Protein AF-0000000069824097 (afdb_homodimer)

Sequence (402 aa):
MFVSARKRLFFLFISSLLLLLLAPSDGSSNSTTNLNQSHNKTGRIILARMSSKSKSGRSIRVLFYCHVISQIAAVLLATGGAALSLMNFENSFSNSHQRVGLALYGFMWLQPLIGFFRPERGVKVRSLWYFLHWLLGIAICATGITNVYIGLHTYHERTTKSVKLWTGLLTFELSLLLFFYLLIDRWSYMMKQGNAPIELVMFVSARKRLFFLFISSLLLLLLAPSDGSSNSTTNLNQSHNKTGRIILARMSSKSKSGRSIRVLFYCHVISQIAAVLLATGGAALSLMNFENSFSNSHQRVGLALYGFMWLQPLIGFFRPERGVKVRSLWYFLHWLLGIAICATGITNVYIGLHTYHERTTKSVKLWTGLLTFELSLLLFFYLLIDRWSYMMKQGNAPIELV

Structure (mmCIF, N/CA/C/O backbone):
data_AF-0000000069824097-model_v1
#
loop_
_entity.id
_entity.type
_entity.pdbx_description
1 polymer 'Cytochrome b561 domain-containing protein'
#
loop_
_atom_site.group_PDB
_atom_site.id
_atom_site.type_symbol
_atom_site.label_atom_id
_atom_site.label_alt_id
_atom_site.label_comp_id
_atom_site.label_asym_id
_atom_site.label_entity_id
_atom_site.label_seq_id
_atom_site.pdbx_PDB_ins_code
_atom_site.Cartn_x
_atom_site.Cartn_y
_atom_site.Cartn_z
_atom_site.occupancy
_atom_site.B_iso_or_equiv
_atom_site.auth_seq_id
_atom_site.auth_comp_id
_atom_site.auth_asym_id
_atom_site.auth_atom_id
_atom_site.pdbx_PDB_model_num
ATOM 1 N N . MET A 1 1 ? -8.945 -9.586 -41.656 1 26.78 1 MET A N 1
ATOM 2 C CA . MET A 1 1 ? -8.562 -8.18 -41.656 1 26.78 1 MET A CA 1
ATOM 3 C C . MET A 1 1 ? -9.055 -7.477 -40.406 1 26.78 1 MET A C 1
ATOM 5 O O . MET A 1 1 ? -8.602 -6.383 -40.062 1 26.78 1 MET A O 1
ATOM 9 N N . PHE A 1 2 ? -10.164 -7.992 -39.75 1 33.19 2 PHE A N 1
ATOM 10 C CA . PHE A 1 2 ? -10.836 -7.43 -38.594 1 33.19 2 PHE A CA 1
ATOM 11 C C . PHE A 1 2 ? -10.023 -7.656 -37.312 1 33.19 2 PHE A C 1
ATOM 13 O O . PHE A 1 2 ? -10.414 -7.215 -36.219 1 33.19 2 PHE A O 1
ATOM 20 N N . VAL A 1 3 ? -9.094 -8.594 -37.375 1 39.66 3 VAL A N 1
ATOM 21 C CA . VAL A 1 3 ? -8.398 -9 -36.156 1 39.66 3 VAL A CA 1
ATOM 22 C C . VAL A 1 3 ? -7.395 -7.926 -35.75 1 39.66 3 VAL A C 1
ATOM 24 O O . VAL A 1 3 ? -7.004 -7.844 -34.594 1 39.66 3 VAL A O 1
ATOM 27 N N . SER A 1 4 ? -6.809 -7.195 -36.719 1 33.75 4 SER A N 1
ATOM 28 C CA . SER A 1 4 ? -5.691 -6.301 -36.438 1 33.75 4 SER A CA 1
ATOM 29 C C . SER A 1 4 ? -6.148 -5.07 -35.656 1 33.75 4 SER A C 1
ATOM 31 O O . SER A 1 4 ? -5.379 -4.504 -34.875 1 33.75 4 SER A O 1
ATOM 33 N N . ALA A 1 5 ? -7.426 -4.566 -35.875 1 34.25 5 ALA A N 1
ATOM 34 C CA . ALA A 1 5 ? -7.848 -3.291 -35.312 1 34.25 5 ALA A CA 1
ATOM 35 C C . ALA A 1 5 ? -8.039 -3.412 -33.781 1 34.25 5 ALA A C 1
ATOM 37 O O . ALA A 1 5 ? -8.086 -2.402 -33.094 1 34.25 5 ALA A O 1
ATOM 38 N N . ARG A 1 6 ? -8.406 -4.59 -33.25 1 34.03 6 ARG A N 1
ATOM 39 C CA . ARG A 1 6 ? -8.789 -4.664 -31.844 1 34.03 6 ARG A CA 1
ATOM 40 C C . ARG A 1 6 ? -7.566 -4.551 -30.938 1 34.03 6 ARG A C 1
ATOM 42 O O . ARG A 1 6 ? -7.699 -4.391 -29.719 1 34.03 6 ARG A O 1
ATOM 49 N N . LYS A 1 7 ? -6.348 -4.895 -31.484 1 33.72 7 LYS A N 1
ATOM 50 C CA . LYS A 1 7 ? -5.172 -4.777 -30.625 1 33.72 7 LYS A CA 1
ATOM 51 C C . LYS A 1 7 ? -4.875 -3.316 -30.297 1 33.72 7 LYS A C 1
ATOM 53 O O . LYS A 1 7 ? -4.352 -3.012 -29.219 1 33.72 7 LYS A O 1
ATOM 58 N N . ARG A 1 8 ? -5.121 -2.344 -31.297 1 33.91 8 ARG A N 1
ATOM 59 C CA . ARG A 1 8 ? -4.754 -0.949 -31.062 1 33.91 8 ARG A CA 1
ATOM 60 C C . ARG A 1 8 ? -5.648 -0.31 -30.016 1 33.91 8 ARG A C 1
ATOM 62 O O . ARG A 1 8 ? -5.219 0.593 -29.297 1 33.91 8 ARG A O 1
ATOM 69 N N . LEU A 1 9 ? -6.93 -0.753 -30.031 1 33.25 9 LEU A N 1
ATOM 70 C CA . LEU A 1 9 ? -7.809 -0.053 -29.094 1 33.25 9 LEU A CA 1
ATOM 71 C C . LEU A 1 9 ? -7.406 -0.336 -27.656 1 33.25 9 LEU A C 1
ATOM 73 O O . LEU A 1 9 ? -7.457 0.556 -26.812 1 33.25 9 LEU A O 1
ATOM 77 N N . PHE A 1 10 ? -6.906 -1.541 -27.453 1 32.72 10 PHE A N 1
ATOM 78 C CA . PHE A 1 10 ? -6.523 -1.837 -26.078 1 32.72 10 PHE A CA 1
ATOM 79 C C . PHE A 1 10 ? -5.266 -1.069 -25.688 1 32.72 10 PHE A C 1
ATOM 81 O O . PHE A 1 10 ? -5.164 -0.56 -24.578 1 32.72 10 PHE A O 1
ATOM 88 N N . PHE A 1 11 ? -4.324 -0.885 -26.609 1 35.38 11 PHE A N 1
ATOM 89 C CA . PHE A 1 11 ? -3.109 -0.149 -26.297 1 35.38 11 PHE A CA 1
ATOM 90 C C . PHE A 1 11 ? -3.412 1.327 -26.062 1 35.38 11 PHE A C 1
ATOM 92 O O . PHE A 1 11 ? -2.773 1.978 -25.234 1 35.38 11 PHE A O 1
ATOM 99 N N . LEU A 1 12 ? -4.422 1.825 -26.703 1 32.62 12 LEU A N 1
ATOM 100 C CA . LEU A 1 12 ? -4.734 3.242 -26.547 1 32.62 12 LEU A CA 1
ATOM 101 C C . LEU A 1 12 ? -5.348 3.521 -25.188 1 32.62 12 LEU A C 1
ATOM 103 O O . LEU A 1 12 ? -5.086 4.566 -24.578 1 32.62 12 LEU A O 1
ATOM 107 N N . PHE A 1 13 ? -6.051 2.508 -24.641 1 33.84 13 PHE A N 1
ATOM 108 C CA . PHE A 1 13 ? -6.73 2.84 -23.391 1 33.84 13 PHE A CA 1
ATOM 109 C C . PHE A 1 13 ? -5.738 2.885 -22.234 1 33.84 13 PHE A C 1
ATOM 111 O O . PHE A 1 13 ? -5.887 3.693 -21.312 1 33.84 13 PHE A O 1
ATOM 118 N N . ILE A 1 14 ? -4.754 2.039 -22.25 1 33.88 14 ILE A N 1
ATOM 119 C CA . ILE A 1 14 ? -3.852 2.025 -21.109 1 33.88 14 ILE A CA 1
ATOM 120 C C . ILE A 1 14 ? -2.932 3.244 -21.156 1 33.88 14 ILE A C 1
ATOM 122 O O . ILE A 1 14 ? -2.625 3.844 -20.125 1 33.88 14 ILE A O 1
ATOM 126 N N . SER A 1 15 ? -2.564 3.795 -22.281 1 31.41 15 SER A N 1
ATOM 127 C CA . SER A 1 15 ? -1.646 4.926 -22.375 1 31.41 15 SER A CA 1
ATOM 128 C C . SER A 1 15 ? -2.316 6.219 -21.922 1 31.41 15 SER A C 1
ATOM 130 O O . SER A 1 15 ? -1.657 7.109 -21.375 1 31.41 15 SER A O 1
ATOM 132 N N . SER A 1 16 ? -3.535 6.395 -22.188 1 31.44 16 SER A N 1
ATOM 133 C CA . SER A 1 16 ? -4.172 7.68 -21.906 1 31.44 16 SER A CA 1
ATOM 134 C C . SER A 1 16 ? -4.336 7.902 -20.406 1 31.44 16 SER A C 1
ATOM 136 O O . SER A 1 16 ? -4.449 9.047 -19.953 1 31.44 16 SER A O 1
ATOM 138 N N . LEU A 1 17 ? -4.488 6.852 -19.703 1 32.88 17 LEU A N 1
ATOM 139 C CA . LEU A 1 17 ? -4.77 7.141 -18.297 1 32.88 17 LEU A CA 1
ATOM 140 C C . LEU A 1 17 ? -3.543 7.73 -17.609 1 32.88 17 LEU A C 1
ATOM 142 O O . LEU A 1 17 ? -3.664 8.641 -16.781 1 32.88 17 LEU A O 1
ATOM 146 N N . LEU A 1 18 ? -2.4 7.23 -17.984 1 31.69 18 LEU A N 1
ATOM 147 C CA . LEU A 1 18 ? -1.22 7.742 -17.297 1 31.69 18 LEU A CA 1
ATOM 148 C C . LEU A 1 18 ? -0.957 9.195 -17.688 1 31.69 18 LEU A C 1
ATOM 150 O O . LEU A 1 18 ? -0.444 9.969 -16.875 1 31.69 18 LEU A O 1
ATOM 154 N N . LEU A 1 19 ? -1.293 9.531 -18.906 1 30.16 19 LEU A N 1
ATOM 155 C CA . LEU A 1 19 ? -0.924 10.859 -19.391 1 30.16 19 LEU A CA 1
ATOM 156 C C . LEU A 1 19 ? -1.71 11.938 -18.656 1 30.16 19 LEU A C 1
ATOM 158 O O . LEU A 1 19 ? -1.314 13.109 -18.656 1 30.16 19 LEU A O 1
ATOM 162 N N . LEU A 1 20 ? -2.861 11.586 -18.219 1 30.25 20 LEU A N 1
ATOM 163 C CA . LEU A 1 20 ? -3.709 12.664 -17.719 1 30.25 20 LEU A CA 1
ATOM 164 C C . LEU A 1 20 ? -3.129 13.258 -16.438 1 30.25 20 LEU A C 1
ATOM 166 O O . LEU A 1 20 ? -3.504 14.367 -16.031 1 30.25 20 LEU A O 1
ATOM 170 N N . LEU A 1 21 ? -2.252 12.562 -15.766 1 28.06 21 LEU A N 1
ATOM 171 C CA . LEU A 1 21 ? -1.923 13.102 -14.453 1 28.06 21 LEU A CA 1
ATOM 172 C C . LEU A 1 21 ? -0.902 14.234 -14.57 1 28.06 21 LEU A C 1
ATOM 174 O O . LEU A 1 21 ? -0.626 14.93 -13.594 1 28.06 21 LEU A O 1
ATOM 178 N N . LEU A 1 22 ? -0.114 14.234 -15.602 1 26.03 22 LEU A N 1
ATOM 179 C CA . LEU A 1 22 ? 1.062 15.094 -15.523 1 26.03 22 LEU A CA 1
ATOM 180 C C . LEU A 1 22 ? 0.716 16.531 -15.922 1 26.03 22 LEU A C 1
ATOM 182 O O . LEU A 1 22 ? 1.606 17.312 -16.234 1 26.03 22 LEU A O 1
ATOM 186 N N . ALA A 1 23 ? -0.488 16.984 -16 1 22.69 23 ALA A N 1
ATOM 187 C CA . ALA A 1 23 ? -0.591 18.281 -16.656 1 22.69 23 ALA A CA 1
ATOM 188 C C . ALA A 1 23 ? -0.081 19.391 -15.742 1 22.69 23 ALA A C 1
ATOM 190 O O . ALA A 1 23 ? -0.574 19.562 -14.625 1 22.69 23 ALA A O 1
ATOM 191 N N . PRO A 1 24 ? 1.198 19.688 -15.797 1 26.56 24 PRO A N 1
ATOM 192 C CA . PRO A 1 24 ? 1.756 20.781 -15.008 1 26.56 24 PRO A CA 1
ATOM 193 C C . PRO A 1 24 ? 1.087 22.125 -15.305 1 26.56 24 PRO A C 1
ATOM 195 O O . PRO A 1 24 ? 0.727 22.391 -16.453 1 26.56 24 PRO A O 1
ATOM 198 N N . SER A 1 25 ? 0.126 22.516 -14.57 1 23.95 25 SER A N 1
ATOM 199 C CA . SER A 1 25 ? -0.515 23.812 -14.75 1 23.95 25 SER A CA 1
ATOM 200 C C . SER A 1 25 ? 0.5 24.953 -14.664 1 23.95 25 SER A C 1
ATOM 202 O O . SER A 1 25 ? 1.311 25 -13.734 1 23.95 25 SER A O 1
ATOM 204 N N . ASP A 1 26 ? 0.97 25.438 -15.734 1 25.23 26 ASP A N 1
ATOM 205 C CA . ASP A 1 26 ? 1.887 26.562 -15.93 1 25.23 26 ASP A CA 1
ATOM 206 C C . ASP A 1 26 ? 1.325 27.844 -15.312 1 25.23 26 ASP A C 1
ATOM 208 O O . ASP A 1 26 ? 0.227 28.266 -15.664 1 25.23 26 ASP A O 1
ATOM 212 N N . GLY A 1 27 ? 1.366 28.016 -13.984 1 23.19 27 GLY A N 1
ATOM 213 C CA . GLY A 1 27 ? 0.985 29.25 -13.305 1 23.19 27 GLY A CA 1
ATOM 214 C C . GLY A 1 27 ? 1.664 30.469 -13.883 1 23.19 27 GLY A C 1
ATOM 215 O O . GLY A 1 27 ? 2.854 30.438 -14.203 1 23.19 27 GLY A O 1
ATOM 216 N N . SER A 1 28 ? 0.969 31.219 -14.656 1 24.27 28 SER A N 1
ATOM 217 C CA . SER A 1 28 ? 1.321 32.5 -15.242 1 24.27 28 SER A CA 1
ATOM 218 C C . SER A 1 28 ? 1.707 33.531 -14.164 1 24.27 28 SER A C 1
ATOM 220 O O . SER A 1 28 ? 1.133 33.531 -13.07 1 24.27 28 SER A O 1
ATOM 222 N N . SER A 1 29 ? 2.867 34.188 -14.25 1 24.52 29 SER A N 1
ATOM 223 C CA . SER A 1 29 ? 3.75 35.125 -13.562 1 24.52 29 SER A CA 1
ATOM 224 C C . SER A 1 29 ? 3.096 36.5 -13.414 1 24.52 29 SER A C 1
ATOM 226 O O . SER A 1 29 ? 3.75 37.469 -13.016 1 24.52 29 SER A O 1
ATOM 228 N N . ASN A 1 30 ? 1.792 36.625 -13.055 1 21.97 30 ASN A N 1
ATOM 229 C CA . ASN A 1 30 ? 1.436 38.031 -13.203 1 21.97 30 ASN A CA 1
ATOM 230 C C . ASN A 1 30 ? 2.234 38.906 -12.25 1 21.97 30 ASN A C 1
ATOM 232 O O . ASN A 1 30 ? 2.729 38.438 -11.227 1 21.97 30 ASN A O 1
ATOM 236 N N . SER A 1 31 ? 2.453 40.281 -12.648 1 23.94 31 SER A N 1
ATOM 237 C CA . SER A 1 31 ? 3.215 41.5 -12.391 1 23.94 31 SER A CA 1
ATOM 238 C C . SER A 1 31 ? 2.689 42.219 -11.156 1 23.94 31 SER A C 1
ATOM 240 O O . SER A 1 31 ? 1.684 42.906 -11.227 1 23.94 31 SER A O 1
ATOM 242 N N . THR A 1 32 ? 2.508 41.594 -9.992 1 24.92 32 THR A N 1
ATOM 243 C CA . THR A 1 32 ? 1.929 42.438 -8.953 1 24.92 32 THR A CA 1
ATOM 244 C C . THR A 1 32 ? 2.859 43.594 -8.617 1 24.92 32 THR A C 1
ATOM 246 O O . THR A 1 32 ? 4.062 43.406 -8.438 1 24.92 32 THR A O 1
ATOM 249 N N . THR A 1 33 ? 2.326 44.844 -8.828 1 25.36 33 THR A N 1
ATOM 250 C CA . THR A 1 33 ? 2.791 46.188 -8.555 1 25.36 33 THR A CA 1
ATOM 251 C C . THR A 1 33 ? 3.164 46.344 -7.086 1 25.36 33 THR A C 1
ATOM 253 O O . THR A 1 33 ? 2.693 45.594 -6.234 1 25.36 33 THR A O 1
ATOM 256 N N . ASN A 1 34 ? 4.035 47.375 -6.715 1 24.22 34 ASN A N 1
ATOM 257 C CA . ASN A 1 34 ? 4.965 47.875 -5.711 1 24.22 34 ASN A CA 1
ATOM 258 C C . ASN A 1 34 ? 4.227 48.438 -4.488 1 24.22 34 ASN A C 1
ATOM 260 O O . ASN A 1 34 ? 4.789 49.188 -3.705 1 24.22 34 ASN A O 1
ATOM 264 N N . LEU A 1 35 ? 2.939 48.094 -4.219 1 26.09 35 LEU A N 1
ATOM 265 C CA . LEU A 1 35 ? 2.395 49 -3.201 1 26.09 35 LEU A CA 1
ATOM 266 C C . LEU A 1 35 ? 3.176 48.875 -1.898 1 26.09 35 LEU A C 1
ATOM 268 O O . LEU A 1 35 ? 3.812 47.844 -1.642 1 26.09 35 LEU A O 1
ATOM 272 N N . ASN A 1 36 ? 2.963 49.906 -0.99 1 29.08 36 ASN A N 1
ATOM 273 C CA . ASN A 1 36 ? 3.564 50.5 0.204 1 29.08 36 ASN A CA 1
ATOM 274 C C . ASN A 1 36 ? 3.592 49.5 1.361 1 29.08 36 ASN A C 1
ATOM 276 O O . ASN A 1 36 ? 2.623 48.781 1.584 1 29.08 36 ASN A O 1
ATOM 280 N N . GLN A 1 37 ? 4.797 49.219 1.959 1 31.12 37 GLN A N 1
ATOM 281 C CA . GLN A 1 37 ? 5.457 48.188 2.746 1 31.12 37 GLN A CA 1
ATOM 282 C C . GLN A 1 37 ? 4.949 48.188 4.184 1 31.12 37 GLN A C 1
ATOM 284 O O . GLN A 1 37 ? 5.195 47.219 4.93 1 31.12 37 GLN A O 1
ATOM 289 N N . SER A 1 38 ? 4.586 49.312 4.75 1 35.62 38 SER A N 1
ATOM 290 C CA . SER A 1 38 ? 4.785 49.344 6.195 1 35.62 38 SER A CA 1
ATOM 291 C C . SER A 1 38 ? 3.723 48.5 6.906 1 35.62 38 SER A C 1
ATOM 293 O O . SER A 1 38 ? 4.023 47.812 7.871 1 35.62 38 SER A O 1
ATOM 295 N N . HIS A 1 39 ? 2.453 48.906 6.879 1 37.34 39 HIS A N 1
ATOM 296 C CA . HIS A 1 39 ? 1.416 48.375 7.75 1 37.34 39 HIS A CA 1
ATOM 297 C C . HIS A 1 39 ? 1.124 46.906 7.414 1 37.34 39 HIS A C 1
ATOM 299 O O . HIS A 1 39 ? 0.224 46.312 7.996 1 37.34 39 HIS A O 1
ATOM 305 N N . ASN A 1 40 ? 1.776 46.344 6.379 1 35 40 ASN A N 1
ATOM 306 C CA . ASN A 1 40 ? 1.243 45.125 5.734 1 35 40 ASN A CA 1
ATOM 307 C C . ASN A 1 40 ? 1.794 43.875 6.375 1 35 40 ASN A C 1
ATOM 309 O O . ASN A 1 40 ? 1.699 42.781 5.793 1 35 40 ASN A O 1
ATOM 313 N N . LYS A 1 41 ? 2.477 44.062 7.465 1 43.75 41 LYS A N 1
ATOM 314 C CA . LYS A 1 41 ? 2.986 42.812 8.008 1 43.75 41 LYS A CA 1
ATOM 315 C C . LYS A 1 41 ? 1.861 41.969 8.609 1 43.75 41 LYS A C 1
ATOM 317 O O . LYS A 1 41 ? 1.834 40.75 8.445 1 43.75 41 LYS A O 1
ATOM 322 N N . THR A 1 42 ? 0.943 42.625 9.398 1 44.16 42 THR A N 1
ATOM 323 C CA . THR A 1 42 ? -0.125 41.812 9.984 1 44.16 42 THR A CA 1
ATOM 324 C C . THR A 1 42 ? -1.011 41.219 8.891 1 44.16 42 THR A C 1
ATOM 326 O O . THR A 1 42 ? -1.438 40.062 9 1 44.16 42 THR A O 1
ATOM 329 N N . GLY A 1 43 ? -1.23 41.969 7.836 1 42.59 43 GLY A N 1
ATOM 330 C CA . GLY A 1 43 ? -1.995 41.469 6.707 1 42.59 43 GLY A CA 1
ATOM 331 C C . GLY A 1 43 ? -1.289 40.344 5.957 1 42.59 43 GLY A C 1
ATOM 332 O O . GLY A 1 43 ? -1.933 39.438 5.457 1 42.59 43 GLY A O 1
ATOM 333 N N . ARG A 1 44 ? 0.066 40.375 6.02 1 45.62 44 ARG A N 1
ATOM 334 C CA . ARG A 1 44 ? 0.812 39.344 5.293 1 45.62 44 ARG A CA 1
ATOM 335 C C . ARG A 1 44 ? 0.715 38 5.996 1 45.62 44 ARG A C 1
ATOM 337 O O . ARG A 1 44 ? 0.598 36.969 5.34 1 45.62 44 ARG A O 1
ATOM 344 N N . ILE A 1 45 ? 0.768 38.031 7.332 1 46.81 45 ILE A N 1
ATOM 345 C CA . ILE A 1 45 ? 0.668 36.781 8.047 1 46.81 45 ILE A CA 1
ATOM 346 C C . ILE A 1 45 ? -0.742 36.188 7.902 1 46.81 45 ILE A C 1
ATOM 348 O O . ILE A 1 45 ? -0.916 35 7.699 1 46.81 45 ILE A O 1
ATOM 352 N N . ILE A 1 46 ? -1.754 37.094 8.07 1 45.66 46 ILE A N 1
ATOM 353 C CA . ILE A 1 46 ? -3.117 36.625 7.875 1 45.66 46 ILE A CA 1
ATOM 354 C C . ILE A 1 46 ? -3.303 36.188 6.426 1 45.66 46 ILE A C 1
ATOM 356 O O . ILE A 1 46 ? -3.922 35.156 6.164 1 45.66 46 ILE A O 1
ATOM 360 N N . LEU A 1 47 ? -2.746 36.906 5.48 1 45.31 47 LEU A N 1
ATOM 361 C CA . LEU A 1 47 ? -2.879 36.531 4.078 1 45.31 47 LEU A CA 1
ATOM 362 C C . LEU A 1 47 ? -2.102 35.25 3.795 1 45.31 47 LEU A C 1
ATOM 364 O O . LEU A 1 47 ? -2.553 34.406 3.02 1 45.31 47 LEU A O 1
ATOM 368 N N . ALA A 1 48 ? -0.944 35.062 4.395 1 45.91 48 ALA A N 1
ATOM 369 C CA . ALA A 1 48 ? -0.196 33.844 4.188 1 45.91 48 ALA A CA 1
ATOM 370 C C . ALA A 1 48 ? -0.941 32.656 4.773 1 45.91 48 ALA A C 1
ATOM 372 O O . ALA A 1 48 ? -0.967 31.562 4.176 1 45.91 48 ALA A O 1
ATOM 373 N N . ARG A 1 49 ? -1.507 32.844 5.996 1 44.88 49 ARG A N 1
ATOM 374 C CA . ARG A 1 49 ? -2.287 31.75 6.586 1 44.88 49 ARG A CA 1
ATOM 375 C C . ARG A 1 49 ? -3.559 31.5 5.785 1 44.88 49 ARG A C 1
ATOM 377 O O . ARG A 1 49 ? -3.98 30.359 5.633 1 44.88 49 ARG A O 1
ATOM 384 N N . MET A 1 50 ? -4.223 32.594 5.438 1 45.34 50 MET A N 1
ATOM 385 C CA . MET A 1 50 ? -5.387 32.438 4.574 1 45.34 50 MET A CA 1
ATOM 386 C C . MET A 1 50 ? -4.996 31.797 3.244 1 45.34 50 MET A C 1
ATOM 388 O O . MET A 1 50 ? -5.742 31 2.693 1 45.34 50 MET A O 1
ATOM 392 N N . SER A 1 51 ? -3.895 32.188 2.775 1 47.06 51 SER A N 1
ATOM 393 C CA . SER A 1 51 ? -3.396 31.609 1.525 1 47.06 51 SER A CA 1
ATOM 394 C C . SER A 1 51 ? -3.041 30.141 1.688 1 47.06 51 SER A C 1
ATOM 396 O O . SER A 1 51 ? -3.342 29.328 0.815 1 47.06 51 SER A O 1
ATOM 398 N N . SER A 1 52 ? -2.387 29.797 2.779 1 47.94 52 SER A N 1
ATOM 399 C CA . SER A 1 52 ? -2.07 28.406 3.033 1 47.94 52 SER A CA 1
ATOM 400 C C . SER A 1 52 ? -3.336 27.578 3.248 1 47.94 52 SER A C 1
ATOM 402 O O . SER A 1 52 ? -3.453 26.469 2.734 1 47.94 52 SER A O 1
ATOM 404 N N . LYS A 1 53 ? -4.297 28.25 4.117 1 51.09 53 LYS A N 1
ATOM 405 C CA . LYS A 1 53 ? -5.598 27.609 4.293 1 51.09 53 LYS A CA 1
ATOM 406 C C . LYS A 1 53 ? -6.367 27.562 2.977 1 51.09 53 LYS A C 1
ATOM 408 O O . LYS A 1 53 ? -7.027 26.562 2.678 1 51.09 53 LYS A O 1
ATOM 413 N N . SER A 1 54 ? -6.324 28.703 2.227 1 51.47 54 SER A N 1
ATOM 414 C CA . SER A 1 54 ? -6.992 28.766 0.93 1 51.47 54 SER A CA 1
ATOM 415 C C . SER A 1 54 ? -6.387 27.766 -0.048 1 51.47 54 SER A C 1
ATOM 417 O O . SER A 1 54 ? -7.109 27.109 -0.809 1 51.47 54 SER A O 1
ATOM 419 N N . LYS A 1 55 ? -5.082 27.719 0.038 1 58.56 55 LYS A N 1
ATOM 420 C CA . LYS A 1 55 ? -4.402 26.766 -0.826 1 58.56 55 LYS A CA 1
ATOM 421 C C . LYS A 1 55 ? -4.77 25.328 -0.454 1 58.56 55 LYS A C 1
ATOM 423 O O . LYS A 1 55 ? -4.969 24.484 -1.331 1 58.56 55 LYS A O 1
ATOM 428 N N . SER A 1 56 ? -5.102 25.188 0.76 1 70.44 56 SER A N 1
ATOM 429 C CA . SER A 1 56 ? -5.488 23.859 1.229 1 70.44 56 SER A CA 1
ATOM 430 C C . SER A 1 56 ? -6.895 23.484 0.761 1 70.44 56 SER A C 1
ATOM 432 O O . SER A 1 56 ? -7.121 22.391 0.265 1 70.44 56 SER A O 1
ATOM 434 N N . GLY A 1 57 ? -7.719 24.562 0.655 1 73.12 57 GLY A N 1
ATOM 435 C CA . GLY A 1 57 ? -9.078 24.312 0.208 1 73.12 57 GLY A CA 1
ATOM 436 C C . GLY A 1 57 ? -9.172 24.031 -1.282 1 73.12 57 GLY A C 1
ATOM 437 O O . GLY A 1 57 ? -9.898 23.141 -1.711 1 73.12 57 GLY A O 1
ATOM 438 N N . ARG A 1 58 ? -8.469 24.906 -2.004 1 83.75 58 ARG A N 1
ATOM 439 C CA . ARG A 1 58 ? -8.453 24.719 -3.453 1 83.75 58 ARG A CA 1
ATOM 440 C C . ARG A 1 58 ? -7.844 23.375 -3.83 1 83.75 58 ARG A C 1
ATOM 442 O O . ARG A 1 58 ? -8.344 22.688 -4.723 1 83.75 58 ARG A O 1
ATOM 449 N N . SER A 1 59 ? -6.805 23.016 -3.178 1 84.44 59 SER A N 1
ATOM 450 C CA . SER A 1 59 ? -6.137 21.734 -3.453 1 84.44 59 SER A CA 1
ATOM 451 C C . SER A 1 59 ? -7.059 20.562 -3.176 1 84.44 59 SER A C 1
ATOM 453 O O . SER A 1 59 ? -7.109 19.609 -3.959 1 84.44 59 SER A O 1
ATOM 455 N N . ILE A 1 60 ? -7.777 20.719 -2.174 1 85.12 60 ILE A N 1
ATOM 456 C CA . ILE A 1 60 ? -8.688 19.641 -1.812 1 85.12 60 ILE A CA 1
ATOM 457 C C . ILE A 1 60 ? -9.797 19.531 -2.857 1 85.12 60 ILE A C 1
ATOM 459 O O . ILE A 1 60 ? -10.211 18.422 -3.213 1 85.12 60 ILE A O 1
ATOM 463 N N . ARG A 1 61 ? -10.242 20.688 -3.375 1 89.06 61 ARG A N 1
ATOM 464 C CA . ARG A 1 61 ? -11.273 20.688 -4.406 1 89.06 61 ARG A CA 1
ATOM 465 C C . ARG A 1 61 ? -10.766 20.062 -5.695 1 89.06 61 ARG A C 1
ATOM 467 O O . ARG A 1 61 ? -11.469 19.281 -6.34 1 89.06 61 ARG A O 1
ATOM 474 N N . VAL A 1 62 ? -9.594 20.391 -6.062 1 90.12 62 VAL A N 1
ATOM 475 C CA . VAL A 1 62 ? -8.992 19.828 -7.266 1 90.12 62 VAL A CA 1
ATOM 476 C C . VAL A 1 62 ? -8.844 18.328 -7.113 1 90.12 62 VAL A C 1
ATOM 478 O O . VAL A 1 62 ? -9.141 17.562 -8.047 1 90.12 62 VAL A O 1
ATOM 481 N N . LEU A 1 63 ? -8.383 17.906 -5.945 1 89.69 63 LEU A N 1
ATOM 482 C CA . LEU A 1 63 ? -8.227 16.484 -5.691 1 89.69 63 LEU A CA 1
ATOM 483 C C . LEU A 1 63 ? -9.57 15.766 -5.766 1 89.69 63 LEU A C 1
ATOM 485 O O . LEU A 1 63 ? -9.648 14.641 -6.262 1 89.69 63 LEU A O 1
ATOM 489 N N . PHE A 1 64 ? -10.586 16.469 -5.309 1 91.12 64 PHE A N 1
ATOM 490 C CA . PHE A 1 64 ? -11.914 15.875 -5.363 1 91.12 64 PHE A CA 1
ATOM 491 C C . PHE A 1 64 ? -12.375 15.703 -6.809 1 91.12 64 PHE A C 1
ATOM 493 O O . PHE A 1 64 ? -12.867 14.641 -7.188 1 91.12 64 PHE A O 1
ATOM 500 N N . TYR A 1 65 ? -12.195 16.672 -7.602 1 92.81 65 TYR A N 1
ATOM 501 C CA . TYR A 1 65 ? -12.633 16.594 -8.992 1 92.81 65 TYR A CA 1
ATOM 502 C C . TYR A 1 65 ? -11.805 15.586 -9.773 1 92.81 65 TYR A C 1
ATOM 504 O O . TYR A 1 65 ? -12.328 14.883 -10.633 1 92.81 65 TYR A O 1
ATOM 512 N N . CYS A 1 66 ? -10.555 15.547 -9.523 1 91.88 66 CYS A N 1
ATOM 513 C CA . CYS A 1 66 ? -9.727 14.508 -10.133 1 91.88 66 CYS A CA 1
ATOM 514 C C . CYS A 1 66 ? -10.234 13.117 -9.781 1 91.88 66 CYS A C 1
ATOM 516 O O . CYS A 1 66 ? -10.297 12.234 -10.633 1 91.88 66 CYS A O 1
ATOM 518 N N . HIS A 1 67 ? -10.547 12.945 -8.539 1 93.19 67 HIS A N 1
ATOM 519 C CA . HIS A 1 67 ? -11.125 11.688 -8.078 1 93.19 67 HIS A CA 1
ATOM 520 C C . HIS A 1 67 ? -12.398 11.352 -8.836 1 93.19 67 HIS A C 1
ATOM 522 O O . HIS A 1 67 ? -12.547 10.25 -9.367 1 93.19 67 HIS A O 1
ATOM 528 N N . VAL A 1 68 ? -13.258 12.297 -9 1 94.88 68 VAL A N 1
ATOM 529 C CA . VAL A 1 68 ? -14.547 12.078 -9.648 1 94.88 68 VAL A CA 1
ATOM 530 C C . VAL A 1 68 ? -14.336 11.734 -11.125 1 94.88 68 VAL A C 1
ATOM 532 O O . VAL A 1 68 ? -14.906 10.766 -11.625 1 94.88 68 VAL A O 1
ATOM 535 N N . ILE A 1 69 ? -13.531 12.445 -11.758 1 95.56 69 ILE A N 1
ATOM 536 C CA . ILE A 1 69 ? -13.273 12.242 -13.18 1 95.56 69 ILE A CA 1
ATOM 537 C C . ILE A 1 69 ? -12.633 10.875 -13.391 1 95.56 69 ILE A C 1
ATOM 539 O O . ILE A 1 69 ? -13.023 10.133 -14.297 1 95.56 69 ILE A O 1
ATOM 543 N N . SER A 1 70 ? -11.648 10.547 -12.555 1 94.81 70 SER A N 1
ATOM 544 C CA . SER A 1 70 ? -10.977 9.25 -12.672 1 94.81 70 SER A CA 1
ATOM 545 C C . SER A 1 70 ? -11.953 8.102 -12.438 1 94.81 70 SER A C 1
ATOM 547 O O . SER A 1 70 ? -11.906 7.086 -13.125 1 94.81 70 SER A O 1
ATOM 549 N N . GLN A 1 71 ? -12.844 8.312 -11.5 1 95.75 71 GLN A N 1
ATOM 550 C CA . GLN A 1 71 ? -13.805 7.254 -11.195 1 95.75 71 GLN A CA 1
ATOM 551 C C . GLN A 1 71 ? -14.82 7.094 -12.32 1 95.75 71 GLN A C 1
ATOM 553 O O . GLN A 1 71 ? -15.234 5.977 -12.641 1 95.75 71 GLN A O 1
ATOM 558 N N . ILE A 1 72 ? -15.258 8.133 -12.922 1 95.06 72 ILE A N 1
ATOM 559 C CA . ILE A 1 72 ? -16.172 8.055 -14.055 1 95.06 72 ILE A CA 1
ATOM 560 C C . ILE A 1 72 ? -15.5 7.316 -15.211 1 95.06 72 ILE A C 1
ATOM 562 O O . ILE A 1 72 ? -16.094 6.418 -15.805 1 95.06 72 ILE A O 1
ATOM 566 N N . ALA A 1 73 ? -14.297 7.68 -15.492 1 95.88 73 ALA A N 1
ATOM 567 C CA . ALA A 1 73 ? -13.547 7.012 -16.547 1 95.88 73 ALA A CA 1
ATOM 568 C C . ALA A 1 73 ? -13.391 5.523 -16.266 1 95.88 73 ALA A C 1
ATOM 570 O O . ALA A 1 73 ? -13.555 4.684 -17.156 1 95.88 73 ALA A O 1
ATOM 571 N N . ALA A 1 74 ? -13.086 5.207 -15.008 1 95.75 74 ALA A N 1
ATOM 572 C CA . ALA A 1 74 ? -12.883 3.814 -14.617 1 95.75 74 ALA A CA 1
ATOM 573 C C . ALA A 1 74 ? -14.164 3.002 -14.789 1 95.75 74 ALA A C 1
ATOM 575 O O . ALA A 1 74 ? -14.133 1.886 -15.305 1 95.75 74 ALA A O 1
ATOM 576 N N . VAL A 1 75 ? -15.266 3.527 -14.375 1 95.62 75 VAL A N 1
ATOM 577 C CA . VAL A 1 75 ? -16.547 2.83 -14.469 1 95.62 75 VAL A CA 1
ATOM 578 C C . VAL A 1 75 ? -16.922 2.625 -15.93 1 95.62 75 VAL A C 1
ATOM 580 O O . VAL A 1 75 ? -17.375 1.547 -16.312 1 95.62 75 VAL A O 1
ATOM 583 N N . LEU A 1 76 ? -16.672 3.611 -16.75 1 95.5 76 LEU A N 1
ATOM 584 C CA . LEU A 1 76 ? -16.984 3.51 -18.172 1 95.5 76 LEU A CA 1
ATOM 585 C C . LEU A 1 76 ? -16.094 2.484 -18.859 1 95.5 76 LEU A C 1
ATOM 587 O O . LEU A 1 76 ? -16.562 1.676 -19.656 1 95.5 76 LEU A O 1
ATOM 591 N N . LEU A 1 77 ? -14.859 2.52 -18.578 1 94.75 77 LEU A N 1
ATOM 592 C CA . LEU A 1 77 ? -13.922 1.564 -19.172 1 94.75 77 LEU A CA 1
ATOM 593 C C . LEU A 1 77 ? -14.258 0.141 -18.734 1 94.75 77 LEU A C 1
ATOM 595 O O . LEU A 1 77 ? -14.242 -0.782 -19.547 1 94.75 77 LEU A O 1
ATOM 599 N N . ALA A 1 78 ? -14.492 0.02 -17.469 1 94.69 78 ALA A N 1
ATOM 600 C CA . ALA A 1 78 ? -14.852 -1.3 -16.953 1 94.69 78 ALA A CA 1
ATOM 601 C C . ALA A 1 78 ? -16.141 -1.81 -17.594 1 94.69 78 ALA A C 1
ATOM 603 O O . ALA A 1 78 ? -16.25 -2.994 -17.922 1 94.69 78 ALA A O 1
ATOM 604 N N . THR A 1 79 ? -17.078 -0.947 -17.75 1 94.25 79 THR A N 1
ATOM 605 C CA . THR A 1 79 ? -18.328 -1.314 -18.375 1 94.25 79 THR A CA 1
ATOM 606 C C . THR A 1 79 ? -18.109 -1.718 -19.844 1 94.25 79 THR A C 1
ATOM 608 O O . THR A 1 79 ? -18.656 -2.719 -20.297 1 94.25 79 THR A O 1
ATOM 611 N N . GLY A 1 80 ? -17.312 -0.921 -20.531 1 93.81 80 GLY A N 1
ATOM 612 C CA . GLY A 1 80 ? -16.969 -1.3 -21.891 1 93.81 80 GLY A CA 1
ATOM 613 C C . GLY A 1 80 ? -16.266 -2.646 -21.969 1 93.81 80 GLY A C 1
ATOM 614 O O . GLY A 1 80 ? -16.562 -3.451 -22.859 1 93.81 80 GLY A O 1
ATOM 615 N N . GLY A 1 81 ? -15.344 -2.914 -21.062 1 90.31 81 GLY A N 1
ATOM 616 C CA . GLY A 1 81 ? -14.672 -4.203 -21.016 1 90.31 81 GLY A CA 1
ATOM 617 C C . GLY A 1 81 ? -15.617 -5.355 -20.734 1 90.31 81 GLY A C 1
ATOM 618 O O . GLY A 1 81 ? -15.484 -6.43 -21.328 1 90.31 81 GLY A O 1
ATOM 619 N N . ALA A 1 82 ? -16.531 -5.129 -19.891 1 89.56 82 ALA A N 1
ATOM 620 C CA . ALA A 1 82 ? -17.531 -6.156 -19.594 1 89.56 82 ALA A CA 1
ATOM 621 C C . ALA A 1 82 ? -18.391 -6.449 -20.828 1 89.56 82 ALA A C 1
ATOM 623 O O . ALA A 1 82 ? -18.688 -7.609 -21.125 1 89.56 82 ALA A O 1
ATOM 624 N N . ALA A 1 83 ? -18.797 -5.457 -21.516 1 91 83 ALA A N 1
ATOM 625 C CA . ALA A 1 83 ? -19.609 -5.625 -22.719 1 91 83 ALA A CA 1
ATOM 626 C C . ALA A 1 83 ? -18.859 -6.43 -23.781 1 91 83 ALA A C 1
ATOM 628 O O . ALA A 1 83 ? -19.406 -7.355 -24.375 1 91 83 ALA A O 1
ATOM 629 N N . LEU A 1 84 ? -17.609 -6.16 -23.984 1 88.88 84 LEU A N 1
ATOM 630 C CA . LEU A 1 84 ? -16.797 -6.879 -24.953 1 88.88 84 LEU A CA 1
ATOM 631 C C . LEU A 1 84 ? -16.625 -8.336 -24.562 1 88.88 84 LEU A C 1
ATOM 633 O O . LEU A 1 84 ? -16.656 -9.227 -25.406 1 88.88 84 LEU A O 1
ATOM 637 N N . SER A 1 85 ? -16.453 -8.508 -23.234 1 86.31 85 SER A N 1
ATOM 638 C CA . SER A 1 85 ? -16.297 -9.867 -22.734 1 86.31 85 SER A CA 1
ATOM 639 C C . SER A 1 85 ? -17.578 -10.68 -22.953 1 86.31 85 SER A C 1
ATOM 641 O O . SER A 1 85 ? -17.516 -11.844 -23.359 1 86.31 85 SER A O 1
ATOM 643 N N . LEU A 1 86 ? -18.719 -10.102 -22.719 1 85.81 86 LEU A N 1
ATOM 644 C CA . LEU A 1 86 ? -20 -10.773 -22.875 1 85.81 86 LEU A CA 1
ATOM 645 C C . LEU A 1 86 ? -20.266 -11.078 -24.344 1 85.81 86 LEU A C 1
ATOM 647 O O . LEU A 1 86 ? -20.891 -12.094 -24.672 1 85.81 86 LEU A O 1
ATOM 651 N N . MET A 1 87 ? -19.75 -10.312 -25.219 1 89.94 87 MET A N 1
ATOM 652 C CA . MET A 1 87 ? -19.984 -10.461 -26.656 1 89.94 87 MET A CA 1
ATOM 653 C C . MET A 1 87 ? -19.047 -11.5 -27.266 1 89.94 87 MET A C 1
ATOM 655 O O . MET A 1 87 ? -19.391 -12.133 -28.266 1 89.94 87 MET A O 1
ATOM 659 N N . ASN A 1 88 ? -17.938 -11.68 -26.641 1 85.62 88 ASN A N 1
ATOM 660 C CA . ASN A 1 88 ? -16.922 -12.469 -27.312 1 85.62 88 ASN A CA 1
ATOM 661 C C . ASN A 1 88 ? -16.688 -13.805 -26.625 1 85.62 88 ASN A C 1
ATOM 663 O O . ASN A 1 88 ? -16.094 -14.719 -27.203 1 85.62 88 ASN A O 1
ATOM 667 N N . PHE A 1 89 ? -17.078 -13.906 -25.406 1 81.94 89 PHE A N 1
ATOM 668 C CA . PHE A 1 89 ? -16.797 -15.133 -24.672 1 81.94 89 PHE A CA 1
ATOM 669 C C . PHE A 1 89 ? -18.094 -15.742 -24.141 1 81.94 89 PHE A C 1
ATOM 671 O O . PHE A 1 89 ? -19.109 -15.07 -24.047 1 81.94 89 PHE A O 1
ATOM 678 N N . GLU A 1 90 ? -18 -17.047 -23.922 1 80.12 90 GLU A N 1
ATOM 679 C CA . GLU A 1 90 ? -19.141 -17.734 -23.297 1 80.12 90 GLU A CA 1
ATOM 680 C C . GLU A 1 90 ? -19.375 -17.219 -21.891 1 80.12 90 GLU A C 1
ATOM 682 O O . GLU A 1 90 ? -18.438 -16.969 -21.141 1 80.12 90 GLU A O 1
ATOM 687 N N . ASN A 1 91 ? -20.625 -16.906 -21.531 1 76.94 91 ASN A N 1
ATOM 688 C CA . ASN A 1 91 ? -21.016 -16.328 -20.266 1 76.94 91 ASN A CA 1
ATOM 689 C C . ASN A 1 91 ? -21.875 -17.297 -19.453 1 76.94 91 ASN A C 1
ATOM 691 O O . ASN A 1 91 ? -22.969 -16.938 -19.016 1 76.94 91 ASN A O 1
ATOM 695 N N . SER A 1 92 ? -21.344 -18.453 -19.344 1 80.5 92 SER A N 1
ATOM 696 C CA . SER A 1 92 ? -22.094 -19.438 -18.562 1 80.5 92 SER A CA 1
ATOM 697 C C . SER A 1 92 ? -21.875 -19.25 -17.062 1 80.5 92 SER A C 1
ATOM 699 O O . SER A 1 92 ? -22.531 -19.906 -16.25 1 80.5 92 SER A O 1
ATOM 701 N N . PHE A 1 93 ? -21.016 -18.266 -16.672 1 82.5 93 PHE A N 1
ATOM 702 C CA . PHE A 1 93 ? -20.703 -17.938 -15.281 1 82.5 93 PHE A CA 1
ATOM 703 C C . PHE A 1 93 ? -20.312 -19.172 -14.5 1 82.5 93 PHE A C 1
ATOM 705 O O . PHE A 1 93 ? -20.734 -19.344 -13.352 1 82.5 93 PHE A O 1
ATOM 712 N N . SER A 1 94 ? -19.578 -19.984 -15.172 1 83.12 94 SER A N 1
ATOM 713 C CA . SER A 1 94 ? -19.188 -21.266 -14.602 1 83.12 94 SER A CA 1
ATOM 714 C C . SER A 1 94 ? -17.875 -21.156 -13.836 1 83.12 94 SER A C 1
ATOM 716 O O . SER A 1 94 ? -17.5 -22.078 -13.109 1 83.12 94 SER A O 1
ATOM 718 N N . ASN A 1 95 ? -17.25 -20 -14.047 1 85.62 95 ASN A N 1
ATOM 719 C CA . ASN A 1 95 ? -15.984 -19.875 -13.336 1 85.62 95 ASN A CA 1
ATOM 720 C C . ASN A 1 95 ? -15.992 -18.688 -12.383 1 85.62 95 ASN A C 1
ATOM 722 O O . ASN A 1 95 ? -16.859 -17.812 -12.477 1 85.62 95 ASN A O 1
ATOM 726 N N . SER A 1 96 ? -15.094 -18.703 -11.461 1 88.44 96 SER A N 1
ATOM 727 C CA . SER A 1 96 ? -15.016 -17.719 -10.383 1 88.44 96 SER A CA 1
ATOM 728 C C . SER A 1 96 ? -14.742 -16.312 -10.93 1 88.44 96 SER A C 1
ATOM 730 O O . SER A 1 96 ? -15.281 -15.328 -10.422 1 88.44 96 SER A O 1
ATOM 732 N N . HIS A 1 97 ? -13.984 -16.172 -11.984 1 90.94 97 HIS A N 1
ATOM 733 C CA . HIS A 1 97 ? -13.695 -14.859 -12.562 1 90.94 97 HIS A CA 1
ATOM 734 C C . HIS A 1 97 ? -14.969 -14.164 -13.031 1 90.94 97 HIS A C 1
ATOM 736 O O . HIS A 1 97 ? -15.188 -12.992 -12.734 1 90.94 97 HIS A O 1
ATOM 742 N N . GLN A 1 98 ? -15.773 -14.93 -13.672 1 90.88 98 GLN A N 1
ATOM 743 C CA . GLN A 1 98 ? -17.016 -14.367 -14.211 1 90.88 98 GLN A CA 1
ATOM 744 C C . GLN A 1 98 ? -17.969 -13.977 -13.086 1 90.88 98 GLN A C 1
ATOM 746 O O . GLN A 1 98 ? -18.578 -12.906 -13.125 1 90.88 98 GLN A O 1
ATOM 751 N N . ARG A 1 99 ? -18.062 -14.805 -12.117 1 92.75 99 ARG A N 1
ATOM 752 C CA . ARG A 1 99 ? -19 -14.555 -11.016 1 92.75 99 ARG A CA 1
ATOM 753 C C . ARG A 1 99 ? -18.531 -13.359 -10.18 1 92.75 99 ARG A C 1
ATOM 755 O O . ARG A 1 99 ? -19.344 -12.484 -9.859 1 92.75 99 ARG A O 1
ATOM 762 N N . VAL A 1 100 ? -17.328 -13.352 -9.844 1 94.5 100 VAL A N 1
ATOM 763 C CA . VAL A 1 100 ? -16.766 -12.242 -9.078 1 94.5 100 VAL A CA 1
ATOM 764 C C . VAL A 1 100 ? -16.828 -10.961 -9.906 1 94.5 100 VAL A C 1
ATOM 766 O O . VAL A 1 100 ? -17.141 -9.883 -9.383 1 94.5 100 VAL A O 1
ATOM 769 N N . GLY A 1 101 ? -16.562 -11.117 -11.156 1 94.19 101 GLY A N 1
ATOM 770 C CA . GLY A 1 101 ? -16.656 -9.969 -12.039 1 94.19 101 GLY A CA 1
ATOM 771 C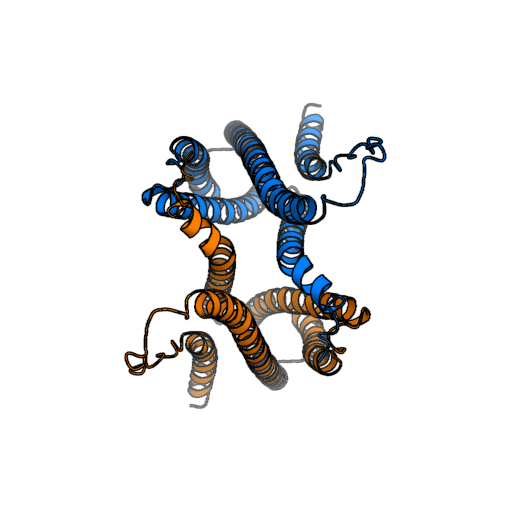 C . GLY A 1 101 ? -18.047 -9.359 -12.078 1 94.19 101 GLY A C 1
ATOM 772 O O . GLY A 1 101 ? -18.203 -8.141 -12.055 1 94.19 101 GLY A O 1
ATOM 773 N N . LEU A 1 102 ? -19.016 -10.211 -12.133 1 92.12 102 LEU A N 1
ATOM 774 C CA . LEU A 1 102 ? -20.391 -9.727 -12.141 1 92.12 102 LEU A CA 1
ATOM 775 C C . LEU A 1 102 ? -20.719 -8.969 -10.859 1 92.12 102 LEU A C 1
ATOM 777 O O . LEU A 1 102 ? -21.312 -7.891 -10.898 1 92.12 102 LEU A O 1
ATOM 781 N N . ALA A 1 103 ? -20.391 -9.555 -9.766 1 94.44 103 ALA A N 1
ATOM 782 C CA . ALA A 1 103 ? -20.594 -8.875 -8.484 1 94.44 103 ALA A CA 1
ATOM 783 C C . ALA A 1 103 ? -19.859 -7.543 -8.445 1 94.44 103 ALA A C 1
ATOM 785 O O . ALA A 1 103 ? -20.391 -6.543 -7.973 1 94.44 103 ALA A O 1
ATOM 786 N N . LEU A 1 104 ? -18.656 -7.508 -8.938 1 96.56 104 LEU A N 1
ATOM 787 C CA . LEU A 1 104 ? -17.828 -6.301 -8.969 1 96.56 104 LEU A CA 1
ATOM 788 C C . LEU A 1 104 ? -18.516 -5.203 -9.781 1 96.56 104 LEU A C 1
ATOM 790 O O . LEU A 1 104 ? -18.484 -4.031 -9.391 1 96.56 104 LEU A O 1
ATOM 794 N N . TYR A 1 105 ? -19.109 -5.594 -10.844 1 94.06 105 TYR A N 1
ATOM 795 C CA . TYR A 1 105 ? -19.812 -4.602 -11.656 1 94.06 105 TYR A CA 1
ATOM 796 C C . TYR A 1 105 ? -20.953 -3.967 -10.875 1 94.06 105 TYR A C 1
ATOM 798 O O . TYR A 1 105 ? -21.156 -2.75 -10.93 1 94.06 105 TYR A O 1
ATOM 806 N N . GLY A 1 106 ? -21.641 -4.746 -10.141 1 94.56 106 GLY A N 1
ATOM 807 C CA . GLY A 1 106 ? -22.688 -4.211 -9.281 1 94.56 106 GLY A CA 1
ATOM 808 C C . GLY A 1 106 ? -22.172 -3.199 -8.273 1 94.56 106 GLY A C 1
ATOM 809 O O . GLY A 1 106 ? -22.719 -2.098 -8.164 1 94.56 106 GLY A O 1
ATOM 810 N N . PHE A 1 107 ? -21.125 -3.514 -7.656 1 96.75 107 PHE A N 1
ATOM 811 C CA . PHE A 1 107 ? -20.578 -2.652 -6.617 1 96.75 107 PHE A CA 1
ATOM 812 C C . PHE A 1 107 ? -19.922 -1.419 -7.227 1 96.75 107 PHE A C 1
ATOM 814 O O . PHE A 1 107 ? -19.938 -0.339 -6.633 1 96.75 107 PHE A O 1
ATOM 821 N N . MET A 1 108 ? -19.344 -1.581 -8.383 1 96.5 108 MET A N 1
ATOM 822 C CA . MET A 1 108 ? -18.703 -0.457 -9.055 1 96.5 108 MET A CA 1
ATOM 823 C C . MET A 1 108 ? -19.719 0.619 -9.414 1 96.5 108 MET A C 1
ATOM 825 O O . MET A 1 108 ? -19.406 1.811 -9.383 1 96.5 108 MET A O 1
ATOM 829 N N . TRP A 1 109 ? -20.906 0.2 -9.727 1 95.62 109 TRP A N 1
ATOM 830 C CA . TRP A 1 109 ? -21.953 1.165 -10.055 1 95.62 109 TRP A CA 1
ATOM 831 C C . TRP A 1 109 ? -22.625 1.697 -8.789 1 95.62 109 TRP A C 1
ATOM 833 O O . TRP A 1 109 ? -23.125 2.82 -8.773 1 95.62 109 TRP A O 1
ATOM 843 N N . LEU A 1 110 ? -22.625 0.95 -7.75 1 96.38 110 LEU A N 1
ATOM 844 C CA . LEU A 1 110 ? -23.172 1.375 -6.465 1 96.38 110 LEU A CA 1
ATOM 845 C C . LEU A 1 110 ? -22.312 2.484 -5.852 1 96.38 110 LEU A C 1
ATOM 847 O O . LEU A 1 110 ? -22.844 3.391 -5.207 1 96.38 110 LEU A O 1
ATOM 851 N N . GLN A 1 111 ? -21.047 2.471 -6.125 1 96.88 111 GLN A N 1
ATOM 852 C CA . GLN A 1 111 ? -20.094 3.396 -5.512 1 96.88 111 GLN A CA 1
ATOM 853 C C . GLN A 1 111 ? -20.406 4.84 -5.898 1 96.88 111 GLN A C 1
ATOM 855 O O . GLN A 1 111 ? -20.531 5.703 -5.031 1 96.88 111 GLN A O 1
ATOM 860 N N . PRO A 1 112 ? -20.594 5.156 -7.184 1 94.56 112 PRO A N 1
ATOM 861 C CA . PRO A 1 112 ? -20.969 6.531 -7.52 1 94.56 112 PRO A CA 1
ATOM 862 C C . PRO A 1 112 ? -22.375 6.887 -7.031 1 94.56 112 PRO A C 1
ATOM 864 O O . PRO A 1 112 ? -22.641 8.047 -6.699 1 94.56 112 PRO A O 1
ATOM 867 N N . LEU A 1 113 ? -23.219 5.922 -6.973 1 94.5 113 LEU A N 1
ATOM 868 C CA . LEU A 1 113 ? -24.562 6.18 -6.438 1 94.5 113 LEU A CA 1
ATOM 869 C C . LEU A 1 113 ? -24.484 6.609 -4.977 1 94.5 113 LEU A C 1
ATOM 871 O O . LEU A 1 113 ? -25.141 7.578 -4.578 1 94.5 113 LEU A O 1
ATOM 875 N N . ILE A 1 114 ? -23.688 5.941 -4.238 1 95.44 114 ILE A N 1
ATOM 876 C CA . ILE A 1 114 ? -23.469 6.309 -2.844 1 95.44 114 ILE A CA 1
ATOM 877 C C . ILE A 1 114 ? -22.812 7.691 -2.775 1 95.44 114 ILE A C 1
ATOM 879 O O . ILE A 1 114 ? -23.141 8.492 -1.896 1 95.44 114 ILE A O 1
ATOM 883 N N . GLY A 1 115 ? -21.906 7.918 -3.674 1 94.31 115 GLY A N 1
ATOM 884 C CA . GLY A 1 115 ? -21.25 9.219 -3.752 1 94.31 115 GLY A CA 1
ATOM 885 C C . GLY A 1 115 ? -22.219 10.367 -3.91 1 94.31 115 GLY A C 1
ATOM 886 O O . GLY A 1 115 ? -22.016 11.445 -3.35 1 94.31 115 GLY A O 1
ATOM 887 N N . PHE A 1 116 ? -23.312 10.188 -4.57 1 93.06 116 PHE A N 1
ATOM 888 C CA . PHE A 1 116 ? -24.312 11.219 -4.82 1 93.06 116 PHE A CA 1
ATOM 889 C C . PHE A 1 116 ? -25.094 11.539 -3.549 1 93.06 116 PHE A C 1
ATOM 891 O O . PHE A 1 116 ? -25.672 12.625 -3.426 1 93.06 116 PHE A O 1
ATOM 898 N N . PHE A 1 117 ? -25.062 10.664 -2.566 1 94.44 117 PHE A N 1
ATOM 899 C CA . PHE A 1 117 ? -25.812 10.867 -1.326 1 94.44 117 PHE A CA 1
ATOM 900 C C . PHE A 1 117 ? -24.875 11.273 -0.195 1 94.44 117 PHE A C 1
ATOM 902 O O . PHE A 1 117 ? -25.125 10.961 0.971 1 94.44 117 PHE A O 1
ATOM 909 N N . ARG A 1 118 ? -23.812 11.898 -0.579 1 94.56 118 ARG A N 1
ATOM 910 C CA . ARG A 1 118 ? -22.875 12.406 0.414 1 94.56 118 ARG A CA 1
ATOM 911 C C . ARG A 1 118 ? -23.531 13.414 1.339 1 94.56 118 ARG A C 1
ATOM 913 O O . ARG A 1 118 ? -24.062 14.43 0.878 1 94.56 118 ARG A O 1
ATOM 920 N N . PRO A 1 119 ? -23.5 13.117 2.635 1 95.38 119 PRO A N 1
ATOM 921 C CA . PRO A 1 119 ? -24.062 14.094 3.574 1 95.38 119 PRO A CA 1
ATOM 922 C C . PRO A 1 119 ? -23.297 15.414 3.586 1 95.38 119 PRO A C 1
ATOM 924 O O . PRO A 1 119 ? -22.141 15.453 3.188 1 95.38 119 PRO A O 1
ATOM 927 N N . GLU A 1 120 ? -23.984 16.469 4.129 1 92.62 120 GLU A N 1
ATOM 928 C CA . GLU A 1 120 ? -23.375 17.781 4.219 1 92.62 120 GLU A CA 1
ATOM 929 C C . GLU A 1 120 ? -22.234 17.797 5.242 1 92.62 120 GLU A C 1
ATOM 931 O O . GLU A 1 120 ? -22.266 17.031 6.215 1 92.62 120 GLU A O 1
ATOM 936 N N . ARG A 1 121 ? -21.281 18.609 4.902 1 90 121 ARG A N 1
ATOM 937 C CA . ARG A 1 121 ? -20.156 18.75 5.82 1 90 121 ARG A CA 1
ATOM 938 C C . ARG A 1 121 ? -20.625 19.219 7.191 1 90 121 ARG A C 1
ATOM 940 O O . ARG A 1 121 ? -21.5 20.078 7.293 1 90 121 ARG A O 1
ATOM 947 N N . GLY A 1 122 ? -20.031 18.672 8.211 1 91 122 GLY A N 1
ATOM 948 C CA . GLY A 1 122 ? -20.359 19.094 9.562 1 91 122 GLY A CA 1
ATOM 949 C C . GLY A 1 122 ? -21.375 18.188 10.234 1 91 122 GLY A C 1
ATOM 950 O O . GLY A 1 122 ? -21.562 18.25 11.453 1 91 122 GLY A O 1
ATOM 951 N N . VAL A 1 123 ? -22.125 17.391 9.453 1 93 123 VAL A N 1
ATOM 952 C CA . VAL A 1 123 ? -23.078 16.438 10.023 1 93 123 VAL A CA 1
ATOM 953 C C . VAL A 1 123 ? -22.344 15.156 10.422 1 93 123 VAL A C 1
ATOM 955 O O . VAL A 1 123 ? -21.531 14.633 9.656 1 93 123 VAL A O 1
ATOM 958 N N . LYS A 1 124 ? -22.609 14.695 11.586 1 92.62 124 LYS A N 1
ATOM 959 C CA . LYS A 1 124 ? -21.906 13.562 12.172 1 92.62 124 LYS A CA 1
ATOM 960 C C . LYS A 1 124 ? -21.938 12.344 11.25 1 92.62 124 LYS A C 1
ATOM 962 O O . LYS A 1 124 ? -20.969 11.602 11.148 1 92.62 124 LYS A O 1
ATOM 967 N N . VAL A 1 125 ? -23.062 12.109 10.625 1 95.88 125 VAL A N 1
ATOM 968 C CA . VAL A 1 125 ? -23.234 10.93 9.789 1 95.88 125 VAL A CA 1
ATOM 969 C C . VAL A 1 125 ? -22.281 10.992 8.602 1 95.88 125 VAL A C 1
ATOM 971 O O . VAL A 1 125 ? -22.031 9.977 7.945 1 95.88 125 VAL A O 1
ATOM 974 N N . ARG A 1 126 ? -21.734 12.148 8.297 1 95.75 126 ARG A N 1
ATOM 975 C CA . ARG A 1 126 ? -20.812 12.297 7.172 1 95.75 126 ARG A CA 1
ATOM 976 C C . ARG A 1 126 ? -19.547 11.492 7.395 1 95.75 126 ARG A C 1
ATOM 978 O O . ARG A 1 126 ? -18.984 10.93 6.453 1 95.75 126 ARG A O 1
ATOM 985 N N . SER A 1 127 ? -19.094 11.445 8.625 1 95.62 127 SER A N 1
ATOM 986 C CA . SER A 1 127 ? -17.906 10.656 8.938 1 95.62 127 SER A CA 1
ATOM 987 C C . SER A 1 127 ? -18.141 9.18 8.656 1 95.62 127 SER A C 1
ATOM 989 O O . SER A 1 127 ? -17.266 8.508 8.102 1 95.62 127 SER A O 1
ATOM 991 N N . LEU A 1 128 ? -19.281 8.742 9.094 1 95.69 128 LEU A N 1
ATOM 992 C CA . LEU A 1 128 ? -19.625 7.352 8.828 1 95.69 128 LEU A CA 1
ATOM 993 C C . LEU A 1 128 ? -19.734 7.094 7.328 1 95.69 128 LEU A C 1
ATOM 995 O O . LEU A 1 128 ? -19.297 6.062 6.828 1 95.69 128 LEU A O 1
ATOM 999 N N . TRP A 1 129 ? -20.391 7.969 6.656 1 96.56 129 TRP A N 1
ATOM 1000 C CA . TRP A 1 129 ? -20.5 7.887 5.203 1 96.56 129 TRP A CA 1
ATOM 1001 C C . TRP A 1 129 ? -19.125 7.793 4.555 1 96.56 129 TRP A C 1
ATOM 1003 O O . TRP A 1 129 ? -18.906 6.941 3.689 1 96.56 129 TRP A O 1
ATOM 1013 N N . TYR A 1 130 ? -18.25 8.656 4.984 1 95.75 130 TYR A N 1
ATOM 1014 C CA . TYR A 1 130 ? -16.891 8.672 4.441 1 95.75 130 TYR A CA 1
ATOM 1015 C C . TYR A 1 130 ? -16.188 7.344 4.684 1 95.75 130 TYR A C 1
ATOM 1017 O O . TYR A 1 130 ? -15.531 6.809 3.785 1 95.75 130 TYR A O 1
ATOM 1025 N N . PHE A 1 131 ? -16.359 6.871 5.836 1 95.88 131 PHE A N 1
ATOM 1026 C CA . PHE A 1 131 ? -15.727 5.613 6.191 1 95.88 131 PHE A CA 1
ATOM 1027 C C . PHE A 1 131 ? -16.25 4.473 5.328 1 95.88 131 PHE A C 1
ATOM 1029 O O . PHE A 1 131 ? -15.477 3.693 4.777 1 95.88 131 PHE A O 1
ATOM 1036 N N . LEU A 1 132 ? -17.484 4.363 5.164 1 96.62 132 LEU A N 1
ATOM 1037 C CA . LEU A 1 132 ? -18.094 3.283 4.398 1 96.62 132 LEU A CA 1
ATOM 1038 C C . LEU A 1 132 ? -17.766 3.41 2.916 1 96.62 132 LEU A C 1
ATOM 1040 O O . LEU A 1 132 ? -17.469 2.41 2.254 1 96.62 132 LEU A O 1
ATOM 1044 N N . HIS A 1 133 ? -17.859 4.621 2.416 1 97.19 133 HIS A N 1
ATOM 1045 C CA . HIS A 1 133 ? -17.484 4.863 1.024 1 97.19 133 HIS A CA 1
ATOM 1046 C C . HIS A 1 133 ? -16.031 4.496 0.762 1 97.19 133 HIS A C 1
ATOM 1048 O O . HIS A 1 133 ? -15.727 3.846 -0.239 1 97.19 133 HIS A O 1
ATOM 1054 N N . TRP A 1 134 ? -15.172 4.871 1.689 1 96.5 134 TRP A N 1
ATOM 1055 C CA . TRP A 1 134 ? -13.75 4.574 1.604 1 96.5 134 TRP A CA 1
ATOM 1056 C C . TRP A 1 134 ? -13.5 3.072 1.668 1 96.5 134 TRP A C 1
ATOM 1058 O O . TRP A 1 134 ? -12.766 2.521 0.844 1 96.5 134 TRP A O 1
ATOM 1068 N N . LEU A 1 135 ? -14.133 2.402 2.59 1 97.12 135 LEU A N 1
ATOM 1069 C CA . LEU A 1 135 ? -13.977 0.964 2.775 1 97.12 135 LEU A CA 1
ATOM 1070 C C . LEU A 1 135 ? -14.469 0.201 1.549 1 97.12 135 LEU A C 1
ATOM 1072 O O . LEU A 1 135 ? -13.805 -0.736 1.094 1 97.12 135 LEU A O 1
ATOM 1076 N N . LEU A 1 136 ? -15.57 0.582 1.048 1 97.56 136 LEU A N 1
ATOM 1077 C CA . LEU A 1 136 ? -16.109 -0.041 -0.155 1 97.56 136 LEU A CA 1
ATOM 1078 C C . LEU A 1 136 ? -15.188 0.174 -1.344 1 97.56 136 LEU A C 1
ATOM 1080 O O . LEU A 1 136 ? -14.977 -0.737 -2.148 1 97.56 136 LEU A O 1
ATOM 1084 N N . GLY A 1 137 ? -14.633 1.352 -1.458 1 96.88 137 GLY A N 1
ATOM 1085 C CA . GLY A 1 137 ? -13.672 1.635 -2.518 1 96.88 137 GLY A CA 1
ATOM 1086 C C . GLY A 1 137 ? -12.445 0.749 -2.463 1 96.88 137 GLY A C 1
ATOM 1087 O O . GLY A 1 137 ? -12 0.226 -3.49 1 96.88 137 GLY A O 1
ATOM 1088 N N . ILE A 1 138 ? -11.953 0.555 -1.271 1 96.88 138 ILE A N 1
ATOM 1089 C CA . ILE A 1 138 ? -10.789 -0.304 -1.081 1 96.88 138 ILE A CA 1
ATOM 1090 C C . ILE A 1 138 ? -11.141 -1.738 -1.472 1 96.88 138 ILE A C 1
ATOM 1092 O O . ILE A 1 138 ? -10.352 -2.416 -2.137 1 96.88 138 ILE A O 1
ATOM 1096 N N . ALA A 1 139 ? -12.25 -2.176 -1.055 1 96.81 139 ALA A N 1
ATOM 1097 C CA . ALA A 1 139 ? -12.68 -3.539 -1.35 1 96.81 139 ALA A CA 1
ATOM 1098 C C . ALA A 1 139 ? -12.852 -3.748 -2.852 1 96.81 139 ALA A C 1
ATOM 1100 O O . ALA A 1 139 ? -12.43 -4.77 -3.396 1 96.81 139 ALA A O 1
ATOM 1101 N N . ILE A 1 140 ? -13.453 -2.783 -3.475 1 97.12 140 ILE A N 1
ATOM 1102 C CA . ILE A 1 140 ? -13.672 -2.861 -4.914 1 97.12 140 ILE A CA 1
ATOM 1103 C C . ILE A 1 140 ? -12.328 -2.879 -5.637 1 97.12 140 ILE A C 1
ATOM 1105 O O . ILE A 1 140 ? -12.109 -3.691 -6.543 1 97.12 140 ILE A O 1
ATOM 1109 N N . CYS A 1 141 ? -11.406 -2.035 -5.23 1 96.44 141 CYS A N 1
ATOM 1110 C CA . CYS A 1 141 ? -10.094 -1.951 -5.871 1 96.44 141 CYS A CA 1
ATOM 1111 C C . CYS A 1 141 ? -9.312 -3.24 -5.672 1 96.44 141 CYS A C 1
ATOM 1113 O O . CYS A 1 141 ? -8.758 -3.789 -6.629 1 96.44 141 CYS A O 1
ATOM 1115 N N . ALA A 1 142 ? -9.297 -3.729 -4.492 1 95.62 142 ALA A N 1
ATOM 1116 C CA . ALA A 1 142 ? -8.547 -4.945 -4.191 1 95.62 142 ALA A CA 1
ATOM 1117 C C . ALA A 1 142 ? -9.117 -6.145 -4.941 1 95.62 142 ALA A C 1
ATOM 1119 O O . ALA A 1 142 ? -8.375 -6.918 -5.551 1 95.62 142 ALA A O 1
ATOM 1120 N N . THR A 1 143 ? -10.406 -6.281 -4.867 1 96.56 143 THR A N 1
ATOM 1121 C CA . THR A 1 143 ? -11.047 -7.391 -5.559 1 96.56 143 THR A CA 1
ATOM 1122 C C . THR A 1 143 ? -10.914 -7.238 -7.07 1 96.56 143 THR A C 1
ATOM 1124 O O . THR A 1 143 ? -10.695 -8.219 -7.781 1 96.56 143 THR A O 1
ATOM 1127 N N . GLY A 1 144 ? -11.023 -6.035 -7.535 1 96.62 144 GLY A N 1
ATOM 1128 C CA . GLY A 1 144 ? -10.867 -5.77 -8.953 1 96.62 144 GLY A CA 1
ATOM 1129 C C . GLY A 1 144 ? -9.492 -6.125 -9.484 1 96.62 144 GLY A C 1
ATOM 1130 O O . GLY A 1 144 ? -9.367 -6.75 -10.539 1 96.62 144 GLY A O 1
ATOM 1131 N N . ILE A 1 145 ? -8.5 -5.762 -8.789 1 95.94 145 ILE A N 1
ATOM 1132 C CA . ILE A 1 145 ? -7.129 -6.066 -9.18 1 95.94 145 ILE A CA 1
ATOM 1133 C C . ILE A 1 145 ? -6.938 -7.582 -9.242 1 95.94 145 ILE A C 1
ATOM 1135 O O . ILE A 1 145 ? -6.43 -8.109 -10.234 1 95.94 145 ILE A O 1
ATOM 1139 N N . THR A 1 146 ? -7.352 -8.258 -8.195 1 94.81 146 THR A N 1
ATOM 1140 C CA . THR A 1 146 ? -7.238 -9.711 -8.156 1 94.81 146 THR A CA 1
ATOM 1141 C C . THR A 1 146 ? -7.988 -10.344 -9.328 1 94.81 146 THR A C 1
ATOM 1143 O O . THR A 1 146 ? -7.484 -11.266 -9.969 1 94.81 146 THR A O 1
ATOM 1146 N N . ASN A 1 147 ? -9.172 -9.836 -9.586 1 96.38 147 ASN A N 1
ATOM 1147 C CA . ASN A 1 147 ? -9.992 -10.406 -10.648 1 96.38 147 ASN A CA 1
ATOM 1148 C C . ASN A 1 147 ? -9.391 -10.156 -12.023 1 96.38 147 ASN A C 1
ATOM 1150 O O . ASN A 1 147 ? -9.57 -10.953 -12.945 1 96.38 147 ASN A O 1
ATOM 1154 N N . VAL A 1 148 ? -8.664 -9.031 -12.219 1 96.06 148 VAL A N 1
ATOM 1155 C CA . VAL A 1 148 ? -7.988 -8.766 -13.484 1 96.06 148 VAL A CA 1
ATOM 1156 C C . VAL A 1 148 ? -6.859 -9.773 -13.688 1 96.06 148 VAL A C 1
ATOM 1158 O O . VAL A 1 148 ? -6.688 -10.312 -14.789 1 96.06 148 VAL A O 1
ATOM 1161 N N . TYR A 1 149 ? -6.133 -10.07 -12.68 1 95.25 149 TYR A N 1
ATOM 1162 C CA . TYR A 1 149 ? -5.059 -11.047 -12.789 1 95.25 149 TYR A CA 1
ATOM 1163 C C . TYR A 1 149 ? -5.613 -12.43 -13.117 1 95.25 149 TYR A C 1
ATOM 1165 O O . TYR A 1 149 ? -5.082 -13.125 -13.984 1 95.25 149 TYR A O 1
ATOM 1173 N N . ILE A 1 150 ? -6.625 -12.805 -12.398 1 94.62 150 ILE A N 1
ATOM 1174 C CA . ILE A 1 150 ? -7.25 -14.094 -12.68 1 94.62 150 ILE A CA 1
ATOM 1175 C C . ILE A 1 150 ? -7.809 -14.102 -14.102 1 94.62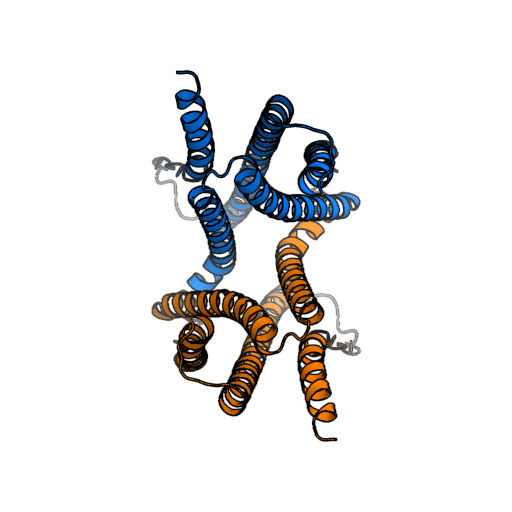 150 ILE A C 1
ATOM 1177 O O . ILE A 1 150 ? -7.711 -15.102 -14.805 1 94.62 150 ILE A O 1
ATOM 1181 N N . GLY A 1 151 ? -8.383 -13.008 -14.516 1 93.31 151 GLY A N 1
ATOM 1182 C CA . GLY A 1 151 ? -8.891 -12.875 -15.867 1 93.31 151 GLY A CA 1
ATOM 1183 C C . GLY A 1 151 ? -7.812 -13.039 -16.922 1 93.31 151 GLY A C 1
ATOM 1184 O O . GLY A 1 151 ? -8.039 -13.68 -17.953 1 93.31 151 GLY A O 1
ATOM 1185 N N . LEU A 1 152 ? -6.652 -12.484 -16.75 1 94.62 152 LEU A N 1
ATOM 1186 C CA . LEU A 1 152 ? -5.535 -12.625 -17.672 1 94.62 152 LEU A CA 1
ATOM 1187 C C . LEU A 1 152 ? -5.09 -14.086 -17.781 1 94.62 152 LEU A C 1
ATOM 1189 O O . LEU A 1 152 ? -4.809 -14.578 -18.859 1 94.62 152 LEU A O 1
ATOM 1193 N N . HIS A 1 153 ? -5.098 -14.703 -16.656 1 93.81 153 HIS A N 1
ATOM 1194 C CA . HIS A 1 153 ? -4.75 -16.125 -16.641 1 93.81 153 HIS A CA 1
ATOM 1195 C C . HIS A 1 153 ? -5.777 -16.953 -17.406 1 93.81 153 HIS A C 1
ATOM 1197 O O . HIS A 1 153 ? -5.414 -17.812 -18.203 1 93.81 153 HIS A O 1
ATOM 1203 N N . THR A 1 154 ? -7.027 -16.688 -17.156 1 90.31 154 THR A N 1
ATOM 1204 C CA . THR A 1 154 ? -8.102 -17.391 -17.844 1 90.31 154 THR A CA 1
ATOM 1205 C C . THR A 1 154 ? -8.07 -17.109 -19.344 1 90.31 154 THR A C 1
ATOM 1207 O O . THR A 1 154 ? -8.305 -18 -20.156 1 90.31 154 THR A O 1
ATOM 1210 N N . TYR A 1 155 ? -7.832 -15.859 -19.688 1 91 155 TYR A N 1
ATOM 1211 C CA . TYR A 1 155 ? -7.711 -15.477 -21.094 1 91 155 TYR A CA 1
ATOM 1212 C C . TYR A 1 155 ? -6.598 -16.25 -21.781 1 91 155 TYR A C 1
ATOM 1214 O O . TYR A 1 155 ? -6.777 -16.75 -22.906 1 91 155 TYR A O 1
ATOM 1222 N N . HIS A 1 156 ? -5.469 -16.438 -21.141 1 94.56 156 HIS A N 1
ATOM 1223 C CA . HIS A 1 156 ? -4.355 -17.219 -21.672 1 94.56 156 HIS A CA 1
ATOM 1224 C C . HIS A 1 156 ? -4.758 -18.672 -21.875 1 94.56 156 HIS A C 1
ATOM 1226 O O . HIS A 1 156 ? -4.441 -19.266 -22.906 1 94.56 156 HIS A O 1
ATOM 1232 N N . GLU A 1 157 ? -5.473 -19.172 -20.969 1 91.38 157 GLU A N 1
ATOM 1233 C CA . GLU A 1 157 ? -5.879 -20.578 -21.031 1 91.38 157 GLU A CA 1
ATOM 1234 C C . GLU A 1 157 ? -6.844 -20.812 -22.188 1 91.38 157 GLU A C 1
ATOM 1236 O O . GLU A 1 157 ? -6.777 -21.859 -22.859 1 91.38 157 GLU A O 1
ATOM 1241 N N . ARG A 1 158 ? -7.641 -19.875 -22.406 1 86.81 158 ARG A N 1
ATOM 1242 C CA . ARG A 1 158 ? -8.695 -20.047 -23.391 1 86.81 158 ARG A CA 1
ATOM 1243 C C . ARG A 1 158 ? -8.18 -19.75 -24.797 1 86.81 158 ARG A C 1
ATOM 1245 O O . ARG A 1 158 ? -8.641 -20.344 -25.781 1 86.81 158 ARG A O 1
ATOM 1252 N N . THR A 1 159 ? -7.277 -18.828 -24.938 1 91.31 159 THR A N 1
ATOM 1253 C CA . THR A 1 159 ? -6.879 -18.359 -26.266 1 91.31 159 THR A CA 1
ATOM 1254 C C . THR A 1 159 ? -5.461 -18.812 -26.594 1 91.31 159 THR A C 1
ATOM 1256 O O . THR A 1 159 ? -5.031 -18.75 -27.75 1 91.31 159 THR A O 1
ATOM 1259 N N . THR A 1 160 ? -4.641 -19.203 -25.594 1 94.19 160 THR A N 1
ATOM 1260 C CA . THR A 1 160 ? -3.256 -19.641 -25.703 1 94.19 160 THR A CA 1
ATOM 1261 C C . THR A 1 160 ? -2.348 -18.469 -26.062 1 94.19 160 THR A C 1
ATOM 1263 O O . THR A 1 160 ? -1.166 -18.672 -26.359 1 94.19 160 THR A O 1
ATOM 1266 N N . LYS A 1 161 ? -2.883 -17.297 -26.141 1 95.44 161 LYS A N 1
ATOM 1267 C CA . LYS A 1 161 ? -2.086 -16.094 -26.375 1 95.44 161 LYS A CA 1
ATOM 1268 C C . LYS A 1 161 ? -1.315 -15.688 -25.125 1 95.44 161 LYS A C 1
ATOM 1270 O O . LYS A 1 161 ? -1.805 -15.859 -24.016 1 95.44 161 LYS A O 1
ATOM 1275 N N . SER A 1 162 ? -0.158 -15.156 -25.391 1 97.12 162 SER A N 1
ATOM 1276 C CA . SER A 1 162 ? 0.658 -14.734 -24.266 1 97.12 162 SER A CA 1
ATOM 1277 C C . SER A 1 162 ? 0.078 -13.492 -23.594 1 97.12 162 SER A C 1
ATOM 1279 O O . SER A 1 162 ? -0.339 -12.555 -24.281 1 97.12 162 SER A O 1
ATOM 1281 N N . VAL A 1 163 ? 0.043 -13.5 -22.219 1 97.06 163 VAL A N 1
ATOM 1282 C CA . VAL A 1 163 ? -0.46 -12.367 -21.453 1 97.06 163 VAL A CA 1
ATOM 1283 C C . VAL A 1 163 ? 0.673 -11.742 -20.641 1 97.06 163 VAL A C 1
ATOM 1285 O O . VAL A 1 163 ? 0.431 -10.93 -19.75 1 97.06 163 VAL A O 1
ATOM 1288 N N . LYS A 1 164 ? 1.888 -12.055 -20.891 1 97.06 164 LYS A N 1
ATOM 1289 C CA . LYS A 1 164 ? 3.051 -11.609 -20.125 1 97.06 164 LYS A CA 1
ATOM 1290 C C . LYS A 1 164 ? 3.186 -10.086 -20.156 1 97.06 164 LYS A C 1
ATOM 1292 O O . LYS A 1 164 ? 3.461 -9.461 -19.141 1 97.06 164 LYS A O 1
ATOM 1297 N N . LEU A 1 165 ? 3.014 -9.586 -21.312 1 96.62 165 LEU A N 1
ATOM 1298 C CA . LEU A 1 165 ? 3.148 -8.141 -21.469 1 96.62 165 LEU A CA 1
ATOM 1299 C C . LEU A 1 165 ? 2.09 -7.41 -20.641 1 96.62 165 LEU A C 1
ATOM 1301 O O . LEU A 1 165 ? 2.398 -6.449 -19.938 1 96.62 165 LEU A O 1
ATOM 1305 N N . TRP A 1 166 ? 0.862 -7.863 -20.703 1 95.81 166 TRP A N 1
ATOM 1306 C CA . TRP A 1 166 ? -0.246 -7.219 -20 1 95.81 166 TRP A CA 1
ATOM 1307 C C . TRP A 1 166 ? -0.1 -7.371 -18.5 1 95.81 166 TRP A C 1
ATOM 1309 O O . TRP A 1 166 ? -0.344 -6.426 -17.75 1 95.81 166 TRP A O 1
ATOM 1319 N N . THR A 1 167 ? 0.289 -8.508 -18.109 1 97 167 THR A N 1
ATOM 1320 C CA . THR A 1 167 ? 0.522 -8.758 -16.688 1 97 167 THR A CA 1
ATOM 1321 C C . THR A 1 167 ? 1.661 -7.887 -16.156 1 97 167 THR A C 1
ATOM 1323 O O . THR A 1 167 ? 1.565 -7.32 -15.07 1 97 167 THR A O 1
ATOM 1326 N N . GLY A 1 168 ? 2.711 -7.805 -16.969 1 96.44 168 GLY A N 1
ATOM 1327 C CA . GLY A 1 168 ? 3.842 -6.969 -16.594 1 96.44 168 GLY A CA 1
ATOM 1328 C C . GLY A 1 168 ? 3.488 -5.496 -16.516 1 96.44 168 GLY A C 1
ATOM 1329 O O . GLY A 1 168 ? 3.889 -4.812 -15.562 1 96.44 168 GLY A O 1
ATOM 1330 N N . LEU A 1 169 ? 2.766 -5.059 -17.438 1 96.75 169 LEU A N 1
ATOM 1331 C CA . LEU A 1 169 ? 2.363 -3.656 -17.453 1 96.75 169 LEU A CA 1
ATOM 1332 C C . LEU A 1 169 ? 1.461 -3.334 -16.266 1 96.75 169 LEU A C 1
ATOM 1334 O O . LEU A 1 169 ? 1.597 -2.275 -15.648 1 96.75 169 LEU A O 1
ATOM 1338 N N . LEU A 1 170 ? 0.52 -4.23 -16 1 96.75 170 LEU A N 1
ATOM 1339 C CA . LEU A 1 170 ? -0.365 -4.035 -14.859 1 96.75 170 LEU A CA 1
ATOM 1340 C C . LEU A 1 170 ? 0.428 -3.994 -13.555 1 96.75 170 LEU A C 1
ATOM 1342 O O . LEU A 1 170 ? 0.217 -3.109 -12.727 1 96.75 170 LEU A O 1
ATOM 1346 N N . THR A 1 171 ? 1.334 -4.855 -13.43 1 95.38 171 THR A N 1
ATOM 1347 C CA . THR A 1 171 ? 2.162 -4.914 -12.227 1 95.38 171 THR A CA 1
ATOM 1348 C C . THR A 1 171 ? 3.002 -3.65 -12.086 1 95.38 171 THR A C 1
ATOM 1350 O O . THR A 1 171 ? 3.117 -3.094 -10.992 1 95.38 171 THR A O 1
ATOM 1353 N N . PHE A 1 172 ? 3.557 -3.254 -13.219 1 96.38 172 PHE A N 1
ATOM 1354 C CA . PHE A 1 172 ? 4.371 -2.045 -13.227 1 96.38 172 PHE A CA 1
ATOM 1355 C C . PHE A 1 172 ? 3.545 -0.832 -12.812 1 96.38 172 PHE A C 1
ATOM 1357 O O . PHE A 1 172 ? 3.979 -0.031 -11.984 1 96.38 172 PHE A O 1
ATOM 1364 N N . GLU A 1 173 ? 2.377 -0.766 -13.328 1 96.56 173 GLU A N 1
ATOM 1365 C CA . GLU A 1 173 ? 1.486 0.348 -13.016 1 96.56 173 GLU A CA 1
ATOM 1366 C C . GLU A 1 173 ? 1.104 0.349 -11.539 1 96.56 173 GLU A C 1
ATOM 1368 O O . GLU A 1 173 ? 1.146 1.392 -10.883 1 96.56 173 GLU A O 1
ATOM 1373 N N . LEU A 1 174 ? 0.729 -0.77 -11.023 1 96.06 174 LEU A N 1
ATOM 1374 C CA . LEU A 1 174 ? 0.353 -0.882 -9.617 1 96.06 174 LEU A CA 1
ATOM 1375 C C . LEU A 1 174 ? 1.528 -0.533 -8.711 1 96.06 174 LEU A C 1
ATOM 1377 O O . LEU A 1 174 ? 1.356 0.153 -7.699 1 96.06 174 LEU A O 1
ATOM 1381 N N . SER A 1 175 ? 2.717 -0.904 -9.117 1 95.44 175 SER A N 1
ATOM 1382 C CA . SER A 1 175 ? 3.922 -0.606 -8.352 1 95.44 175 SER A CA 1
ATOM 1383 C C . SER A 1 175 ? 4.227 0.888 -8.359 1 95.44 175 SER A C 1
ATOM 1385 O O . SER A 1 175 ? 4.625 1.449 -7.336 1 95.44 175 SER A O 1
ATOM 1387 N N . LEU A 1 176 ? 4.051 1.451 -9.484 1 96 176 LEU A N 1
ATOM 1388 C CA . LEU A 1 176 ? 4.297 2.885 -9.602 1 96 176 LEU A CA 1
ATOM 1389 C C . LEU A 1 176 ? 3.312 3.676 -8.742 1 96 176 LEU A C 1
ATOM 1391 O O . LEU A 1 176 ? 3.695 4.641 -8.078 1 96 176 LEU A O 1
ATOM 139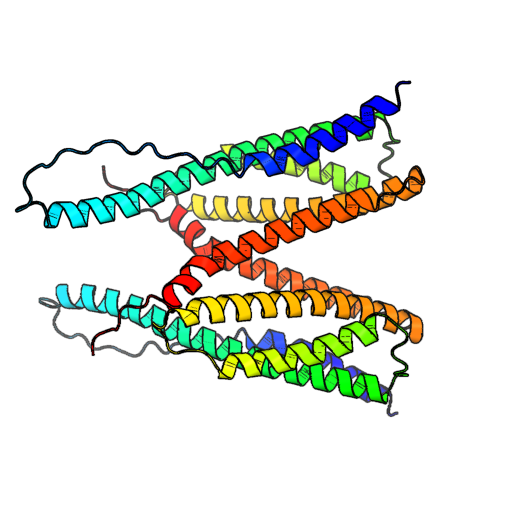5 N N . LEU A 1 177 ? 2.07 3.256 -8.742 1 94.56 177 LEU A N 1
ATOM 1396 C CA . LEU A 1 177 ? 1.054 3.936 -7.945 1 94.56 177 LEU A CA 1
ATOM 1397 C C . LEU A 1 177 ? 1.357 3.811 -6.457 1 94.56 177 LEU A C 1
ATOM 1399 O O . LEU A 1 177 ? 1.254 4.789 -5.715 1 94.56 177 LEU A O 1
ATOM 1403 N N . LEU A 1 178 ? 1.708 2.635 -6.074 1 93.62 178 LEU A N 1
ATOM 1404 C CA . LEU A 1 178 ? 2.049 2.412 -4.672 1 93.62 178 LEU A CA 1
ATOM 1405 C C . LEU A 1 178 ? 3.285 3.215 -4.281 1 93.62 178 LEU A C 1
ATOM 1407 O O . LEU A 1 178 ? 3.318 3.828 -3.213 1 93.62 178 LEU A O 1
ATOM 1411 N N . PHE A 1 179 ? 4.289 3.285 -5.199 1 94.56 179 PHE A N 1
ATOM 1412 C CA . PHE A 1 179 ? 5.527 4.016 -4.945 1 94.56 179 PHE A CA 1
ATOM 1413 C C . PHE A 1 179 ? 5.254 5.504 -4.777 1 94.56 179 PHE A C 1
ATOM 1415 O O . PHE A 1 179 ? 5.715 6.121 -3.814 1 94.56 179 PHE A O 1
ATOM 1422 N N . PHE A 1 180 ? 4.438 6.02 -5.59 1 93 180 PHE A N 1
ATOM 1423 C CA . PHE A 1 180 ? 4.148 7.445 -5.527 1 93 180 PHE A CA 1
ATOM 1424 C C . PHE A 1 180 ? 3.277 7.77 -4.32 1 93 180 PHE A C 1
ATOM 1426 O O . PHE A 1 180 ? 3.414 8.836 -3.715 1 93 180 PHE A O 1
ATOM 1433 N N . TYR A 1 181 ? 2.377 6.957 -4.062 1 92.94 181 TYR A N 1
ATOM 1434 C CA . TYR A 1 181 ? 1.58 7.156 -2.859 1 92.94 181 TYR A CA 1
ATOM 1435 C C . TYR A 1 181 ? 2.469 7.254 -1.626 1 92.94 181 TYR A C 1
ATOM 1437 O O . TYR A 1 181 ? 2.322 8.172 -0.819 1 92.94 181 TYR A O 1
ATOM 1445 N N . LEU A 1 182 ? 3.443 6.34 -1.534 1 93.25 182 LEU A N 1
ATOM 1446 C CA . LEU A 1 182 ? 4.348 6.324 -0.389 1 93.25 182 LEU A CA 1
ATOM 1447 C C . LEU A 1 182 ? 5.285 7.527 -0.422 1 93.25 182 LEU A C 1
ATOM 1449 O O . LEU A 1 182 ? 5.582 8.117 0.619 1 93.25 182 LEU A O 1
ATOM 1453 N N . LEU A 1 183 ? 5.703 7.875 -1.597 1 93.19 183 LEU A N 1
ATOM 1454 C CA . LEU A 1 183 ? 6.605 9.008 -1.734 1 93.19 183 LEU A CA 1
ATOM 1455 C C . LEU A 1 183 ? 5.922 10.305 -1.312 1 93.19 183 LEU A C 1
ATOM 1457 O O . LEU A 1 183 ? 6.492 11.102 -0.562 1 93.19 183 LEU A O 1
ATOM 1461 N N . ILE A 1 184 ? 4.715 10.461 -1.741 1 90.06 184 ILE A N 1
ATOM 1462 C CA . ILE A 1 184 ? 3.969 11.672 -1.415 1 90.06 184 ILE A CA 1
ATOM 1463 C C . ILE A 1 184 ? 3.723 11.734 0.09 1 90.06 184 ILE A C 1
ATOM 1465 O O . ILE A 1 184 ? 3.826 12.805 0.697 1 90.06 184 ILE A O 1
ATOM 1469 N N . ASP A 1 185 ? 3.453 10.617 0.623 1 89 185 ASP A N 1
ATOM 1470 C CA . ASP A 1 185 ? 3.178 10.531 2.055 1 89 185 ASP A CA 1
ATOM 1471 C C . ASP A 1 185 ? 4.402 10.938 2.873 1 89 185 ASP A C 1
ATOM 1473 O O . ASP A 1 185 ? 4.27 11.57 3.924 1 89 185 ASP A O 1
ATOM 1477 N N . ARG A 1 186 ? 5.586 10.625 2.354 1 92.06 186 ARG A N 1
ATOM 1478 C CA . ARG A 1 186 ? 6.781 10.805 3.17 1 92.06 186 ARG A CA 1
ATOM 1479 C C . ARG A 1 186 ? 7.578 12.023 2.711 1 92.06 186 ARG A C 1
ATOM 1481 O O . ARG A 1 186 ? 8.461 12.5 3.428 1 92.06 186 ARG A O 1
ATOM 1488 N N . TRP A 1 187 ? 7.262 12.562 1.619 1 89.94 187 TRP A N 1
ATOM 1489 C CA . TRP A 1 187 ? 8.062 13.586 0.954 1 89.94 187 TRP A CA 1
ATOM 1490 C C . TRP A 1 187 ? 8.266 14.797 1.858 1 89.94 187 TRP A C 1
ATOM 1492 O O . TRP A 1 187 ? 9.391 15.25 2.064 1 89.94 187 TRP A O 1
ATOM 1502 N N . SER A 1 188 ? 7.18 15.391 2.418 1 88 188 SER A N 1
ATOM 1503 C CA . SER A 1 188 ? 7.266 16.594 3.234 1 88 188 SER A CA 1
ATOM 1504 C C . SER A 1 188 ? 8.117 16.359 4.477 1 88 188 SER A C 1
ATOM 1506 O O . SER A 1 188 ? 8.906 17.234 4.867 1 88 188 SER A O 1
ATOM 1508 N N . TYR A 1 189 ? 7.93 15.266 5.047 1 87.88 189 TYR A N 1
ATOM 1509 C CA . TYR A 1 189 ? 8.711 14.93 6.23 1 87.88 189 TYR A CA 1
ATOM 1510 C C . TYR A 1 189 ? 10.195 14.859 5.902 1 87.88 189 TYR A C 1
ATOM 1512 O O . TYR A 1 189 ? 11.031 15.414 6.625 1 87.88 189 TYR A O 1
ATOM 1520 N N . MET A 1 190 ? 10.57 14.25 4.809 1 89.69 190 MET A N 1
ATOM 1521 C CA . MET A 1 190 ? 11.961 14.102 4.398 1 89.69 190 MET A CA 1
ATOM 1522 C C . MET A 1 190 ? 12.602 15.461 4.133 1 89.69 190 MET A C 1
ATOM 1524 O O . MET A 1 190 ? 13.734 15.703 4.543 1 89.69 190 MET A O 1
ATOM 1528 N N . MET A 1 191 ? 11.875 16.266 3.492 1 88.94 191 MET A N 1
ATOM 1529 C CA . MET A 1 191 ? 12.391 17.578 3.148 1 88.94 191 MET A CA 1
ATOM 1530 C C . MET A 1 191 ? 12.602 18.422 4.398 1 88.94 191 MET A C 1
ATOM 1532 O O . MET A 1 191 ? 13.57 19.188 4.488 1 88.94 191 MET A O 1
ATOM 1536 N N . LYS A 1 192 ? 11.758 18.25 5.379 1 89.38 192 LYS A N 1
ATOM 1537 C CA . LYS A 1 192 ? 11.844 19.031 6.613 1 89.38 192 LYS A CA 1
ATOM 1538 C C . LYS A 1 192 ? 13.055 18.609 7.441 1 89.38 192 LYS A C 1
ATOM 1540 O O . LYS A 1 192 ? 13.555 19.391 8.25 1 89.38 192 LYS A O 1
ATOM 1545 N N . GLN A 1 193 ? 13.453 17.406 7.207 1 89.12 193 GLN A N 1
ATOM 1546 C CA . GLN A 1 193 ? 14.594 16.922 7.965 1 89.12 193 GLN A CA 1
ATOM 1547 C C . GLN A 1 193 ? 15.852 17.734 7.652 1 89.12 193 GLN A C 1
ATOM 1549 O O . GLN A 1 193 ? 16.688 17.969 8.531 1 89.12 193 GLN A O 1
ATOM 1554 N N . GLY A 1 194 ? 16.047 18.094 6.484 1 89.25 194 GLY A N 1
ATOM 1555 C CA . GLY A 1 194 ? 17.234 18.828 6.066 1 89.25 194 GLY A CA 1
ATOM 1556 C C . GLY A 1 194 ? 17.094 20.328 6.199 1 89.25 194 GLY A C 1
ATOM 1557 O O . GLY A 1 194 ? 18.062 21.062 6.055 1 89.25 194 GLY A O 1
ATOM 1558 N N . ASN A 1 195 ? 15.945 20.844 6.41 1 83.44 195 ASN A N 1
ATOM 1559 C CA . ASN A 1 195 ? 15.688 22.281 6.43 1 83.44 195 ASN A CA 1
ATOM 1560 C C . ASN A 1 195 ? 15.219 22.75 7.809 1 83.44 195 ASN A C 1
ATOM 1562 O O . ASN A 1 195 ? 14.578 23.797 7.93 1 83.44 195 ASN A O 1
ATOM 1566 N N . ALA A 1 196 ? 15.375 22.016 8.883 1 71.75 196 ALA A N 1
ATOM 1567 C CA . ALA A 1 196 ? 14.891 22.406 10.203 1 71.75 196 ALA A CA 1
ATOM 1568 C C . ALA A 1 196 ? 15.625 23.656 10.703 1 71.75 196 ALA A C 1
ATOM 1570 O O . ALA A 1 196 ? 16.844 23.781 10.531 1 71.75 196 ALA A O 1
ATOM 1571 N N . PRO A 1 197 ? 14.695 24.688 11.047 1 60 197 PRO A N 1
ATOM 1572 C CA . PRO A 1 197 ? 15.375 25.875 11.594 1 60 197 PRO A CA 1
ATOM 1573 C C . PRO A 1 197 ? 16.281 25.531 12.773 1 60 197 PRO A C 1
ATOM 1575 O O . PRO A 1 197 ? 16.016 24.578 13.508 1 60 197 PRO A O 1
ATOM 1578 N N . ILE A 1 198 ? 17.531 25.859 12.68 1 50.28 198 ILE A N 1
ATOM 1579 C CA . ILE A 1 198 ? 18.438 25.828 13.82 1 50.28 198 ILE A CA 1
ATOM 1580 C C . ILE A 1 198 ? 17.703 26.312 15.07 1 50.28 198 ILE A C 1
ATOM 1582 O O . ILE A 1 198 ? 17.266 27.453 15.141 1 50.28 198 ILE A O 1
ATOM 1586 N N . GLU A 1 199 ? 16.781 25.609 15.578 1 46.09 199 GLU A N 1
ATOM 1587 C CA . GLU A 1 199 ? 16.312 26.156 16.844 1 46.09 199 GLU A CA 1
ATOM 1588 C C . GLU A 1 199 ? 17.469 26.75 17.641 1 46.09 199 GLU A C 1
ATOM 1590 O O . GLU A 1 199 ? 18.484 26.094 17.875 1 46.09 199 GLU A O 1
ATOM 1595 N N . LEU A 1 200 ? 17.688 27.984 17.359 1 37.28 200 LEU A N 1
ATOM 1596 C CA . LEU A 1 200 ? 18.484 28.719 18.328 1 37.28 200 LEU A CA 1
ATOM 1597 C C . LEU A 1 200 ? 18.156 28.281 19.75 1 37.28 200 LEU A C 1
ATOM 1599 O O . LEU A 1 200 ? 16.984 28.328 20.156 1 37.28 200 LEU A O 1
ATOM 1603 N N . VAL A 1 201 ? 18.828 27.359 20.281 1 33.53 201 VAL A N 1
ATOM 1604 C CA . VAL A 1 201 ? 18.906 27.5 21.734 1 33.53 201 VAL A CA 1
ATOM 1605 C C . VAL A 1 201 ? 19.375 28.906 22.094 1 33.53 201 VAL A C 1
ATOM 1607 O O . VAL A 1 201 ? 20.328 29.422 21.5 1 33.53 201 VAL A O 1
ATOM 1610 N N . MET B 1 1 ? 11.031 -38.469 17.828 1 27.06 1 MET B N 1
ATOM 1611 C CA . MET B 1 1 ? 10.539 -37.656 18.922 1 27.06 1 MET B CA 1
ATOM 1612 C C . MET B 1 1 ? 10.953 -36.188 18.703 1 27.06 1 MET B C 1
ATOM 1614 O O . MET B 1 1 ? 10.43 -35.281 19.375 1 27.06 1 MET B O 1
ATOM 1618 N N . PHE B 1 2 ? 12.086 -35.906 17.969 1 33.22 2 PHE B N 1
ATOM 1619 C CA . PHE B 1 2 ? 12.703 -34.594 17.734 1 33.22 2 PHE B CA 1
ATOM 1620 C C . PHE B 1 2 ? 11.883 -33.781 16.734 1 33.22 2 PHE B C 1
ATOM 1622 O O . PHE B 1 2 ? 12.227 -32.625 16.438 1 33.22 2 PHE B O 1
ATOM 1629 N N . VAL B 1 3 ? 11.008 -34.469 15.969 1 37.72 3 VAL B N 1
ATOM 1630 C CA . VAL B 1 3 ? 10.32 -33.75 14.883 1 37.72 3 VAL B CA 1
ATOM 1631 C C . VAL B 1 3 ? 9.242 -32.844 15.461 1 37.72 3 VAL B C 1
ATOM 1633 O O . VAL B 1 3 ? 8.797 -31.906 14.797 1 37.72 3 VAL B O 1
ATOM 1636 N N . SER B 1 4 ? 8.664 -33.188 16.625 1 34.59 4 SER B N 1
ATOM 1637 C CA . SER B 1 4 ? 7.496 -32.469 17.125 1 34.59 4 SER B CA 1
ATOM 1638 C C . SER B 1 4 ? 7.871 -31.078 17.625 1 34.59 4 SER B C 1
ATOM 1640 O O . SER B 1 4 ? 7.043 -30.156 17.609 1 34.59 4 SER B O 1
ATOM 1642 N N . ALA B 1 5 ? 9.117 -30.906 18.203 1 35.06 5 ALA B N 1
ATOM 1643 C CA . ALA B 1 5 ? 9.453 -29.641 18.844 1 35.06 5 ALA B CA 1
ATOM 1644 C C . ALA B 1 5 ? 9.617 -28.531 17.828 1 35.06 5 ALA B C 1
ATOM 1646 O O . ALA B 1 5 ? 9.641 -27.344 18.188 1 35.06 5 ALA B O 1
ATOM 1647 N N . ARG B 1 6 ? 10 -28.797 16.609 1 35.34 6 ARG B N 1
ATOM 1648 C CA . ARG B 1 6 ? 10.344 -27.75 15.641 1 35.34 6 ARG B CA 1
ATOM 1649 C C . ARG B 1 6 ? 9.094 -27.031 15.148 1 35.34 6 ARG B C 1
ATOM 1651 O O . ARG B 1 6 ? 9.188 -25.953 14.539 1 35.34 6 ARG B O 1
ATOM 1658 N N . LYS B 1 7 ? 7.891 -27.672 15.172 1 33.16 7 LYS B N 1
ATOM 1659 C CA . LYS B 1 7 ? 6.691 -26.984 14.711 1 33.16 7 LYS B CA 1
ATOM 1660 C C . LYS B 1 7 ? 6.277 -25.891 15.695 1 33.16 7 LYS B C 1
ATOM 1662 O O . LYS B 1 7 ? 5.695 -24.875 15.289 1 33.16 7 LYS B O 1
ATOM 1667 N N . ARG B 1 8 ? 6.555 -26.062 17.016 1 35.66 8 ARG B N 1
ATOM 1668 C CA . ARG B 1 8 ? 6.07 -25.094 18 1 35.66 8 ARG B CA 1
ATOM 1669 C C . ARG B 1 8 ? 6.867 -23.797 17.922 1 35.66 8 ARG B C 1
ATOM 1671 O O . ARG B 1 8 ? 6.355 -22.734 18.266 1 35.66 8 ARG B O 1
ATOM 1678 N N . LEU B 1 9 ? 8.164 -23.953 17.562 1 33.06 9 LEU B N 1
ATOM 1679 C CA . LEU B 1 9 ? 8.961 -22.719 17.578 1 33.06 9 LEU B CA 1
ATOM 1680 C C . LEU B 1 9 ? 8.523 -21.781 16.469 1 33.06 9 LEU B C 1
ATOM 1682 O O . LEU B 1 9 ? 8.492 -20.562 16.656 1 33.06 9 LEU B O 1
ATOM 1686 N N . PHE B 1 10 ? 8.062 -22.391 15.352 1 33.12 10 PHE B N 1
ATOM 1687 C CA . PHE B 1 10 ? 7.656 -21.484 14.281 1 33.12 10 PHE B CA 1
ATOM 1688 C C . PHE B 1 10 ? 6.355 -20.781 14.633 1 33.12 10 PHE B C 1
ATOM 1690 O O . PHE B 1 10 ? 6.195 -19.594 14.367 1 33.12 10 PHE B O 1
ATOM 1697 N N . PHE B 1 11 ? 5.441 -21.453 15.336 1 34.91 11 PHE B N 1
ATOM 1698 C CA . PHE B 1 11 ? 4.172 -20.828 15.703 1 34.91 11 PHE B CA 1
ATOM 1699 C C . PHE B 1 11 ? 4.383 -19.734 16.75 1 34.91 11 PHE B C 1
ATOM 1701 O O . PHE B 1 11 ? 3.664 -18.734 16.766 1 34.91 11 PHE B O 1
ATOM 1708 N N . LEU B 1 12 ? 5.375 -19.875 17.531 1 32.94 12 LEU B N 1
ATOM 1709 C CA . LEU B 1 12 ? 5.598 -18.875 18.578 1 32.94 12 LEU B CA 1
ATOM 1710 C C . LEU B 1 12 ? 6.145 -17.578 17.984 1 32.94 12 LEU B C 1
ATOM 1712 O O . LEU B 1 12 ? 5.805 -16.484 18.438 1 32.94 12 LEU B O 1
ATOM 1716 N N . PHE B 1 13 ? 6.895 -17.703 16.875 1 34.31 13 PHE B N 1
ATOM 1717 C CA . PHE B 1 13 ? 7.5 -16.469 16.391 1 34.31 13 PHE B CA 1
ATOM 1718 C C . PHE B 1 13 ? 6.461 -15.586 15.703 1 34.31 13 PHE B C 1
ATOM 1720 O O . PHE B 1 13 ? 6.523 -14.359 15.789 1 34.31 13 PHE B O 1
ATOM 1727 N N . ILE B 1 14 ? 5.52 -16.203 15.031 1 33.59 14 ILE B N 1
ATOM 1728 C CA . ILE B 1 14 ? 4.574 -15.359 14.305 1 33.59 14 ILE B CA 1
ATOM 1729 C C . ILE B 1 14 ? 3.586 -14.727 15.281 1 33.59 14 ILE B C 1
ATOM 1731 O O . ILE B 1 14 ? 3.199 -13.562 15.125 1 33.59 14 ILE B O 1
ATOM 1735 N N . SER B 1 15 ? 3.225 -15.328 16.406 1 31.52 15 SER B N 1
ATOM 1736 C CA . SER B 1 15 ? 2.246 -14.758 17.328 1 31.52 15 SER B CA 1
ATOM 1737 C C . SER B 1 15 ? 2.822 -13.562 18.078 1 31.52 15 SER B C 1
ATOM 1739 O O . SER B 1 15 ? 2.092 -12.633 18.438 1 31.52 15 SER B O 1
ATOM 1741 N N . SER B 1 16 ? 4.047 -13.594 18.438 1 31.39 16 SER B N 1
ATOM 1742 C CA . SER B 1 16 ? 4.594 -12.547 19.281 1 31.39 16 SER B CA 1
ATOM 1743 C C . SER B 1 16 ? 4.688 -11.219 18.531 1 31.39 16 SER B C 1
ATOM 1745 O O . SER B 1 16 ? 4.699 -10.148 19.156 1 31.39 16 SER B O 1
ATOM 1747 N N . LEU B 1 17 ? 4.887 -11.289 17.266 1 33.12 17 LEU B N 1
ATOM 1748 C CA . LEU B 1 17 ? 5.098 -9.992 16.641 1 33.12 17 LEU B CA 1
ATOM 1749 C C . LEU B 1 17 ? 3.812 -9.172 16.641 1 33.12 17 LEU B C 1
ATOM 1751 O O . LEU B 1 17 ? 3.846 -7.961 16.875 1 33.12 17 LEU B O 1
ATOM 1755 N N . LEU B 1 18 ? 2.719 -9.875 16.453 1 32 18 LEU B N 1
ATOM 1756 C CA . LEU B 1 18 ? 1.485 -9.094 16.391 1 32 18 LEU B CA 1
ATOM 1757 C C . LEU B 1 18 ? 1.134 -8.523 17.766 1 32 18 LEU B C 1
ATOM 1759 O O . LEU B 1 18 ? 0.595 -7.418 17.859 1 32 18 LEU B O 1
ATOM 1763 N N . LEU B 1 19 ? 1.468 -9.281 18.781 1 30.33 19 LEU B N 1
ATOM 1764 C CA . LEU B 1 19 ? 1.021 -8.875 20.109 1 30.33 19 LEU B CA 1
ATOM 1765 C C . LEU B 1 19 ? 1.716 -7.59 20.547 1 30.33 19 LEU B C 1
ATOM 1767 O O . LEU B 1 19 ? 1.244 -6.902 21.453 1 30.33 19 LEU B O 1
ATOM 1771 N N . LEU B 1 20 ? 2.891 -7.414 20.047 1 30.31 20 LEU B N 1
ATOM 1772 C CA . LEU B 1 20 ? 3.648 -6.305 20.609 1 30.31 20 LEU B CA 1
ATOM 1773 C C . LEU B 1 20 ? 2.988 -4.969 20.297 1 30.31 20 LEU B C 1
ATOM 1775 O O . LEU B 1 20 ? 3.275 -3.957 20.938 1 30.31 20 LEU B O 1
ATOM 1779 N N . LEU B 1 21 ? 2.145 -4.945 19.281 1 28.34 21 LEU B N 1
ATOM 1780 C CA . LEU B 1 21 ? 1.739 -3.596 18.906 1 28.34 21 LEU B CA 1
ATOM 1781 C C . LEU B 1 21 ? 0.643 -3.078 19.828 1 28.34 21 LEU B C 1
ATOM 1783 O O . LEU B 1 21 ? 0.287 -1.898 19.781 1 28.34 21 LEU B O 1
ATOM 1787 N N . LEU B 1 22 ? -0.132 -3.975 20.406 1 26.3 22 LEU B N 1
ATOM 1788 C CA . LEU B 1 22 ? -1.369 -3.473 21 1 26.3 22 LEU B CA 1
ATOM 1789 C C . LEU B 1 22 ? -1.114 -2.898 22.391 1 26.3 22 LEU B C 1
ATOM 1791 O O . LEU B 1 22 ? -2.051 -2.711 23.172 1 26.3 22 LEU B O 1
ATOM 1795 N N . ALA B 1 23 ? 0.069 -2.666 22.859 1 22.98 23 ALA B N 1
ATOM 1796 C CA . ALA B 1 23 ? 0.101 -2.395 24.281 1 22.98 23 ALA B CA 1
ATOM 1797 C C . ALA B 1 23 ? -0.491 -1.023 24.594 1 22.98 23 ALA B C 1
ATOM 1799 O O . ALA B 1 23 ? -0.017 -0.004 24.094 1 22.98 23 ALA B O 1
ATOM 1800 N N . PRO B 1 24 ? -1.796 -0.954 24.766 1 26.59 24 PRO B N 1
ATOM 1801 C CA . PRO B 1 24 ? -2.416 0.318 25.141 1 26.59 24 PRO B CA 1
ATOM 1802 C C . PRO B 1 24 ? -1.833 0.905 26.422 1 26.59 24 PRO B C 1
ATOM 1804 O O . PRO B 1 24 ? -1.489 0.161 27.344 1 26.59 24 PRO B O 1
ATOM 1807 N N . SER B 1 25 ? -0.906 1.764 26.328 1 24.22 25 SER B N 1
ATOM 1808 C CA . SER B 1 25 ? -0.346 2.439 27.5 1 24.22 25 SER B CA 1
ATOM 1809 C C . SER B 1 25 ? -1.434 3.137 28.312 1 24.22 25 SER B C 1
ATOM 1811 O O . SER B 1 25 ? -2.277 3.84 27.75 1 24.22 25 SER B O 1
ATOM 1813 N N . ASP B 1 26 ? -1.907 2.551 29.328 1 25.59 26 ASP B N 1
ATOM 1814 C CA . ASP B 1 26 ? -2.887 3.021 30.297 1 25.59 26 ASP B CA 1
ATOM 1815 C C . ASP B 1 26 ? -2.432 4.328 30.953 1 25.59 26 ASP B C 1
ATOM 1817 O O . ASP B 1 26 ? -1.358 4.387 31.547 1 25.59 26 ASP B O 1
ATOM 1821 N N . GLY B 1 27 ? -2.51 5.496 30.266 1 23.02 27 GLY B N 1
ATOM 1822 C CA . GLY B 1 27 ? -2.217 6.805 30.828 1 23.02 27 GLY B CA 1
ATOM 1823 C C . GLY B 1 27 ? -2.988 7.094 32.094 1 23.02 27 GLY B C 1
ATOM 1824 O O . GLY B 1 27 ? -4.199 6.871 32.156 1 23.02 27 GLY B O 1
ATOM 1825 N N . SER B 1 28 ? -2.432 6.852 33.25 1 24.8 28 SER B N 1
ATOM 1826 C CA . SER B 1 28 ? -2.934 7.188 34.562 1 24.8 28 SER B CA 1
ATOM 1827 C C . SER B 1 28 ? -3.166 8.688 34.719 1 24.8 28 SER B C 1
ATOM 1829 O O . SER B 1 28 ? -2.271 9.492 34.438 1 24.8 28 SER B O 1
ATOM 1831 N N . SER B 1 29 ? -4.359 9.25 34.531 1 24.89 29 SER B N 1
ATOM 1832 C CA . SER B 1 29 ? -4.91 10.594 34.656 1 24.89 29 SER B CA 1
ATOM 1833 C C . SER B 1 29 ? -4.727 11.133 36.062 1 24.89 29 SER B C 1
ATOM 1835 O O . SER B 1 29 ? -5.363 10.648 37 1 24.89 29 SER B O 1
ATOM 1837 N N . ASN B 1 30 ? -3.48 11.375 36.5 1 22.31 30 ASN B N 1
ATOM 1838 C CA . ASN B 1 30 ? -3.441 11.961 37.812 1 22.31 30 ASN B CA 1
ATOM 1839 C C . ASN B 1 30 ? -4.227 13.266 37.875 1 22.31 30 ASN B C 1
ATOM 1841 O O . ASN B 1 30 ? -4.492 13.883 36.844 1 22.31 30 ASN B O 1
ATOM 1845 N N . SER B 1 31 ? -4.566 13.773 39.219 1 23.77 31 SER B N 1
ATOM 1846 C CA . SER B 1 31 ? -5.434 14.656 40 1 23.77 31 SER B CA 1
ATOM 1847 C C . SER B 1 31 ? -4.98 16.109 39.906 1 23.77 31 SER B C 1
ATOM 1849 O O . SER B 1 31 ? -4.016 16.516 40.562 1 23.77 31 SER B O 1
ATOM 1851 N N . THR B 1 32 ? -4.805 16.734 38.719 1 24.61 32 THR B N 1
ATOM 1852 C CA . THR B 1 32 ? -4.32 18.109 38.812 1 24.61 32 THR B CA 1
ATOM 1853 C C . THR B 1 32 ? -5.32 18.984 39.562 1 24.61 32 THR B C 1
ATOM 1855 O O . THR B 1 32 ? -6.523 18.938 39.281 1 24.61 32 THR B O 1
ATOM 1858 N N . THR B 1 33 ? -4.832 19.578 40.688 1 25.81 33 THR B N 1
ATOM 1859 C CA . THR B 1 33 ? -5.383 20.547 41.625 1 25.81 33 THR B CA 1
ATOM 1860 C C . THR B 1 33 ? -5.848 21.797 40.875 1 25.81 33 THR B C 1
ATOM 1862 O O . THR B 1 33 ? -5.387 22.078 39.781 1 25.81 33 THR B O 1
ATOM 1865 N N . ASN B 1 34 ? -6.828 22.625 41.469 1 24.8 34 ASN B N 1
ATOM 1866 C CA . ASN B 1 34 ? -7.816 23.672 41.25 1 24.8 34 ASN B CA 1
ATOM 1867 C C . ASN B 1 34 ? -7.156 25.031 41 1 24.8 34 ASN B C 1
ATOM 1869 O O . ASN B 1 34 ? -7.785 26.078 41.188 1 24.8 34 ASN B O 1
ATOM 1873 N N . LEU B 1 35 ? -5.863 25.141 40.625 1 26.3 35 LEU B N 1
ATOM 1874 C CA . LEU B 1 35 ? -5.41 26.516 40.75 1 26.3 35 LEU B CA 1
ATOM 1875 C C . LEU B 1 35 ? -6.234 27.453 39.875 1 26.3 35 LEU B C 1
ATOM 1877 O O . LEU B 1 35 ? -6.82 27.016 38.875 1 26.3 35 LEU B O 1
ATOM 1881 N N . ASN B 1 36 ? -6.133 28.797 40.156 1 29.17 36 ASN B N 1
ATOM 1882 C CA . ASN B 1 36 ? -6.812 30.062 39.906 1 29.17 36 ASN B CA 1
ATOM 1883 C C . ASN B 1 36 ? -6.812 30.422 38.438 1 29.17 36 ASN B C 1
ATOM 1885 O O . ASN B 1 36 ? -5.805 30.234 37.75 1 29.17 36 ASN B O 1
ATOM 1889 N N . GLN B 1 37 ? -8.008 30.641 37.781 1 31.47 37 GLN B N 1
ATOM 1890 C CA . GLN B 1 37 ? -8.625 30.609 36.469 1 31.47 37 GLN B CA 1
ATOM 1891 C C . GLN B 1 37 ? -8.18 31.797 35.625 1 31.47 37 GLN B C 1
ATOM 1893 O O . GLN B 1 37 ? -8.406 31.828 34.406 1 31.47 37 GLN B O 1
ATOM 1898 N N . SER B 1 38 ? -7.914 32.969 36.188 1 35.81 38 SER B N 1
ATOM 1899 C CA . SER B 1 38 ? -8.172 34.125 35.375 1 35.81 38 SER B CA 1
ATOM 1900 C C . SER B 1 38 ? -7.094 34.281 34.281 1 35.81 38 SER B C 1
ATOM 1902 O O . SER B 1 38 ? -7.398 34.625 33.156 1 35.81 38 SER B O 1
ATOM 1904 N N . HIS B 1 39 ? -5.852 34.625 34.625 1 37.56 39 HIS B N 1
ATOM 1905 C CA . HIS B 1 39 ? -4.828 35.094 33.719 1 37.56 39 HIS B CA 1
ATOM 1906 C C . HIS B 1 39 ? -4.398 34 32.75 1 37.56 39 HIS B C 1
ATOM 1908 O O . HIS B 1 39 ? -3.498 34.219 31.922 1 37.56 39 HIS B O 1
ATOM 1914 N N . ASN B 1 40 ? -4.895 32.781 32.875 1 35.84 40 ASN B N 1
ATOM 1915 C CA . ASN B 1 40 ? -4.191 31.625 32.312 1 35.84 40 ASN B CA 1
ATOM 1916 C C . ASN B 1 40 ? -4.68 31.312 30.906 1 35.84 40 ASN B C 1
ATOM 1918 O O . ASN B 1 40 ? -4.465 30.203 30.406 1 35.84 40 ASN B O 1
ATOM 1922 N N . LYS B 1 41 ? -5.434 32.219 30.359 1 45.09 41 LYS B N 1
ATOM 1923 C CA . LYS B 1 41 ? -5.871 31.875 29.016 1 45.09 41 LYS B CA 1
ATOM 1924 C C . LYS B 1 41 ? -4.715 31.938 28.016 1 45.09 41 LYS B C 1
ATOM 1926 O O . LYS B 1 41 ? -4.586 31.078 27.141 1 45.09 41 LYS B O 1
ATOM 1931 N N . THR B 1 42 ? -3.893 33.031 28.109 1 44.81 42 THR B N 1
ATOM 1932 C CA . THR B 1 42 ? -2.795 33.125 27.156 1 44.81 42 THR B CA 1
ATOM 1933 C C . THR B 1 42 ? -1.822 31.953 27.359 1 44.81 42 THR B C 1
ATOM 1935 O O . THR B 1 42 ? -1.316 31.391 26.375 1 44.81 42 THR B O 1
ATOM 1938 N N . GLY B 1 43 ? -1.604 31.562 28.594 1 42.84 43 GLY B N 1
ATOM 1939 C CA . GLY B 1 43 ? -0.76 30.422 28.891 1 42.84 43 GLY B CA 1
ATOM 1940 C C . GLY B 1 43 ? -1.353 29.109 28.422 1 42.84 43 GLY B C 1
ATOM 1941 O O . GLY B 1 43 ? -0.624 28.203 28 1 42.84 43 GLY B O 1
ATOM 1942 N N . ARG B 1 44 ? -2.715 29.062 28.359 1 46 44 ARG B N 1
ATOM 1943 C CA . ARG B 1 44 ? -3.354 27.812 27.953 1 46 44 ARG B CA 1
ATOM 1944 C C . ARG B 1 44 ? -3.188 27.578 26.453 1 46 44 ARG B C 1
ATOM 1946 O O . ARG B 1 44 ? -2.969 26.438 26.016 1 46 44 ARG B O 1
ATOM 1953 N N . ILE B 1 45 ? -3.285 28.656 25.672 1 47.22 45 ILE B N 1
ATOM 1954 C CA . ILE B 1 45 ? -3.121 28.484 24.234 1 47.22 45 ILE B CA 1
ATOM 1955 C C . ILE B 1 45 ? -1.667 28.141 23.922 1 47.22 45 ILE B C 1
ATOM 1957 O O . ILE B 1 45 ? -1.397 27.266 23.094 1 47.22 45 ILE B O 1
ATOM 1961 N N . ILE B 1 46 ? -0.728 28.891 24.578 1 46 46 ILE B N 1
ATOM 1962 C CA . ILE B 1 46 ? 0.673 28.547 24.375 1 46 46 ILE B CA 1
ATOM 1963 C C . ILE B 1 46 ? 0.942 27.125 24.875 1 46 46 ILE B C 1
ATOM 1965 O O . ILE B 1 46 ? 1.645 26.344 24.234 1 46 46 ILE B O 1
ATOM 1969 N N . LEU B 1 47 ? 0.36 26.781 26.016 1 45.94 47 LEU B N 1
ATOM 1970 C CA . LEU B 1 47 ? 0.57 25.438 26.547 1 45.94 47 LEU B CA 1
ATOM 1971 C C . LEU B 1 47 ? -0.104 24.391 25.656 1 45.94 47 LEU B C 1
ATOM 1973 O O . LEU B 1 47 ? 0.433 23.297 25.469 1 45.94 47 LEU B O 1
ATOM 1977 N N . ALA B 1 48 ? -1.262 24.688 25.125 1 46.34 48 ALA B N 1
ATOM 1978 C CA . ALA B 1 48 ? -1.914 23.734 24.234 1 46.34 48 ALA B CA 1
ATOM 1979 C C . ALA B 1 48 ? -1.106 23.547 22.953 1 46.34 48 ALA B C 1
ATOM 1981 O O . ALA B 1 48 ? -0.986 22.422 22.438 1 46.34 48 ALA B O 1
ATOM 1982 N N . ARG B 1 49 ? -0.599 24.688 22.406 1 45.34 49 ARG B N 1
ATOM 1983 C CA . ARG B 1 49 ? 0.233 24.562 21.203 1 45.34 49 ARG B CA 1
ATOM 1984 C C . ARG B 1 49 ? 1.547 23.859 21.531 1 45.34 49 ARG B C 1
ATOM 1986 O O . ARG B 1 49 ? 2.057 23.078 20.703 1 45.34 49 ARG B O 1
ATOM 1993 N N . MET B 1 50 ? 2.146 24.281 22.641 1 45.66 50 MET B N 1
ATOM 1994 C CA . MET B 1 50 ? 3.35 23.578 23.062 1 45.66 50 MET B CA 1
ATOM 1995 C C . MET B 1 50 ? 3.049 22.109 23.344 1 45.66 50 MET B C 1
ATOM 1997 O O . MET B 1 50 ? 3.867 21.234 23.031 1 45.66 50 MET B O 1
ATOM 2001 N N . SER B 1 51 ? 1.943 21.875 23.875 1 47.06 51 SER B N 1
ATOM 2002 C CA . SER B 1 51 ? 1.532 20.5 24.156 1 47.06 51 SER B CA 1
ATOM 2003 C C . SER B 1 51 ? 1.275 19.734 22.859 1 47.06 51 SER B C 1
ATOM 2005 O O . SER B 1 51 ? 1.666 18.562 22.734 1 47.06 51 SER B O 1
ATOM 2007 N N . SER B 1 52 ? 0.615 20.359 21.922 1 48.06 52 SER B N 1
ATOM 2008 C CA . SER B 1 52 ? 0.388 19.703 20.625 1 48.06 52 SER B CA 1
ATOM 2009 C C . SER B 1 52 ? 1.699 19.469 19.891 1 48.06 52 SER B C 1
ATOM 2011 O O . SER B 1 52 ? 1.911 18.406 19.312 1 48.06 52 SER B O 1
ATOM 2013 N N . LYS B 1 53 ? 2.578 20.641 19.938 1 51.28 53 LYS B N 1
ATOM 2014 C CA . LYS B 1 53 ? 3.91 20.484 19.359 1 51.28 53 LYS B CA 1
ATOM 2015 C C . LYS B 1 53 ? 4.727 19.453 20.141 1 51.28 53 LYS B C 1
ATOM 2017 O O . LYS B 1 53 ? 5.461 18.656 19.531 1 51.28 53 LYS B O 1
ATOM 2022 N N . SER B 1 54 ? 4.625 19.547 21.5 1 51.41 54 SER B N 1
ATOM 2023 C CA . SER B 1 54 ? 5.332 18.578 22.344 1 51.41 54 SER B CA 1
ATOM 2024 C C . SER B 1 54 ? 4.824 17.156 22.109 1 51.41 54 SER B C 1
ATOM 2026 O O . SER B 1 54 ? 5.609 16.219 22.078 1 51.41 54 SER B O 1
ATOM 2028 N N . LYS B 1 55 ? 3.545 17.141 21.969 1 58.81 55 LYS B N 1
ATOM 2029 C CA . LYS B 1 55 ? 2.953 15.828 21.703 1 58.81 55 LYS B CA 1
ATOM 2030 C C . LYS B 1 55 ? 3.402 15.289 20.344 1 58.81 55 LYS B C 1
ATOM 2032 O O . LYS B 1 55 ? 3.686 14.094 20.203 1 58.81 55 LYS B O 1
ATOM 2037 N N . SER B 1 56 ? 3.691 16.188 19.516 1 70.62 56 SER B N 1
ATOM 2038 C CA . SER B 1 56 ? 4.148 15.789 18.188 1 70.62 56 SER B CA 1
ATOM 2039 C C . SER B 1 56 ? 5.59 15.289 18.219 1 70.62 56 SER B C 1
ATOM 2041 O O . SER B 1 56 ? 5.902 14.242 17.656 1 70.62 56 SER B O 1
ATOM 2043 N N . GLY B 1 57 ? 6.352 15.906 19.172 1 73.38 57 GLY B N 1
ATOM 2044 C CA . GLY B 1 57 ? 7.738 15.484 19.281 1 73.38 57 GLY B CA 1
ATOM 2045 C C . GLY B 1 57 ? 7.902 14.141 19.969 1 73.38 57 GLY B C 1
ATOM 2046 O O . GLY B 1 57 ? 8.695 13.305 19.531 1 73.38 57 GLY B O 1
ATOM 2047 N N . ARG B 1 58 ? 7.16 14.039 21.062 1 83.88 58 ARG B N 1
ATOM 2048 C CA . ARG B 1 58 ? 7.199 12.773 21.781 1 83.88 58 ARG B CA 1
ATOM 2049 C C . ARG B 1 58 ? 6.691 11.625 20.922 1 83.88 58 ARG B C 1
ATOM 2051 O O . ARG B 1 58 ? 7.266 10.531 20.922 1 83.88 58 ARG B O 1
ATOM 2058 N N . SER B 1 59 ? 5.66 11.852 20.203 1 84.44 59 SER B N 1
ATOM 2059 C CA . SER B 1 59 ? 5.082 10.828 19.344 1 84.44 59 SER B CA 1
ATOM 2060 C C . SER B 1 59 ? 6.07 10.398 18.266 1 84.44 59 SER B C 1
ATOM 2062 O O . SER B 1 59 ? 6.199 9.203 17.969 1 84.44 59 SER B O 1
ATOM 2064 N N . ILE B 1 60 ? 6.738 11.344 17.812 1 85.25 60 ILE B N 1
ATOM 2065 C CA . ILE B 1 60 ? 7.707 11.039 16.75 1 85.25 60 ILE B CA 1
ATOM 2066 C C . ILE B 1 60 ? 8.852 10.211 17.328 1 85.25 60 ILE B C 1
ATOM 2068 O O . ILE B 1 60 ? 9.344 9.289 16.688 1 85.25 60 ILE B O 1
ATOM 2072 N N . ARG B 1 61 ? 9.242 10.531 18.594 1 89.19 61 ARG B N 1
ATOM 2073 C CA . ARG B 1 61 ? 10.305 9.781 19.25 1 89.19 61 ARG B CA 1
ATOM 2074 C C . ARG B 1 61 ? 9.875 8.336 19.5 1 89.19 61 ARG B C 1
ATOM 2076 O O . ARG B 1 61 ? 10.648 7.406 19.297 1 89.19 61 ARG B O 1
ATOM 2083 N N . VAL B 1 62 ? 8.703 8.164 19.953 1 90.38 62 VAL B N 1
ATOM 2084 C CA . VAL B 1 62 ? 8.172 6.828 20.219 1 90.38 62 VAL B CA 1
ATOM 2085 C C . VAL B 1 62 ? 8.117 6.027 18.922 1 90.38 62 VAL B C 1
ATOM 2087 O O . VAL B 1 62 ? 8.492 4.852 18.891 1 90.38 62 VAL B O 1
ATOM 2090 N N . LEU B 1 63 ? 7.641 6.691 17.859 1 89.88 63 LEU B N 1
ATOM 2091 C CA . LEU B 1 63 ? 7.562 6.023 16.562 1 89.88 63 LEU B CA 1
ATOM 2092 C C . LEU B 1 63 ? 8.953 5.613 16.078 1 89.88 63 LEU B C 1
ATOM 2094 O O . LEU B 1 63 ? 9.117 4.547 15.492 1 89.88 63 LEU B O 1
ATOM 2098 N N . PHE B 1 64 ? 9.906 6.473 16.391 1 91.06 64 PHE B N 1
ATOM 2099 C CA . PHE B 1 64 ? 11.281 6.16 16 1 91.06 64 PHE B CA 1
ATOM 2100 C C . PHE B 1 64 ? 11.789 4.938 16.75 1 91.06 64 PHE B C 1
ATOM 2102 O O . PHE B 1 64 ? 12.359 4.023 16.156 1 91.06 64 PHE B O 1
ATOM 2109 N N . TYR B 1 65 ? 11.57 4.875 17.984 1 92.75 65 TYR B N 1
ATOM 2110 C CA . TYR B 1 65 ? 12.055 3.756 18.797 1 92.75 65 TYR B CA 1
ATOM 2111 C C . TYR B 1 65 ? 11.312 2.471 18.438 1 92.75 65 TYR B C 1
ATOM 2113 O O . TYR B 1 65 ? 11.906 1.391 18.422 1 92.75 65 TYR B O 1
ATOM 2121 N N . CYS B 1 66 ? 10.07 2.564 18.203 1 92 66 CYS B N 1
ATOM 2122 C CA . CYS B 1 66 ? 9.328 1.407 17.719 1 92 66 CYS B CA 1
ATOM 2123 C C . CYS B 1 66 ? 9.906 0.886 16.422 1 92 66 CYS B C 1
ATOM 2125 O O . CYS B 1 66 ? 10.055 -0.325 16.234 1 92 66 CYS B O 1
ATOM 2127 N N . HIS B 1 67 ? 10.188 1.784 15.539 1 93.19 67 HIS B N 1
ATOM 2128 C CA . HIS B 1 67 ? 10.82 1.424 14.281 1 93.19 67 HIS B CA 1
ATOM 2129 C C . HIS B 1 67 ? 12.141 0.7 14.516 1 93.19 67 HIS B C 1
ATOM 2131 O O . HIS B 1 67 ? 12.375 -0.376 13.953 1 93.19 67 HIS B O 1
ATOM 2137 N N . VAL B 1 68 ? 12.945 1.192 15.391 1 94.88 68 VAL B N 1
ATOM 2138 C CA . VAL B 1 68 ? 14.266 0.628 15.648 1 94.88 68 VAL B CA 1
ATOM 2139 C C . VAL B 1 68 ? 14.117 -0.765 16.25 1 94.88 68 VAL B C 1
ATOM 2141 O O . VAL B 1 68 ? 14.766 -1.715 15.812 1 94.88 68 VAL B O 1
ATOM 2144 N N . ILE B 1 69 ? 13.289 -0.882 17.188 1 95.56 69 ILE B N 1
ATOM 2145 C CA . ILE B 1 69 ? 13.086 -2.154 17.875 1 95.56 69 ILE B CA 1
ATOM 2146 C C . ILE B 1 69 ? 12.539 -3.188 16.891 1 95.56 69 ILE B C 1
ATOM 2148 O O . ILE B 1 69 ? 13 -4.332 16.859 1 95.56 69 ILE B O 1
ATOM 2152 N N . SER B 1 70 ? 11.57 -2.777 16.094 1 94.88 70 SER B N 1
ATOM 2153 C CA . SER B 1 70 ? 10.984 -3.691 15.109 1 94.88 70 SER B CA 1
ATOM 2154 C C . SER B 1 70 ? 12.023 -4.137 14.086 1 94.88 70 SER B C 1
ATOM 2156 O O . SER B 1 70 ? 12.062 -5.305 13.695 1 94.88 70 SER B O 1
ATOM 2158 N N . GLN B 1 71 ? 12.875 -3.219 13.711 1 95.88 71 GLN B N 1
ATOM 2159 C CA . GLN B 1 71 ? 13.891 -3.559 12.727 1 95.88 71 GLN B CA 1
ATOM 2160 C C . GLN B 1 71 ? 14.945 -4.492 13.32 1 95.88 71 GLN B C 1
ATOM 2162 O O . GLN B 1 71 ? 15.438 -5.395 12.633 1 95.88 71 GLN B O 1
ATOM 2167 N N . ILE B 1 72 ? 15.32 -4.305 14.508 1 95 72 ILE B N 1
ATOM 2168 C CA . ILE B 1 72 ? 16.266 -5.195 15.172 1 95 72 ILE B CA 1
ATOM 2169 C C . ILE B 1 72 ? 15.68 -6.602 15.258 1 95 72 ILE B C 1
ATOM 2171 O O . ILE B 1 72 ? 16.359 -7.582 14.93 1 95 72 ILE B O 1
ATOM 2175 N N . ALA B 1 73 ? 14.469 -6.676 15.688 1 95.88 73 ALA B N 1
ATOM 2176 C CA . ALA B 1 73 ? 13.797 -7.969 15.773 1 95.88 73 ALA B CA 1
ATOM 2177 C C . ALA B 1 73 ? 13.719 -8.641 14.406 1 95.88 73 ALA B C 1
ATOM 2179 O O . ALA B 1 73 ? 13.969 -9.844 14.281 1 95.88 73 ALA B O 1
ATOM 2180 N N . ALA B 1 74 ? 13.398 -7.852 13.383 1 95.81 74 ALA B N 1
ATOM 2181 C CA . ALA B 1 74 ? 13.273 -8.391 12.031 1 95.81 74 ALA B CA 1
ATOM 2182 C C . ALA B 1 74 ? 14.609 -8.938 11.531 1 95.81 74 ALA B C 1
ATOM 2184 O O . ALA B 1 74 ? 14.664 -10.031 10.961 1 95.81 74 ALA B O 1
ATOM 2185 N N . VAL B 1 75 ? 15.656 -8.227 11.734 1 95.69 75 VAL B N 1
ATOM 2186 C CA . VAL B 1 75 ? 16.984 -8.641 11.281 1 95.69 75 VAL B CA 1
ATOM 2187 C C . VAL B 1 75 ? 17.406 -9.906 12.016 1 95.69 75 VAL B C 1
ATOM 2189 O O . VAL B 1 75 ? 17.938 -10.836 11.414 1 95.69 75 VAL B O 1
ATOM 2192 N N . LEU B 1 76 ? 17.125 -9.984 13.289 1 95.5 76 LEU B N 1
ATOM 2193 C CA . LEU B 1 76 ? 17.484 -11.156 14.078 1 95.5 76 LEU B CA 1
ATOM 2194 C C . LEU B 1 76 ? 16.672 -12.375 13.648 1 95.5 76 LEU B C 1
ATOM 2196 O O . LEU B 1 76 ? 17.219 -13.469 13.508 1 95.5 76 LEU B O 1
ATOM 2200 N N . LEU B 1 77 ? 15.438 -12.211 13.461 1 94.88 77 LEU B N 1
ATOM 2201 C CA . LEU B 1 77 ? 14.578 -13.305 13.023 1 94.88 77 LEU B CA 1
ATOM 2202 C C . LEU B 1 77 ? 14.992 -13.797 11.641 1 94.88 77 LEU B C 1
ATOM 2204 O O . LEU B 1 77 ? 15.062 -15.008 11.398 1 94.88 77 LEU B O 1
ATOM 2208 N N . ALA B 1 78 ? 15.203 -12.844 10.789 1 94.81 78 ALA B N 1
ATOM 2209 C CA . ALA B 1 78 ? 15.633 -13.211 9.445 1 94.81 78 ALA B CA 1
ATOM 2210 C C . ALA B 1 78 ? 16.969 -13.953 9.477 1 94.81 78 ALA B C 1
ATOM 2212 O O . ALA B 1 78 ? 17.156 -14.922 8.734 1 94.81 78 ALA B O 1
ATOM 2213 N N . THR B 1 79 ? 17.844 -13.492 10.281 1 94.38 79 THR B N 1
ATOM 2214 C CA . THR B 1 79 ? 19.141 -14.148 10.422 1 94.38 79 THR B CA 1
ATOM 2215 C C . THR B 1 79 ? 18.984 -15.555 10.977 1 94.38 79 THR B C 1
ATOM 2217 O O . THR B 1 79 ? 19.609 -16.5 10.484 1 94.38 79 THR B O 1
ATOM 2220 N N . GLY B 1 80 ? 18.172 -15.68 11.992 1 93.94 80 GLY B N 1
ATOM 2221 C CA . GLY B 1 80 ? 17.891 -17.016 12.508 1 93.94 80 GLY B CA 1
ATOM 2222 C C . GLY B 1 80 ? 17.281 -17.922 11.461 1 93.94 80 GLY B C 1
ATOM 2223 O O . GLY B 1 80 ? 17.656 -19.094 11.367 1 93.94 80 GLY B O 1
ATOM 2224 N N . GLY B 1 81 ? 16.328 -17.438 10.672 1 90.62 81 GLY B N 1
ATOM 2225 C CA . GLY B 1 81 ? 15.75 -18.203 9.594 1 90.62 81 GLY B CA 1
ATOM 2226 C C . GLY B 1 81 ? 16.75 -18.625 8.539 1 90.62 81 GLY B C 1
ATOM 2227 O O . GLY B 1 81 ? 16.703 -19.766 8.047 1 90.62 81 GLY B O 1
ATOM 2228 N N . ALA B 1 82 ? 17.625 -17.766 8.25 1 89.75 82 ALA B N 1
ATOM 2229 C CA . ALA B 1 82 ? 18.672 -18.094 7.285 1 89.75 82 ALA B CA 1
ATOM 2230 C C . ALA B 1 82 ? 19.594 -19.188 7.824 1 89.75 82 ALA B C 1
ATOM 2232 O O . ALA B 1 82 ? 19.969 -20.109 7.094 1 89.75 82 ALA B O 1
ATOM 2233 N N . ALA B 1 83 ? 19.953 -19.109 9.047 1 91.12 83 ALA B N 1
ATOM 2234 C CA . ALA B 1 83 ? 20.797 -20.125 9.672 1 91.12 83 ALA B CA 1
ATOM 2235 C C . ALA B 1 83 ? 20.141 -21.5 9.648 1 91.12 83 ALA B C 1
ATOM 2237 O O . ALA B 1 83 ? 20.766 -22.5 9.289 1 91.12 83 ALA B O 1
ATOM 2238 N N . LEU B 1 84 ? 18.875 -21.578 9.945 1 89.12 84 LEU B N 1
ATOM 2239 C CA . LEU B 1 84 ? 18.141 -22.828 9.938 1 89.12 84 LEU B CA 1
ATOM 2240 C C . LEU B 1 84 ? 18.047 -23.406 8.523 1 89.12 84 LEU B C 1
ATOM 2242 O O . LEU B 1 84 ? 18.172 -24.609 8.336 1 89.12 84 LEU B O 1
ATOM 2246 N N . SER B 1 85 ? 17.859 -22.469 7.586 1 86.62 85 SER B N 1
ATOM 2247 C CA . SER B 1 85 ? 17.781 -22.906 6.195 1 86.62 85 SER B CA 1
ATOM 2248 C C . SER B 1 85 ? 19.109 -23.484 5.723 1 86.62 85 SER B C 1
ATOM 2250 O O . SER B 1 85 ? 19.141 -24.516 5.043 1 86.62 85 SER B O 1
ATOM 2252 N N . LEU B 1 86 ? 20.203 -22.875 6.082 1 85.94 86 LEU B N 1
ATOM 2253 C CA . LEU B 1 86 ? 21.531 -23.328 5.688 1 85.94 86 LEU B CA 1
ATOM 2254 C C . LEU B 1 86 ? 21.875 -24.656 6.344 1 85.94 86 LEU B C 1
ATOM 2256 O O . LEU B 1 86 ? 22.562 -25.484 5.754 1 85.94 86 LEU B O 1
ATOM 2260 N N . MET B 1 87 ? 21.328 -24.938 7.457 1 90.06 87 MET B N 1
ATOM 2261 C CA . MET B 1 87 ? 21.625 -26.141 8.211 1 90.06 87 MET B CA 1
ATOM 2262 C C . MET B 1 87 ? 20.766 -27.312 7.73 1 90.06 87 MET B C 1
ATOM 2264 O O . MET B 1 87 ? 21.172 -28.469 7.844 1 90.06 87 MET B O 1
ATOM 2268 N N . ASN B 1 88 ? 19.641 -26.984 7.184 1 85.88 88 ASN B N 1
ATOM 2269 C CA . ASN B 1 88 ? 18.688 -28.062 6.934 1 85.88 88 ASN B CA 1
ATOM 2270 C C . ASN B 1 88 ? 18.531 -28.328 5.441 1 85.88 88 ASN B C 1
ATOM 2272 O O . ASN B 1 88 ? 18.016 -29.375 5.051 1 85.88 88 ASN B O 1
ATOM 2276 N N . PHE B 1 89 ? 18.891 -27.406 4.637 1 82.38 89 PHE B N 1
ATOM 2277 C CA . PHE B 1 89 ? 18.672 -27.578 3.205 1 82.38 89 PHE B CA 1
ATOM 2278 C C . PHE B 1 89 ? 19.969 -27.438 2.434 1 82.38 89 PHE B C 1
ATOM 2280 O O . PHE B 1 89 ? 20.953 -26.891 2.953 1 82.38 89 PHE B O 1
ATOM 2287 N N . GLU B 1 90 ? 19.984 -28.062 1.271 1 80.56 90 GLU B N 1
ATOM 2288 C CA . GLU B 1 90 ? 21.125 -27.922 0.385 1 80.56 90 GLU B CA 1
ATOM 2289 C C . GLU B 1 90 ? 21.297 -26.469 -0.068 1 80.56 90 GLU B C 1
ATOM 2291 O O . GLU B 1 90 ? 20.297 -25.797 -0.368 1 80.56 90 GLU B O 1
ATOM 2296 N N . ASN B 1 91 ? 22.484 -25.906 0.02 1 77.69 91 ASN B N 1
ATOM 2297 C CA . ASN B 1 91 ? 22.797 -24.5 -0.288 1 77.69 91 ASN B CA 1
ATOM 2298 C C . ASN B 1 91 ? 23.703 -24.391 -1.507 1 77.69 91 ASN B C 1
ATOM 2300 O O . ASN B 1 91 ? 24.75 -23.75 -1.443 1 77.69 91 ASN B O 1
ATOM 2304 N N . SER B 1 92 ? 23.25 -25.062 -2.521 1 81 92 SER B N 1
ATOM 2305 C CA . SER B 1 92 ? 24.047 -25 -3.74 1 81 92 SER B CA 1
ATOM 2306 C C . SER B 1 92 ? 23.781 -23.703 -4.508 1 81 92 SER B C 1
ATOM 2308 O O . SER B 1 92 ? 24.453 -23.422 -5.5 1 81 92 SER B O 1
ATOM 2310 N N . PHE B 1 93 ? 22.812 -22.859 -4.004 1 82.81 93 PHE B N 1
ATOM 2311 C CA . PHE B 1 93 ? 22.453 -21.578 -4.59 1 82.81 93 PHE B CA 1
ATOM 2312 C C . PHE B 1 93 ? 22.109 -21.734 -6.07 1 82.81 93 PHE B C 1
ATOM 2314 O O . PHE B 1 93 ? 22.516 -20.906 -6.891 1 82.81 93 PHE B O 1
ATOM 2321 N N . SER B 1 94 ? 21.469 -22.781 -6.328 1 83.38 94 SER B N 1
ATOM 2322 C CA . SER B 1 94 ? 21.156 -23.125 -7.711 1 83.38 94 SER B CA 1
ATOM 2323 C C . SER B 1 94 ? 19.797 -22.562 -8.133 1 83.38 94 SER B C 1
ATOM 2325 O O . SER B 1 94 ? 19.453 -22.578 -9.312 1 83.38 94 SER B O 1
ATOM 2327 N N . ASN B 1 95 ? 19.109 -22.047 -7.098 1 85.69 95 ASN B N 1
ATOM 2328 C CA . ASN B 1 95 ? 17.812 -21.484 -7.465 1 85.69 95 ASN B CA 1
ATOM 2329 C C . ASN B 1 95 ? 17.719 -20.016 -7.098 1 85.69 95 ASN B C 1
ATOM 2331 O O . ASN B 1 95 ? 18.516 -19.5 -6.316 1 85.69 95 ASN B O 1
ATOM 2335 N N . SER B 1 96 ? 16.781 -19.328 -7.691 1 88.62 96 SER B N 1
ATOM 2336 C CA . SER B 1 96 ? 16.609 -17.891 -7.562 1 88.62 96 SER B CA 1
ATOM 2337 C C . SER B 1 96 ? 16.281 -17.5 -6.129 1 88.62 96 SER B C 1
ATOM 2339 O O . SER B 1 96 ? 16.734 -16.469 -5.637 1 88.62 96 SER B O 1
ATOM 2341 N N . HIS B 1 97 ? 15.539 -18.297 -5.391 1 91.12 97 HIS B N 1
ATOM 2342 C CA . HIS B 1 97 ? 15.188 -17.984 -4.012 1 91.12 97 HIS B CA 1
ATOM 2343 C C . HIS B 1 97 ? 16.438 -17.859 -3.141 1 91.12 97 HIS B C 1
ATOM 2345 O O . HIS B 1 97 ? 16.578 -16.891 -2.379 1 91.12 97 HIS B O 1
ATOM 2351 N N . GLN B 1 98 ? 17.312 -18.781 -3.324 1 91 98 GLN B N 1
ATOM 2352 C CA . GLN B 1 98 ? 18.531 -18.781 -2.52 1 91 98 GLN B CA 1
ATOM 2353 C C . GLN B 1 98 ? 19.422 -17.609 -2.863 1 91 98 GLN B C 1
ATOM 2355 O O . GLN B 1 98 ? 19.969 -16.953 -1.97 1 91 98 GLN B O 1
ATOM 2360 N N . ARG B 1 99 ? 19.547 -17.328 -4.117 1 93 99 ARG B N 1
ATOM 2361 C CA . ARG B 1 99 ? 20.422 -16.25 -4.551 1 93 99 ARG B CA 1
ATOM 2362 C C . ARG B 1 99 ? 19.859 -14.883 -4.129 1 93 99 ARG B C 1
ATOM 2364 O O . ARG B 1 99 ? 20.594 -14.047 -3.6 1 93 99 ARG B O 1
ATOM 2371 N N . VAL B 1 100 ? 18.641 -14.688 -4.355 1 94.62 100 VAL B N 1
ATOM 2372 C CA . VAL B 1 100 ? 18 -13.438 -3.955 1 94.62 100 VAL B CA 1
ATOM 2373 C C . VAL B 1 100 ? 18 -13.312 -2.434 1 94.62 100 VAL B C 1
ATOM 2375 O O . VAL B 1 100 ? 18.234 -12.234 -1.892 1 94.62 100 VAL B O 1
ATOM 2378 N N . GLY B 1 101 ? 17.797 -14.422 -1.812 1 94.38 101 GLY B N 1
ATOM 2379 C CA . GLY B 1 101 ? 17.844 -14.422 -0.358 1 94.38 101 GLY B CA 1
ATOM 2380 C C . GLY B 1 101 ? 19.203 -14 0.186 1 94.38 101 GLY B C 1
ATOM 2381 O O . GLY B 1 101 ? 19.281 -13.234 1.149 1 94.38 101 GLY B O 1
ATOM 2382 N N . LEU B 1 102 ? 20.219 -14.508 -0.419 1 92.31 102 LEU B N 1
ATOM 2383 C CA . LEU B 1 102 ? 21.562 -14.141 0.01 1 92.31 102 LEU B CA 1
ATOM 2384 C C . LEU B 1 102 ? 21.797 -12.641 -0.161 1 92.31 102 LEU B C 1
ATOM 2386 O O . LEU B 1 102 ? 22.328 -11.984 0.74 1 92.31 102 LEU B O 1
ATOM 2390 N N . ALA B 1 103 ? 21.453 -12.141 -1.292 1 94.56 103 ALA B N 1
ATOM 2391 C CA . ALA B 1 103 ? 21.578 -10.703 -1.525 1 94.56 103 ALA B CA 1
ATOM 2392 C C . ALA B 1 103 ? 20.766 -9.906 -0.509 1 94.56 103 ALA B C 1
ATOM 2394 O O . ALA B 1 103 ? 21.234 -8.898 0.019 1 94.56 103 ALA B O 1
ATOM 2395 N N . LEU B 1 104 ? 19.594 -10.352 -0.21 1 96.69 104 LEU B N 1
ATOM 2396 C CA . LEU B 1 104 ? 18.703 -9.695 0.741 1 96.69 104 LEU B CA 1
ATOM 2397 C C . LEU B 1 104 ? 19.328 -9.641 2.127 1 96.69 104 LEU B C 1
ATOM 2399 O O . LEU B 1 104 ? 19.219 -8.625 2.824 1 96.69 104 LEU B O 1
ATOM 2403 N N . TYR B 1 105 ? 19.984 -10.688 2.486 1 94.19 105 TYR B N 1
ATOM 2404 C CA . TYR B 1 105 ? 20.641 -10.695 3.783 1 94.19 105 TYR B CA 1
ATOM 2405 C C . TYR B 1 105 ? 21.719 -9.617 3.85 1 94.19 105 TYR B C 1
ATOM 2407 O O . TYR B 1 105 ? 21.844 -8.914 4.859 1 94.19 105 TYR B O 1
ATOM 2415 N N . GLY B 1 106 ? 22.438 -9.453 2.811 1 94.69 106 GLY B N 1
ATOM 2416 C CA . GLY B 1 106 ? 23.422 -8.383 2.744 1 94.69 106 GLY B CA 1
ATOM 2417 C C . GLY B 1 106 ? 22.812 -7.008 2.926 1 94.69 106 GLY B C 1
ATOM 2418 O O . GLY B 1 106 ? 23.281 -6.219 3.752 1 94.69 106 GLY B O 1
ATO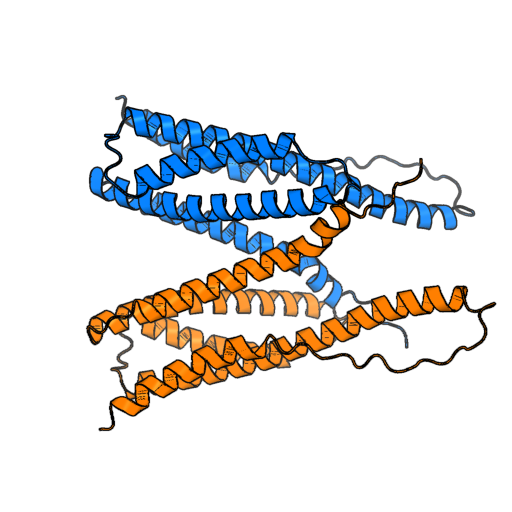M 2419 N N . PHE B 1 107 ? 21.766 -6.766 2.262 1 96.75 107 PHE B N 1
ATOM 2420 C CA . PHE B 1 107 ? 21.125 -5.453 2.299 1 96.75 107 PHE B CA 1
ATOM 2421 C C . PHE B 1 107 ? 20.406 -5.238 3.629 1 96.75 107 PHE B C 1
ATOM 2423 O O . PHE B 1 107 ? 20.344 -4.109 4.129 1 96.75 107 PHE B O 1
ATOM 2430 N N . MET B 1 108 ? 19.891 -6.289 4.188 1 96.56 108 MET B N 1
ATOM 2431 C CA . MET B 1 108 ? 19.203 -6.184 5.465 1 96.56 108 MET B CA 1
ATOM 2432 C C . MET B 1 108 ? 20.156 -5.758 6.57 1 96.56 108 MET B C 1
ATOM 2434 O O . MET B 1 108 ? 19.781 -5.027 7.488 1 96.56 108 MET B O 1
ATOM 2438 N N . TRP B 1 109 ? 21.375 -6.184 6.473 1 95.69 109 TRP B N 1
ATOM 2439 C CA . TRP B 1 109 ? 22.359 -5.797 7.473 1 95.69 109 TRP B CA 1
ATOM 2440 C C . TRP B 1 109 ? 22.953 -4.43 7.152 1 95.69 109 TRP B C 1
ATOM 2442 O O . TRP B 1 109 ? 23.391 -3.705 8.055 1 95.69 109 TRP B O 1
ATOM 2452 N N . LEU B 1 110 ? 22.969 -4.059 5.914 1 96.38 110 LEU B N 1
ATOM 2453 C CA . LEU B 1 110 ? 23.438 -2.746 5.492 1 96.38 110 LEU B CA 1
ATOM 2454 C C . LEU B 1 110 ? 22.5 -1.645 5.977 1 96.38 110 LEU B C 1
ATOM 2456 O O . LEU B 1 110 ? 22.953 -0.551 6.328 1 96.38 110 LEU B O 1
ATOM 2460 N N . GLN B 1 111 ? 21.234 -1.948 6.09 1 96.94 111 GLN B N 1
ATOM 2461 C CA . GLN B 1 111 ? 20.219 -0.963 6.422 1 96.94 111 GLN B CA 1
ATOM 2462 C C . GLN B 1 111 ? 20.438 -0.381 7.816 1 96.94 111 GLN B C 1
ATOM 2464 O O . GLN B 1 111 ? 20.484 0.839 7.984 1 96.94 111 GLN B O 1
ATOM 2469 N N . PRO B 1 112 ? 20.656 -1.192 8.852 1 94.62 112 PRO B N 1
ATOM 2470 C CA . PRO B 1 112 ? 20.953 -0.609 10.156 1 94.62 112 PRO B CA 1
ATOM 2471 C C . PRO B 1 112 ? 22.312 0.084 10.195 1 94.62 112 PRO B C 1
ATOM 2473 O O . PRO B 1 112 ? 22.5 1.062 10.922 1 94.62 112 PRO B O 1
ATOM 2476 N N . LEU B 1 113 ? 23.219 -0.398 9.43 1 94.56 113 LEU B N 1
ATOM 2477 C CA . LEU B 1 113 ? 24.516 0.265 9.352 1 94.56 113 LEU B CA 1
ATOM 2478 C C . LEU B 1 113 ? 24.375 1.682 8.805 1 94.56 113 LEU B C 1
ATOM 2480 O O . LEU B 1 113 ? 24.953 2.625 9.359 1 94.56 113 LEU B O 1
ATOM 2484 N N . ILE B 1 114 ? 23.609 1.809 7.805 1 95.5 114 ILE B N 1
ATOM 2485 C CA . ILE B 1 114 ? 23.312 3.123 7.246 1 95.5 114 ILE B CA 1
ATOM 2486 C C . ILE B 1 114 ? 22.562 3.971 8.281 1 95.5 114 ILE B C 1
ATOM 2488 O O . ILE B 1 114 ? 22.812 5.172 8.398 1 95.5 114 ILE B O 1
ATOM 2492 N N . GLY B 1 115 ? 21.672 3.338 8.969 1 94.44 115 GLY B N 1
ATOM 2493 C CA . GLY B 1 115 ? 20.938 4.016 10.031 1 94.44 115 GLY B CA 1
ATOM 2494 C C . GLY B 1 115 ? 21.844 4.641 11.078 1 94.44 115 GLY B C 1
ATOM 2495 O O . GLY B 1 115 ? 21.547 5.723 11.586 1 94.44 115 GLY B O 1
ATOM 2496 N N . PHE B 1 116 ? 22.953 4.066 11.367 1 92.94 116 PHE B N 1
ATOM 2497 C CA . PHE B 1 116 ? 23.891 4.543 12.375 1 92.94 116 PHE B CA 1
ATOM 2498 C C . PHE B 1 116 ? 24.609 5.801 11.898 1 92.94 116 PHE B C 1
ATOM 2500 O O . PHE B 1 116 ? 25.094 6.59 12.711 1 92.94 116 PHE B O 1
ATOM 2507 N N . PHE B 1 117 ? 24.641 6.059 10.602 1 94.38 117 PHE B N 1
ATOM 2508 C CA . PHE B 1 117 ? 25.328 7.211 10.039 1 94.38 117 PHE B CA 1
ATOM 2509 C C . PHE B 1 117 ? 24.344 8.305 9.656 1 94.38 117 PHE B C 1
ATOM 2511 O O . PHE B 1 117 ? 24.578 9.055 8.711 1 94.38 117 PHE B O 1
ATOM 2518 N N . ARG B 1 118 ? 23.25 8.312 10.359 1 94.5 118 ARG B N 1
ATOM 2519 C CA . ARG B 1 118 ? 22.25 9.344 10.125 1 94.5 118 ARG B CA 1
ATOM 2520 C C . ARG B 1 118 ? 22.828 10.734 10.391 1 94.5 118 ARG B C 1
ATOM 2522 O O . ARG B 1 118 ? 23.297 11.016 11.492 1 94.5 118 ARG B O 1
ATOM 2529 N N . PRO B 1 119 ? 22.781 11.586 9.367 1 95.31 119 PRO B N 1
ATOM 2530 C CA . PRO B 1 119 ? 23.25 12.953 9.586 1 95.31 119 PRO B CA 1
ATOM 2531 C C . PRO B 1 119 ? 22.406 13.711 10.609 1 95.31 119 PRO B C 1
ATOM 2533 O O . PRO B 1 119 ? 21.234 13.352 10.836 1 95.31 119 PRO B O 1
ATOM 2536 N N . GLU B 1 120 ? 23 14.805 11.141 1 92.56 120 GLU B N 1
ATOM 2537 C CA . GLU B 1 120 ? 22.297 15.633 12.117 1 92.56 120 GLU B CA 1
ATOM 2538 C C . GLU B 1 120 ? 21.125 16.391 11.477 1 92.56 120 GLU B C 1
ATOM 2540 O O . GLU B 1 120 ? 21.188 16.703 10.281 1 92.56 120 GLU B O 1
ATOM 2545 N N . ARG B 1 121 ? 20.141 16.562 12.305 1 89.88 121 ARG B N 1
ATOM 2546 C CA . ARG B 1 121 ? 18.984 17.297 11.828 1 89.88 121 ARG B CA 1
ATOM 2547 C C . ARG B 1 121 ? 19.375 18.703 11.383 1 89.88 121 ARG B C 1
ATOM 2549 O O . ARG B 1 121 ? 20.203 19.359 12.031 1 89.88 121 ARG B O 1
ATOM 2556 N N . GLY B 1 122 ? 18.797 19.156 10.312 1 90.81 122 GLY B N 1
ATOM 2557 C CA . GLY B 1 122 ? 19.062 20.5 9.844 1 90.81 122 GLY B CA 1
ATOM 2558 C C . GLY B 1 122 ? 20.109 20.547 8.75 1 90.81 122 GLY B C 1
ATOM 2559 O O . GLY B 1 122 ? 20.266 21.578 8.078 1 90.81 122 GLY B O 1
ATOM 2560 N N . VAL B 1 123 ? 20.922 19.5 8.602 1 93 123 VAL B N 1
ATOM 2561 C CA . VAL B 1 123 ? 21.906 19.438 7.531 1 93 123 VAL B CA 1
ATOM 2562 C C . VAL B 1 123 ? 21.25 18.953 6.246 1 93 123 VAL B C 1
ATOM 2564 O O . VAL B 1 123 ? 20.484 17.984 6.266 1 93 123 VAL B O 1
ATOM 2567 N N . LYS B 1 124 ? 21.516 19.594 5.191 1 92.62 124 LYS B N 1
ATOM 2568 C CA . LYS B 1 124 ? 20.859 19.344 3.912 1 92.62 124 LYS B CA 1
ATOM 2569 C C . LYS B 1 124 ? 21 17.891 3.498 1 92.62 124 LYS B C 1
ATOM 2571 O O . LYS B 1 124 ? 20.078 17.297 2.93 1 92.62 124 LYS B O 1
ATOM 2576 N N . VAL B 1 125 ? 22.156 17.328 3.729 1 95.81 125 VAL B N 1
ATOM 2577 C CA . VAL B 1 125 ? 22.422 15.953 3.289 1 95.81 125 VAL B CA 1
ATOM 2578 C C . VAL B 1 125 ? 21.516 14.984 4.027 1 95.81 125 VAL B C 1
ATOM 2580 O O . VAL B 1 125 ? 21.344 13.836 3.602 1 95.81 125 VAL B O 1
ATOM 2583 N N . ARG B 1 126 ? 20.891 15.398 5.105 1 95.62 126 ARG B N 1
ATOM 2584 C CA . ARG B 1 126 ? 20 14.539 5.875 1 95.62 126 ARG B CA 1
ATOM 2585 C C . ARG B 1 126 ? 18.766 14.148 5.059 1 95.62 126 ARG B C 1
ATOM 2587 O O . ARG B 1 126 ? 18.281 13.023 5.16 1 95.62 126 ARG B O 1
ATOM 2594 N N . SER B 1 127 ? 18.297 15.07 4.262 1 95.62 127 SER B N 1
ATOM 2595 C CA . SER B 1 127 ? 17.156 14.773 3.408 1 95.62 127 SER B CA 1
ATOM 2596 C C . SER B 1 127 ? 17.484 13.672 2.406 1 95.62 127 SER B C 1
ATOM 2598 O O . SER B 1 127 ? 16.688 12.766 2.178 1 95.62 127 SER B O 1
ATOM 2600 N N . LEU B 1 128 ? 18.641 13.828 1.841 1 95.62 128 LEU B N 1
ATOM 2601 C CA . LEU B 1 128 ? 19.078 12.797 0.903 1 95.62 128 LEU B CA 1
ATOM 2602 C C . LEU B 1 128 ? 19.266 11.461 1.61 1 95.62 128 LEU B C 1
ATOM 2604 O O . LEU B 1 128 ? 18.891 10.414 1.071 1 95.62 128 LEU B O 1
ATOM 2608 N N . TRP B 1 129 ? 19.859 11.492 2.736 1 96.56 129 TRP B N 1
ATOM 2609 C CA . TRP B 1 129 ? 20.031 10.297 3.551 1 96.56 129 TRP B CA 1
ATOM 2610 C C . TRP B 1 129 ? 18.688 9.633 3.82 1 96.56 129 TRP B C 1
ATOM 2612 O O . TRP B 1 129 ? 18.531 8.422 3.658 1 96.56 129 TRP B O 1
ATOM 2622 N N . TYR B 1 130 ? 17.734 10.438 4.211 1 95.75 130 TYR B N 1
ATOM 2623 C CA . TYR B 1 130 ? 16.391 9.93 4.508 1 95.75 130 TYR B CA 1
ATOM 2624 C C . TYR B 1 130 ? 15.773 9.281 3.277 1 95.75 130 TYR B C 1
ATOM 2626 O O . TYR B 1 130 ? 15.18 8.203 3.371 1 95.75 130 TYR B O 1
ATOM 2634 N N . PHE B 1 131 ? 15.945 9.922 2.211 1 95.94 131 PHE B N 1
ATOM 2635 C CA . PHE B 1 131 ? 15.375 9.414 0.968 1 95.94 131 PHE B CA 1
ATOM 2636 C C . PHE B 1 131 ? 16 8.07 0.6 1 95.94 131 PHE B C 1
ATOM 2638 O O . PHE B 1 131 ? 15.297 7.113 0.284 1 95.94 131 PHE B O 1
ATOM 2645 N N . LEU B 1 132 ? 17.25 7.949 0.657 1 96.62 132 LEU B N 1
ATOM 2646 C CA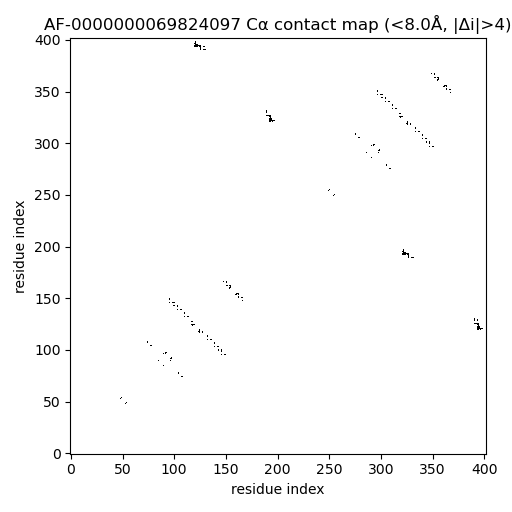 . LEU B 1 132 ? 17.953 6.727 0.283 1 96.62 132 LEU B CA 1
ATOM 2647 C C . LEU B 1 132 ? 17.656 5.602 1.27 1 96.62 132 LEU B C 1
ATOM 2649 O O . LEU B 1 132 ? 17.453 4.457 0.866 1 96.62 132 LEU B O 1
ATOM 2653 N N . HIS B 1 133 ? 17.672 5.941 2.539 1 97.19 133 HIS B N 1
ATOM 2654 C CA . HIS B 1 133 ? 17.344 4.961 3.562 1 97.19 133 HIS B CA 1
ATOM 2655 C C . HIS B 1 133 ? 15.914 4.441 3.377 1 97.19 133 HIS B C 1
ATOM 2657 O O . HIS B 1 133 ? 15.672 3.234 3.457 1 97.19 133 HIS B O 1
ATOM 2663 N N . TRP B 1 134 ? 15.008 5.34 3.084 1 96.5 134 TRP B N 1
ATOM 2664 C CA . TRP B 1 134 ? 13.602 5.004 2.852 1 96.5 134 TRP B CA 1
ATOM 2665 C C . TRP B 1 134 ? 13.453 4.137 1.609 1 96.5 134 TRP B C 1
ATOM 2667 O O . TRP B 1 134 ? 12.781 3.102 1.646 1 96.5 134 TRP B O 1
ATOM 2677 N N . LEU B 1 135 ? 14.102 4.504 0.543 1 97.12 135 LEU B N 1
ATOM 2678 C CA . LEU B 1 135 ? 14.031 3.775 -0.718 1 97.12 135 LEU B CA 1
ATOM 2679 C C . LEU B 1 135 ? 14.609 2.371 -0.564 1 97.12 135 LEU B C 1
ATOM 2681 O O . LEU B 1 135 ? 14.023 1.401 -1.057 1 97.12 135 LEU B O 1
ATOM 2685 N N . LEU B 1 136 ? 15.703 2.275 0.074 1 97.56 136 LEU B N 1
ATOM 2686 C CA . LEU B 1 136 ? 16.312 0.977 0.325 1 97.56 136 LEU B CA 1
ATOM 2687 C C . LEU B 1 136 ? 15.414 0.104 1.188 1 97.56 136 LEU B C 1
ATOM 2689 O O . LEU B 1 136 ? 15.289 -1.099 0.944 1 97.56 136 LEU B O 1
ATOM 2693 N N . GLY B 1 137 ? 14.781 0.695 2.176 1 96.88 137 GLY B N 1
ATOM 2694 C CA . GLY B 1 137 ? 13.836 -0.038 3.01 1 96.88 137 GLY B CA 1
ATOM 2695 C C . GLY B 1 137 ? 12.664 -0.607 2.23 1 96.88 137 GLY B C 1
ATOM 2696 O O . GLY B 1 137 ? 12.289 -1.766 2.422 1 96.88 137 GLY B O 1
ATOM 2697 N N . ILE B 1 138 ? 12.156 0.184 1.342 1 96.88 138 ILE B N 1
ATOM 2698 C CA . ILE B 1 138 ? 11.047 -0.256 0.505 1 96.88 138 ILE B CA 1
ATOM 2699 C C . ILE B 1 138 ? 11.5 -1.41 -0.387 1 96.88 138 ILE B C 1
ATOM 2701 O O . ILE B 1 138 ? 10.781 -2.396 -0.55 1 96.88 138 ILE B O 1
ATOM 2705 N N . ALA B 1 139 ? 12.625 -1.266 -0.958 1 96.81 139 ALA B N 1
ATOM 2706 C CA . ALA B 1 139 ? 13.148 -2.295 -1.848 1 96.81 139 ALA B CA 1
ATOM 2707 C C . ALA B 1 139 ? 13.383 -3.604 -1.098 1 96.81 139 ALA B C 1
ATOM 2709 O O . ALA B 1 139 ? 13.039 -4.68 -1.593 1 96.81 139 ALA B O 1
ATOM 2710 N N . ILE B 1 140 ? 13.938 -3.479 0.064 1 97.12 140 ILE B N 1
ATOM 2711 C CA . ILE B 1 140 ? 14.203 -4.656 0.881 1 97.12 140 ILE B CA 1
ATOM 2712 C C . ILE B 1 140 ? 12.883 -5.328 1.261 1 97.12 140 ILE B C 1
ATOM 2714 O O . ILE B 1 140 ? 12.742 -6.547 1.157 1 97.12 140 ILE B O 1
ATOM 2718 N N . CYS B 1 141 ? 11.898 -4.555 1.646 1 96.5 141 CYS B N 1
ATOM 2719 C CA . CYS B 1 141 ? 10.602 -5.094 2.057 1 96.5 141 CYS B CA 1
ATOM 2720 C C . CYS B 1 141 ? 9.898 -5.762 0.884 1 96.5 141 CYS B C 1
ATOM 2722 O O . CYS B 1 141 ? 9.406 -6.887 1.009 1 96.5 141 CYS B O 1
ATOM 2724 N N . ALA B 1 142 ? 9.883 -5.125 -0.214 1 95.62 142 ALA B N 1
ATOM 2725 C CA . ALA B 1 142 ? 9.203 -5.66 -1.391 1 95.62 142 ALA B CA 1
ATOM 2726 C C . ALA B 1 142 ? 9.875 -6.945 -1.869 1 95.62 142 ALA B C 1
ATOM 2728 O O . ALA B 1 142 ? 9.195 -7.941 -2.137 1 95.62 142 ALA B O 1
ATOM 2729 N N . THR B 1 143 ? 11.164 -6.891 -1.982 1 96.56 143 THR B N 1
ATOM 2730 C CA . THR B 1 143 ? 11.898 -8.07 -2.424 1 96.56 143 THR B CA 1
ATOM 2731 C C . THR B 1 143 ? 11.797 -9.188 -1.39 1 96.56 143 THR B C 1
ATOM 2733 O O . THR B 1 143 ? 11.664 -10.359 -1.746 1 96.56 143 THR B O 1
ATOM 2736 N N . GLY B 1 144 ? 11.844 -8.82 -0.145 1 96.69 144 GLY B N 1
ATOM 2737 C CA . GLY B 1 144 ? 11.711 -9.797 0.924 1 96.69 144 GLY B CA 1
ATOM 2738 C C . GLY B 1 144 ? 10.375 -10.516 0.919 1 96.69 144 GLY B C 1
ATOM 2739 O O . GLY B 1 144 ? 10.32 -11.742 1.058 1 96.69 144 GLY B O 1
ATOM 2740 N N . ILE B 1 145 ? 9.344 -9.805 0.759 1 95.94 145 ILE B N 1
ATOM 2741 C CA . ILE B 1 145 ? 8.008 -10.383 0.705 1 95.94 145 ILE B CA 1
ATOM 2742 C C . ILE B 1 145 ? 7.91 -11.359 -0.466 1 95.94 145 ILE B C 1
ATOM 2744 O O . ILE B 1 145 ? 7.469 -12.492 -0.299 1 95.94 145 ILE B O 1
ATOM 2748 N N . THR B 1 146 ? 8.328 -10.914 -1.636 1 94.81 146 THR B N 1
ATOM 2749 C CA . THR B 1 146 ? 8.312 -11.766 -2.816 1 94.81 146 THR B CA 1
ATOM 2750 C C . THR B 1 146 ? 9.133 -13.031 -2.584 1 94.81 146 THR B C 1
ATOM 2752 O O . THR B 1 146 ? 8.703 -14.133 -2.939 1 94.81 146 THR B O 1
ATOM 2755 N N . ASN B 1 147 ? 10.281 -12.852 -1.984 1 96.44 147 ASN B N 1
ATOM 2756 C CA . ASN B 1 147 ? 11.172 -13.992 -1.768 1 96.44 147 ASN B CA 1
ATOM 2757 C C . ASN B 1 147 ? 10.594 -14.969 -0.749 1 96.44 147 ASN B C 1
ATOM 2759 O O . ASN B 1 147 ? 10.859 -16.172 -0.821 1 96.44 147 ASN B O 1
ATOM 2763 N N . VAL B 1 148 ? 9.812 -14.492 0.231 1 96.12 148 VAL B N 1
ATOM 2764 C CA . VAL B 1 148 ? 9.156 -15.383 1.189 1 96.12 148 VAL B CA 1
ATOM 2765 C C . VAL B 1 148 ? 8.102 -16.219 0.478 1 96.12 148 VAL B C 1
ATOM 2767 O O . VAL B 1 148 ? 8 -17.438 0.713 1 96.12 148 VAL B O 1
ATOM 2770 N N . TYR B 1 149 ? 7.367 -15.641 -0.388 1 95.31 149 TYR B N 1
ATOM 2771 C CA . TYR B 1 149 ? 6.359 -16.391 -1.135 1 95.31 149 TYR B CA 1
ATOM 2772 C C . TYR B 1 149 ? 7.012 -17.453 -2.016 1 95.31 149 TYR B C 1
ATOM 2774 O O . TYR B 1 149 ? 6.555 -18.594 -2.061 1 95.31 149 TYR B O 1
ATOM 2782 N N . ILE B 1 150 ? 8.016 -17.047 -2.732 1 94.81 150 ILE B N 1
ATOM 2783 C CA . ILE B 1 150 ? 8.734 -18 -3.566 1 94.81 150 ILE B CA 1
ATOM 2784 C C . ILE B 1 150 ? 9.336 -19.109 -2.689 1 94.81 150 ILE B C 1
ATOM 2786 O O . ILE B 1 150 ? 9.32 -20.281 -3.061 1 94.81 150 ILE B O 1
ATOM 2790 N N . GLY B 1 151 ? 9.852 -18.734 -1.541 1 93.62 151 GLY B N 1
ATOM 2791 C CA . GLY B 1 151 ? 10.391 -19.703 -0.598 1 93.62 151 GLY B CA 1
ATOM 2792 C C . GLY B 1 151 ? 9.359 -20.719 -0.124 1 93.62 151 GLY B C 1
ATOM 2793 O O . GLY B 1 151 ? 9.664 -21.906 0.004 1 93.62 151 GLY B O 1
ATOM 2794 N N . LEU B 1 152 ? 8.156 -20.312 0.169 1 94.69 152 LEU B N 1
ATOM 2795 C CA . LEU B 1 152 ? 7.082 -21.203 0.582 1 94.69 152 LEU B CA 1
ATOM 2796 C C . LEU B 1 152 ? 6.73 -22.188 -0.531 1 94.69 152 LEU B C 1
ATOM 2798 O O . LEU B 1 152 ? 6.516 -23.375 -0.273 1 94.69 152 LEU B O 1
ATOM 2802 N N . HIS B 1 153 ? 6.758 -21.672 -1.709 1 93.94 153 HIS B N 1
ATOM 2803 C CA . HIS B 1 153 ? 6.5 -22.547 -2.854 1 93.94 153 HIS B CA 1
ATOM 2804 C C . HIS B 1 153 ? 7.602 -23.578 -3.012 1 93.94 153 HIS B C 1
ATOM 2806 O O . HIS B 1 153 ? 7.32 -24.766 -3.219 1 93.94 153 HIS B O 1
ATOM 2812 N N . THR B 1 154 ? 8.82 -23.141 -2.916 1 90.56 154 THR B N 1
ATOM 2813 C CA . THR B 1 154 ? 9.961 -24.047 -3.027 1 90.56 154 THR B CA 1
ATOM 2814 C C . THR B 1 154 ? 9.953 -25.062 -1.892 1 90.56 154 THR B C 1
ATOM 2816 O O . THR B 1 154 ? 10.266 -26.234 -2.104 1 90.56 154 THR B O 1
ATOM 2819 N N . TYR B 1 155 ? 9.648 -24.609 -0.689 1 91.25 155 TYR B N 1
ATOM 2820 C CA . TYR B 1 155 ? 9.539 -25.5 0.464 1 91.25 155 TYR B CA 1
ATOM 2821 C C . TYR B 1 155 ? 8.5 -26.594 0.221 1 91.25 155 TYR B C 1
ATOM 2823 O O . TYR B 1 155 ? 8.75 -27.766 0.512 1 91.25 155 TYR B O 1
ATOM 2831 N N . HIS B 1 156 ? 7.359 -26.25 -0.342 1 94.69 156 HIS B N 1
ATOM 2832 C CA . HIS B 1 156 ? 6.316 -27.219 -0.678 1 94.69 156 HIS B CA 1
ATOM 2833 C C . HIS B 1 156 ? 6.816 -28.234 -1.7 1 94.69 156 HIS B C 1
ATOM 2835 O O . HIS B 1 156 ? 6.57 -29.438 -1.56 1 94.69 156 HIS B O 1
ATOM 2841 N N . GLU B 1 157 ? 7.543 -27.766 -2.633 1 91.56 157 GLU B N 1
ATOM 2842 C CA . GLU B 1 157 ? 8.039 -28.641 -3.691 1 91.56 157 GLU B CA 1
ATOM 2843 C C . GLU B 1 157 ? 9.047 -29.641 -3.146 1 91.56 157 GLU B C 1
ATOM 2845 O O . GLU B 1 157 ? 9.078 -30.797 -3.572 1 91.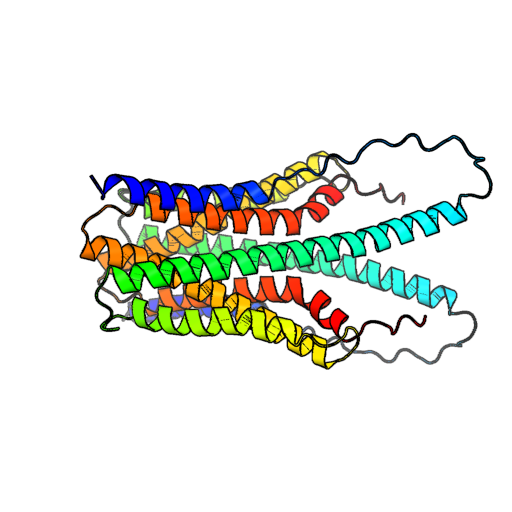56 157 GLU B O 1
ATOM 2850 N N . ARG B 1 158 ? 9.789 -29.203 -2.252 1 86.81 158 ARG B N 1
ATOM 2851 C CA . ARG B 1 158 ? 10.883 -30.031 -1.752 1 86.81 158 ARG B CA 1
ATOM 2852 C C . ARG B 1 158 ? 10.391 -30.984 -0.676 1 86.81 158 ARG B C 1
ATOM 2854 O O . ARG B 1 158 ? 10.914 -32.094 -0.538 1 86.81 158 ARG B O 1
ATOM 2861 N N . THR B 1 159 ? 9.438 -30.609 0.115 1 91.19 159 THR B N 1
ATOM 2862 C CA . THR B 1 159 ? 9.055 -31.406 1.271 1 91.19 159 THR B CA 1
ATOM 2863 C C . THR B 1 159 ? 7.676 -32.031 1.06 1 91.19 159 THR B C 1
ATOM 2865 O O . THR B 1 159 ? 7.277 -32.938 1.799 1 91.19 159 THR B O 1
ATOM 2868 N N . THR B 1 160 ? 6.84 -31.516 0.096 1 94.12 160 THR B N 1
ATOM 2869 C CA . THR B 1 160 ? 5.488 -31.953 -0.228 1 94.12 160 THR B CA 1
ATOM 2870 C C . THR B 1 160 ? 4.52 -31.594 0.894 1 94.12 160 THR B C 1
ATOM 2872 O O . THR B 1 160 ? 3.363 -32.031 0.886 1 94.12 160 THR B O 1
ATOM 2875 N N . LYS B 1 161 ? 4.988 -30.906 1.897 1 95.44 161 LYS B N 1
ATOM 2876 C CA . LYS B 1 161 ? 4.125 -30.422 2.971 1 95.44 161 LYS B CA 1
ATOM 2877 C C . LYS B 1 161 ? 3.295 -29.234 2.514 1 95.44 161 LYS B C 1
ATOM 2879 O O . LYS B 1 161 ? 3.76 -28.422 1.714 1 95.44 161 LYS B O 1
ATOM 2884 N N . SER B 1 162 ? 2.117 -29.203 3.066 1 97.12 162 SER B N 1
ATOM 2885 C CA . SER B 1 162 ? 1.241 -28.094 2.693 1 97.12 162 SER B CA 1
ATOM 2886 C C . SER B 1 162 ? 1.722 -26.781 3.299 1 97.12 162 SER B C 1
ATOM 2888 O O . SER B 1 162 ? 2.107 -26.734 4.469 1 97.12 162 SER B O 1
ATOM 2890 N N . VAL B 1 163 ? 1.717 -25.688 2.455 1 97.06 163 VAL B N 1
ATOM 2891 C CA . VAL B 1 163 ? 2.127 -24.359 2.912 1 97.06 163 VAL B CA 1
ATOM 2892 C C . VAL B 1 163 ? 0.933 -23.406 2.875 1 97.06 163 VAL B C 1
ATOM 2894 O O . VAL B 1 163 ? 1.099 -22.188 2.98 1 97.06 163 VAL B O 1
ATOM 2897 N N . LYS B 1 164 ? -0.257 -23.875 2.746 1 97.06 164 LYS B N 1
ATOM 2898 C CA . LYS B 1 164 ? -1.467 -23.062 2.602 1 97.06 164 LYS B CA 1
ATOM 2899 C C . LYS B 1 164 ? -1.694 -22.188 3.828 1 97.06 164 LYS B C 1
ATOM 2901 O O . LYS B 1 164 ? -2.043 -21.016 3.699 1 97.06 164 LYS B O 1
ATOM 2906 N N . LEU B 1 165 ? -1.526 -22.797 4.926 1 96.62 165 LEU B N 1
ATOM 2907 C CA . LEU B 1 165 ? -1.743 -22.047 6.16 1 96.62 165 LEU B CA 1
ATOM 2908 C C . LEU B 1 165 ? -0.757 -20.891 6.277 1 96.62 165 LEU B C 1
ATOM 2910 O O . LEU B 1 165 ? -1.147 -19.766 6.605 1 96.62 165 LEU B O 1
ATOM 2914 N N . TRP B 1 166 ? 0.495 -21.141 6 1 95.88 166 TRP B N 1
ATOM 2915 C CA . TRP B 1 166 ? 1.539 -20.125 6.121 1 95.88 166 TRP B CA 1
ATOM 2916 C C . TRP B 1 166 ? 1.357 -19.031 5.082 1 95.88 166 TRP B C 1
ATOM 2918 O O . TRP B 1 166 ? 1.521 -17.844 5.387 1 95.88 166 TRP B O 1
ATOM 2928 N N . THR B 1 167 ? 1.024 -19.438 3.932 1 97 167 THR B N 1
ATOM 2929 C CA . THR B 1 167 ? 0.766 -18.469 2.865 1 97 167 THR B CA 1
ATOM 2930 C C . THR B 1 167 ? -0.439 -17.594 3.203 1 97 167 THR B C 1
ATOM 2932 O O . THR B 1 167 ? -0.408 -16.375 2.998 1 97 167 THR B O 1
ATOM 2935 N N . G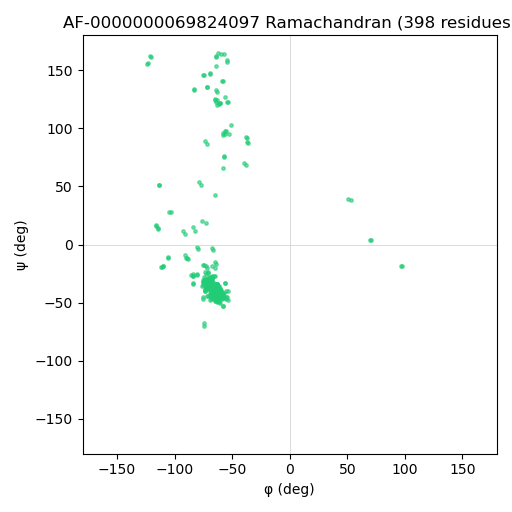LY B 1 168 ? -1.462 -18.25 3.725 1 96.5 168 GLY B N 1
ATOM 2936 C CA . GLY B 1 168 ? -2.652 -17.516 4.125 1 96.5 168 GLY B CA 1
ATOM 2937 C C . GLY B 1 168 ? -2.395 -16.531 5.25 1 96.5 168 GLY B C 1
ATOM 2938 O O . GLY B 1 168 ? -2.865 -15.398 5.207 1 96.5 168 GLY B O 1
ATOM 2939 N N . LEU B 1 169 ? -1.672 -16.969 6.184 1 96.75 169 LEU B N 1
ATOM 2940 C CA . LEU B 1 169 ? -1.357 -16.109 7.324 1 96.75 169 LEU B CA 1
ATOM 2941 C C . LEU B 1 169 ? -0.517 -14.914 6.891 1 96.75 169 LEU B C 1
ATOM 2943 O O . LEU B 1 169 ? -0.739 -13.789 7.352 1 96.75 169 LEU B O 1
ATOM 2947 N N . LEU B 1 170 ? 0.469 -15.18 6.043 1 96.88 170 LEU B N 1
ATOM 2948 C CA . LEU B 1 170 ? 1.304 -14.094 5.535 1 96.88 170 LEU B CA 1
ATOM 2949 C C . LEU B 1 170 ? 0.469 -13.086 4.754 1 96.88 170 LEU B C 1
ATOM 2951 O O . LEU B 1 170 ? 0.597 -11.875 4.957 1 96.88 170 LEU B O 1
ATOM 2955 N N . THR B 1 171 ? -0.389 -13.562 3.965 1 95.38 171 THR B N 1
ATOM 2956 C CA . THR B 1 171 ? -1.248 -12.695 3.164 1 95.38 171 THR B CA 1
ATOM 2957 C C . THR B 1 171 ? -2.172 -11.875 4.059 1 95.38 171 THR B C 1
ATOM 2959 O O . THR B 1 171 ? -2.357 -10.68 3.834 1 95.38 171 THR B O 1
ATOM 2962 N N . PHE B 1 172 ? -2.709 -12.562 5.039 1 96.38 172 PHE B N 1
ATOM 2963 C CA . PHE B 1 172 ? -3.598 -11.891 5.98 1 96.38 172 PHE B CA 1
ATOM 2964 C C . PHE B 1 172 ? -2.863 -10.781 6.727 1 96.38 172 PHE B C 1
ATOM 2966 O O . PHE B 1 172 ? -3.371 -9.672 6.848 1 96.38 172 PHE B O 1
ATOM 2973 N N . GLU B 1 173 ? -1.692 -11.094 7.121 1 96.62 173 GLU B N 1
ATOM 2974 C CA . GLU B 1 173 ? -0.883 -10.117 7.848 1 96.62 173 GLU B CA 1
ATOM 2975 C C . GLU B 1 173 ? -0.546 -8.914 6.969 1 96.62 173 GLU B C 1
ATOM 2977 O O . GLU B 1 173 ? -0.674 -7.77 7.402 1 96.62 173 GLU B O 1
ATOM 2982 N N . LEU B 1 174 ? -0.107 -9.156 5.77 1 96.06 174 LEU B N 1
ATOM 2983 C CA . LEU B 1 174 ? 0.233 -8.078 4.844 1 96.06 174 LEU B CA 1
ATOM 2984 C C . LEU B 1 174 ? -0.987 -7.219 4.539 1 96.06 174 LEU B C 1
ATOM 2986 O O . LEU B 1 174 ? -0.888 -5.988 4.484 1 96.06 174 LEU B O 1
ATOM 2990 N N . SER B 1 175 ? -2.143 -7.836 4.457 1 95.5 175 SER B N 1
ATOM 2991 C CA . SER B 1 175 ? -3.387 -7.121 4.191 1 95.5 175 SER B CA 1
ATOM 2992 C C . SER B 1 175 ? -3.785 -6.246 5.379 1 95.5 175 SER B C 1
ATOM 2994 O O . SER B 1 175 ? -4.254 -5.121 5.195 1 95.5 175 SER B O 1
ATOM 2996 N N . LEU B 1 176 ? -3.611 -6.797 6.508 1 96.06 176 LEU B N 1
ATOM 2997 C CA . LEU B 1 176 ? -3.943 -6.039 7.707 1 96.06 176 LEU B CA 1
ATOM 2998 C C . LEU B 1 176 ? -3.037 -4.824 7.855 1 96.06 176 LEU B C 1
ATOM 3000 O O . LEU B 1 176 ? -3.5 -3.738 8.211 1 96.06 176 LEU B O 1
ATOM 3004 N N . LEU B 1 177 ? -1.774 -5.004 7.566 1 94.62 177 LEU B N 1
ATOM 3005 C CA . LEU B 1 177 ? -0.827 -3.898 7.66 1 94.62 177 LEU B CA 1
ATOM 3006 C C . LEU B 1 177 ? -1.167 -2.805 6.652 1 94.62 177 LEU B C 1
ATOM 3008 O O . LEU B 1 177 ? -1.146 -1.617 6.988 1 94.62 177 LEU B O 1
ATOM 3012 N N . LEU B 1 178 ? -1.45 -3.227 5.477 1 93.69 178 LEU B N 1
ATOM 3013 C CA . LEU B 1 178 ? -1.817 -2.264 4.445 1 93.69 178 LEU B CA 1
ATOM 3014 C C . LEU B 1 178 ? -3.113 -1.545 4.805 1 93.69 178 LEU B C 1
ATOM 3016 O O . LEU B 1 178 ? -3.217 -0.327 4.648 1 93.69 178 LEU B O 1
ATOM 3020 N N . PHE B 1 179 ? -4.094 -2.295 5.379 1 94.62 179 PHE B N 1
ATOM 3021 C CA . PHE B 1 179 ? -5.383 -1.729 5.766 1 94.62 179 PHE B CA 1
ATOM 3022 C C . PHE B 1 179 ? -5.207 -0.679 6.855 1 94.62 179 PHE B C 1
ATOM 3024 O O . PHE B 1 179 ? -5.734 0.43 6.746 1 94.62 179 PHE B O 1
ATOM 3031 N N . PHE B 1 180 ? -4.398 -0.971 7.789 1 93.12 180 PHE B N 1
ATOM 3032 C CA . PHE B 1 180 ? -4.207 -0.04 8.891 1 93.12 180 PHE B CA 1
ATOM 3033 C C . PHE B 1 180 ? -3.393 1.169 8.445 1 93.12 180 PHE B C 1
ATOM 3035 O O . PHE B 1 180 ? -3.613 2.283 8.93 1 93.12 180 PHE B O 1
ATOM 3042 N N . TYR B 1 181 ? -2.449 0.941 7.676 1 92.94 181 TYR B N 1
ATOM 3043 C CA . TYR B 1 181 ? -1.701 2.07 7.133 1 92.94 181 TYR B CA 1
ATOM 3044 C C . TYR B 1 181 ? -2.633 3.055 6.434 1 92.94 181 TYR B C 1
ATOM 3046 O O . TYR B 1 181 ? -2.568 4.262 6.68 1 92.94 181 TYR B O 1
ATOM 3054 N N . LEU B 1 182 ? -3.551 2.514 5.617 1 93.31 182 LEU B N 1
ATOM 3055 C CA . LEU B 1 182 ? -4.484 3.361 4.887 1 93.31 182 LEU B CA 1
ATOM 3056 C C . LEU B 1 182 ? -5.496 4 5.832 1 93.31 182 LEU B C 1
ATOM 3058 O O . LEU B 1 182 ? -5.859 5.168 5.66 1 93.31 182 LEU B O 1
ATOM 3062 N N . LEU B 1 183 ? -5.891 3.252 6.805 1 93.25 183 LEU B N 1
ATOM 3063 C CA . LEU B 1 183 ? -6.859 3.771 7.762 1 93.25 183 LEU B CA 1
ATOM 3064 C C . LEU B 1 183 ? -6.27 4.93 8.562 1 93.25 183 LEU B C 1
ATOM 3066 O O . LEU B 1 183 ? -6.914 5.969 8.719 1 93.25 183 LEU B O 1
ATOM 3070 N N . ILE B 1 184 ? -5.066 4.746 8.984 1 90.19 184 ILE B N 1
ATOM 3071 C CA . ILE B 1 184 ? -4.41 5.781 9.773 1 90.19 184 ILE B CA 1
ATOM 3072 C C . ILE B 1 184 ? -4.219 7.035 8.922 1 90.19 184 ILE B C 1
ATOM 3074 O O . ILE B 1 184 ? -4.406 8.156 9.406 1 90.19 184 ILE B O 1
ATOM 3078 N N . ASP B 1 185 ? -3.898 6.812 7.719 1 88.94 185 ASP B N 1
ATOM 3079 C CA . ASP B 1 185 ? -3.664 7.918 6.797 1 88.94 185 ASP B CA 1
ATOM 3080 C C . ASP B 1 185 ? -4.938 8.734 6.59 1 88.94 185 ASP B C 1
ATOM 3082 O O . ASP B 1 185 ? -4.879 9.961 6.457 1 88.94 185 ASP B O 1
ATOM 3086 N N . ARG B 1 186 ? -6.078 8.062 6.621 1 92.12 186 ARG B N 1
ATOM 3087 C CA . ARG B 1 186 ? -7.309 8.75 6.238 1 92.12 186 ARG B CA 1
ATOM 3088 C C . ARG B 1 186 ? -8.164 9.062 7.461 1 92.12 186 ARG B C 1
ATOM 3090 O O . ARG B 1 186 ? -9.094 9.867 7.379 1 92.12 186 ARG B O 1
ATOM 3097 N N . TRP B 1 187 ? -7.848 8.539 8.562 1 90.06 187 TRP B N 1
ATOM 3098 C CA . TRP B 1 187 ? -8.688 8.57 9.758 1 90.06 187 TRP B CA 1
ATOM 3099 C C . TRP B 1 187 ? -8.992 10.008 10.164 1 90.06 187 TRP B C 1
ATOM 3101 O O . TRP B 1 187 ? -10.148 10.367 10.367 1 90.06 187 TRP B O 1
ATOM 3111 N N . SER B 1 188 ? -7.961 10.875 10.328 1 88.12 188 SER B N 1
ATOM 3112 C CA . SER B 1 188 ? -8.148 12.242 10.797 1 88.12 188 SER B CA 1
ATOM 3113 C C . SER B 1 188 ? -9.031 13.039 9.828 1 88.12 188 SER B C 1
ATOM 3115 O O . SER B 1 188 ? -9.875 13.82 10.258 1 88.12 188 SER B O 1
ATOM 3117 N N . TYR B 1 189 ? -8.781 12.844 8.617 1 88.06 189 TYR B N 1
ATOM 3118 C CA . TYR B 1 189 ? -9.578 13.539 7.609 1 88.06 189 TYR B CA 1
ATOM 3119 C C . TYR B 1 189 ? -11.047 13.141 7.711 1 88.06 189 TYR B C 1
ATOM 3121 O O . TYR B 1 189 ? -11.93 14 7.688 1 88.06 189 TYR B O 1
ATOM 3129 N N . MET B 1 190 ? -11.344 11.875 7.875 1 89.88 190 MET B N 1
ATOM 3130 C CA . MET B 1 190 ? -12.711 11.367 7.961 1 89.88 190 MET B CA 1
ATOM 3131 C C . MET B 1 190 ? -13.422 11.938 9.18 1 89.88 190 MET B C 1
ATOM 3133 O O . MET B 1 190 ? -14.586 12.336 9.094 1 89.88 190 MET B O 1
ATOM 3137 N N . MET B 1 191 ? -12.734 11.961 10.227 1 89.12 191 MET B N 1
ATOM 3138 C CA . MET B 1 191 ? -13.32 12.445 11.469 1 89.12 191 MET B CA 1
ATOM 3139 C C . MET B 1 191 ? -13.625 13.938 11.383 1 89.12 191 MET B C 1
ATOM 3141 O O . MET B 1 191 ? -14.641 14.398 11.898 1 89.12 191 MET B O 1
ATOM 3145 N N . LYS B 1 192 ? -12.805 14.664 10.68 1 89.62 192 LYS B N 1
ATOM 3146 C CA . LYS B 1 192 ? -12.984 16.109 10.547 1 89.62 192 LYS B CA 1
ATOM 3147 C C . LYS B 1 192 ? -14.188 16.438 9.672 1 89.62 192 LYS B C 1
ATOM 3149 O O . LYS B 1 192 ? -14.766 17.516 9.789 1 89.62 192 LYS B O 1
ATOM 3154 N N . GLN B 1 193 ? -14.508 15.492 8.852 1 89.38 193 GLN B N 1
ATOM 3155 C CA . GLN B 1 193 ? -15.648 15.727 7.961 1 89.38 193 GLN B CA 1
ATOM 3156 C C . GLN B 1 193 ? -16.938 15.891 8.75 1 89.38 193 GLN B C 1
ATOM 3158 O O . GLN B 1 193 ? -17.797 16.688 8.383 1 89.38 193 GLN B O 1
ATOM 3163 N N . GLY B 1 194 ? -17.141 15.18 9.75 1 89.56 194 GLY B N 1
ATOM 3164 C CA . GLY B 1 194 ? -18.359 15.219 10.547 1 89.56 194 GLY B CA 1
ATOM 3165 C C . GLY B 1 194 ? -18.297 16.234 11.672 1 89.56 194 GLY B C 1
ATOM 3166 O O . GLY B 1 194 ? -19.312 16.484 12.328 1 89.56 194 GLY B O 1
ATOM 3167 N N . ASN B 1 195 ? -17.188 16.781 11.984 1 83.62 195 ASN B N 1
ATOM 3168 C CA . ASN B 1 195 ? -17.016 17.672 13.125 1 83.62 195 ASN B CA 1
ATOM 3169 C C . ASN B 1 195 ? -16.625 19.078 12.68 1 83.62 195 ASN B C 1
ATOM 3171 O O . ASN B 1 195 ? -16.031 19.844 13.453 1 83.62 195 ASN B O 1
ATOM 3175 N N . ALA B 1 196 ? -16.781 19.5 11.445 1 71.94 196 ALA B N 1
ATOM 3176 C CA . ALA B 1 196 ? -16.375 20.828 10.984 1 71.94 196 ALA B CA 1
ATOM 3177 C C . ALA B 1 196 ? -17.172 21.922 11.664 1 71.94 196 ALA B C 1
ATOM 3179 O O . ALA B 1 196 ? -18.391 21.781 11.852 1 71.94 196 ALA B O 1
ATOM 3180 N N . PRO B 1 197 ? -16.328 22.859 12.305 1 60.25 197 PRO B N 1
ATOM 3181 C CA . PRO B 1 197 ? -17.078 23.969 12.914 1 60.25 197 PRO B CA 1
ATOM 3182 C C . PRO B 1 197 ? -18.016 24.656 11.922 1 60.25 197 PRO B C 1
ATOM 3184 O O . PRO B 1 197 ? -17.734 24.688 10.727 1 60.25 197 PRO B O 1
ATOM 3187 N N . ILE B 1 198 ? -19.266 24.703 12.227 1 50.34 198 ILE B N 1
ATOM 3188 C CA . ILE B 1 198 ? -20.203 25.547 11.492 1 50.34 198 ILE B CA 1
ATOM 3189 C C . ILE B 1 198 ? -19.547 26.875 11.164 1 50.34 198 ILE B C 1
ATOM 3191 O O . ILE B 1 198 ? -19.172 27.641 12.07 1 50.34 198 ILE B O 1
ATOM 3195 N N . GLU B 1 199 ? -18.625 26.938 10.312 1 46.09 199 GLU B N 1
ATOM 3196 C CA . GLU B 1 199 ? -18.25 28.312 10.016 1 46.09 199 GLU B CA 1
ATOM 3197 C C . GLU B 1 199 ? -19.469 29.234 10.031 1 46.09 199 GLU B C 1
ATOM 3199 O O . GLU B 1 199 ? -20.453 28.969 9.352 1 46.09 199 GLU B O 1
ATOM 3204 N N . LEU B 1 200 ? -19.719 29.688 11.188 1 37.31 200 LEU B N 1
ATOM 3205 C CA . LEU B 1 200 ? -20.609 30.844 11.211 1 37.31 200 LEU B CA 1
ATOM 3206 C C . LEU B 1 200 ? -20.312 31.781 10.039 1 37.31 200 LEU B C 1
ATOM 3208 O O . LEU B 1 200 ? -19.172 32.219 9.852 1 37.31 200 LEU B O 1
ATOM 3212 N N . VAL B 1 201 ? -20.953 31.641 8.969 1 32.81 201 VAL B N 1
ATOM 3213 C CA . VAL B 1 201 ? -21.125 32.875 8.211 1 32.81 201 VAL B CA 1
ATOM 3214 C C . VAL B 1 201 ? -21.688 33.969 9.125 1 32.81 201 VAL B C 1
ATOM 3216 O O . VAL B 1 201 ? -22.625 33.719 9.875 1 32.81 201 VAL B O 1
#

pLDDT: mean 75.49, std 26.84, range [21.97, 97.56]

Radius of gyration: 27.11 Å; Cα contacts (8 Å, |Δi|>4): 141; chains: 2; bounding box: 51×88×83 Å

Nearest PDB structures (foldseek):
  8otz-assembly1_DR  TM=4.380E-01  e=8.965E+00  Bos taurus

Solvent-accessible surface area (backbone atoms only — not comparable to full-atom values): 22885 Å² total; per-residue (Å²): 127,77,72,66,61,62,58,54,56,57,56,51,57,63,56,54,61,65,59,65,70,65,70,74,75,79,77,78,78,78,84,80,78,84,76,83,71,75,82,46,56,68,55,44,54,52,45,48,48,49,44,53,53,45,48,50,50,52,48,51,50,52,52,48,50,52,49,50,52,51,49,51,52,49,51,51,52,50,50,52,52,50,52,53,46,60,72,72,40,90,77,79,59,83,45,68,55,50,47,52,47,52,53,47,53,53,52,59,57,46,50,61,56,53,58,74,64,60,58,59,80,35,37,60,66,26,22,56,50,46,49,53,54,50,52,50,49,50,52,50,49,55,50,47,54,54,43,50,54,51,42,45,53,51,50,25,71,74,69,69,48,87,48,63,66,60,53,47,49,50,50,51,51,53,49,50,52,53,50,48,53,52,44,62,70,43,44,64,60,34,53,46,38,15,60,39,74,74,70,75,122,126,77,71,66,62,63,60,55,57,58,57,52,57,62,55,53,61,63,59,64,70,65,69,73,75,79,78,80,81,74,84,80,78,85,76,87,74,76,83,47,57,68,54,44,53,52,46,50,49,47,44,50,53,46,48,48,51,52,50,50,51,52,52,48,50,50,49,51,54,52,49,52,52,49,51,51,50,51,50,52,51,49,53,53,45,60,74,73,42,90,78,77,59,83,46,68,55,50,47,52,47,54,54,46,53,54,51,58,58,46,50,59,57,53,57,74,66,60,60,59,82,36,38,60,65,26,20,56,48,46,49,50,54,50,51,50,49,50,50,50,52,54,51,47,54,54,42,50,54,52,40,46,52,50,49,25,70,73,68,69,47,87,46,63,67,61,54,48,50,51,52,50,50,54,49,49,53,52,49,47,55,52,44,62,71,44,44,66,61,33,54,45,38,15,60,40,74,74,71,76,122

InterPro domains:
  IPR006593 Cytochrome b561/ferric reductase, transmembrane domain [PF03188] (62-153)
  IPR006593 Cytochrome b561/ferric reductase, transmembrane domain [PS50939] (1-191)
  IPR006593 Cytochrome b561/ferric reductase, transmembrane domain [SM00665] (45-152)

Organism: Oryza sativa subsp. indica (NCBI:txid39946)

Foldseek 3Di:
DVVVVVVVVVVVVVVVVVVVPPPPPPPDDDDDDDDDPDPCPVVVV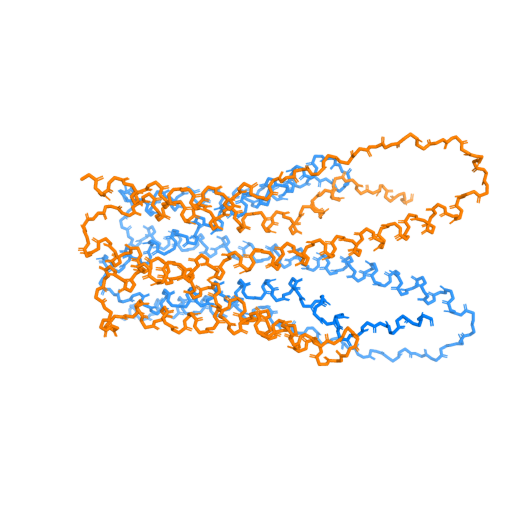VVVVCCVVVVVVVVVVVVVVVVVVVLVSVLVVLVVVVVVCVVPDDQPVPDPLNVLSVVLNVLSVVLVVLVVVQDDPPDPCNVVSVVVSVVSVVVSVVSVLVSVVVVLVVVCVVVVDDCVVVVVVSVVVVVVVVVVVVCVVCVVVVVCVVVPPPPPD/DVVVVVVVVVVVVVVVVVVVPPPPPPPDPDDDDDDDPDPCPVVVVVVVVCCVVVVVVVVVVVVVVVVVVVLVSVLVVLVVVVVVCVVPDDQPVPDPLNVLSVVLNVLSVVLVVLVVVQDDPPDPCNVVSVVVSVVSVVVSVVSVLVSVVVVLVVVCVVVVDDCVVVVVVSVVVVVVVVVVVVCVVCVVVVVCVVVPPPPPD

Secondary structure (DSSP, 8-state):
--SSHHHHHHHHHHHHHHHGGG---------------STHHHHHHHHHHHHHHHHHHHHHHHHHHHHHHHHHHHHHHHHHHHHHHHHHS-----SHHHHHHHHHHHHHHHHHHHHHTPPPTT-THHHHHHHHHHHHHHHHHHHHHHHHHHHHHHHHHHH----HHHHHHHHHHHHHHHHHHHHHHHHHHHHHHHS------/--SSHHHHHHHHHHHHHHHGGG---------------STHHHHHHHHHHHHHHHHHHHHHHHHHHHHHHHHHHHHHHHHHHHHHHHHHS-----SHHHHHHHHHHHHHHHHHHHHHTPPPTT-THHHHHHHHHHHHHHHHHHHHHHHHHHHHHHHHHHH----HHHHHHHHHHHHHHHHHHHHHHHHHHHHHHHS------